Protein AF-A0A2T8IPC6-F1 (afdb_monomer)

Organism: NCBI:txid206008

Secondary structure (DSSP, 8-state):
------------------SSSTTS------TTHHHHHHHHHHHHHHHHH------EEPTTEEEETT--EE-TTSSEEEEEEESSSSS-EEEEEEEGGGTTT---EESSS---B-TT-EEEEETTEEEEE-TT-SSS-EEEE-SS---TTEEEEE-TTS-EEEEESS-TT-EEEEGGGTGGGSSEE-TT-EEE--SSS----EEEEEEETTEEEEEEE-TTSTTEEEEEEEE-GGGTPPPEEEEEE--TTTEEEETTTTEEEEPPPSSTT--EEEEEETTEEEEEEEEEETTEEEEEEEEEE-SSTTS-GGGG-TTEEE-TTS-EEEPTTEEESSHHHHHTT--TT-EE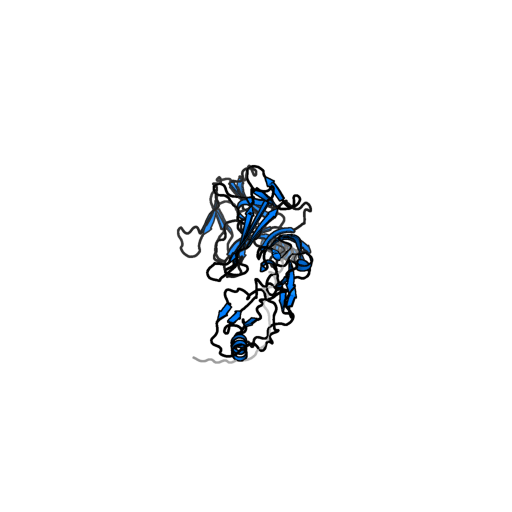ESS---B-TTT--B--------SBSS--B-TTEEEE--SSHHHHHHHHHT-TTEEEEE-SSSEEEEES--BSEEB-SSS--B--

Sequence (432 aa):
MHAFQPTFQGNMAKDGNFLLEMMKHRHPMSSNFPTILLFTFILFAASLAAADAKDTLLSGQCISGNETLISKSGVFELGFFAYDGWYKYNLGIRYKNLVERTPVFLVQYPTHFSIGAPLCFLKDKLYTIGDHYPSENVLWSSEGNGSAASVAILLDTGNFVVRDEMNPSVVMWQSFDYQGTGDALQPGAWIASDTVTGASIMTNTNDFFPYYCTLQIDKRRKRGFAINVGGSYDFGGASYGYHGTFPDWMVTYKEGVDSVQLNVPKSPNAIEFLKLELGQVSFLRWSGNGTFGTWQPLWSFPSSCSLSPFICGAFGACTQAGKCRCIDGCKPTLADEWDLGRFTSGCSSIHPMKCDAENSFTTDTFVLLDNLQGLPVSEYARDEPATSSEECKSACLSSCYCTAYSYNSGCKIWQFKLHNLSLADSPPYSSI

pLDDT: mean 80.07, std 17.12, range [28.42, 97.69]

Radius of gyration: 31.79 Å; Cα contacts (8 Å, |Δi|>4): 953; chains: 1; bounding box: 88×57×109 Å

Structure (mmCIF, N/CA/C/O backbone):
data_AF-A0A2T8IPC6-F1
#
_entry.id   AF-A0A2T8IPC6-F1
#
loop_
_atom_site.group_PDB
_atom_site.id
_atom_site.type_symbol
_atom_site.label_atom_id
_atom_site.label_alt_id
_atom_site.label_comp_id
_atom_site.label_asym_id
_atom_site.label_entity_id
_atom_site.label_seq_id
_atom_site.pdbx_PDB_ins_code
_atom_site.Cartn_x
_atom_site.Cartn_y
_atom_site.Cartn_z
_atom_site.occupancy
_atom_site.B_iso_or_equiv
_atom_site.auth_seq_id
_atom_site.auth_comp_id
_atom_site.auth_asym_id
_atom_site.auth_atom_id
_atom_site.pdbx_PDB_model_num
ATOM 1 N N . MET A 1 1 ? 57.633 -2.219 54.081 1.00 34.62 1 MET A N 1
ATOM 2 C CA . MET A 1 1 ? 58.911 -2.893 53.750 1.00 34.62 1 MET A CA 1
ATOM 3 C C . MET A 1 1 ? 58.710 -4.401 53.826 1.00 34.62 1 MET A C 1
ATOM 5 O O . MET A 1 1 ? 57.776 -4.824 54.493 1.00 34.62 1 MET A O 1
ATOM 9 N N . HIS A 1 2 ? 59.543 -5.151 53.099 1.00 30.17 2 HIS A N 1
ATOM 10 C CA . HIS A 1 2 ? 59.651 -6.622 53.010 1.00 30.17 2 HIS A CA 1
ATOM 11 C C . HIS A 1 2 ? 59.261 -7.375 54.305 1.00 30.17 2 HIS A C 1
ATOM 13 O O . HIS A 1 2 ? 59.618 -6.944 55.394 1.00 30.17 2 HIS A O 1
ATOM 19 N N . ALA A 1 3 ? 58.420 -8.414 54.270 1.00 28.77 3 ALA A N 1
ATOM 20 C CA . ALA A 1 3 ? 58.683 -9.753 53.719 1.00 28.77 3 ALA A CA 1
ATOM 21 C C . ALA A 1 3 ? 59.912 -10.435 54.357 1.00 28.77 3 ALA A C 1
ATOM 23 O O . ALA A 1 3 ? 61.033 -10.053 54.045 1.00 28.77 3 ALA A O 1
ATOM 24 N N . PHE A 1 4 ? 59.705 -11.467 55.188 1.00 28.66 4 PHE A N 1
ATOM 25 C CA . PHE A 1 4 ? 59.986 -12.861 54.804 1.00 28.66 4 PHE A CA 1
ATOM 26 C C . PHE A 1 4 ? 59.509 -13.896 55.848 1.00 28.66 4 PHE A C 1
ATOM 28 O O . PHE A 1 4 ? 59.314 -13.606 57.024 1.00 28.66 4 PHE A O 1
ATOM 35 N N . GLN A 1 5 ? 59.309 -15.108 55.337 1.00 34.44 5 GLN A N 1
ATOM 36 C CA . GLN A 1 5 ? 59.027 -16.393 55.996 1.00 34.44 5 GLN A CA 1
ATOM 37 C C . GLN A 1 5 ? 60.223 -16.870 56.873 1.00 34.44 5 GLN A C 1
ATOM 39 O O . GLN A 1 5 ? 61.319 -16.336 56.692 1.00 34.44 5 GLN A O 1
ATOM 44 N N . PRO A 1 6 ? 60.077 -17.873 57.778 1.00 39.47 6 PRO A N 1
ATOM 45 C CA . PRO A 1 6 ? 59.999 -19.270 57.323 1.00 39.47 6 PRO A CA 1
ATOM 46 C C . PRO A 1 6 ? 59.105 -20.246 58.120 1.00 39.47 6 PRO A C 1
ATOM 48 O O . PRO A 1 6 ? 58.724 -20.046 59.268 1.00 39.47 6 PRO A O 1
ATOM 51 N N . THR A 1 7 ? 58.811 -21.353 57.442 1.00 33.47 7 THR A N 1
ATOM 52 C CA . THR A 1 7 ? 58.170 -22.598 57.900 1.00 33.47 7 THR A CA 1
ATOM 53 C C . THR A 1 7 ? 59.077 -23.466 58.783 1.00 33.47 7 THR A C 1
ATOM 55 O O . THR A 1 7 ? 60.280 -23.441 58.555 1.00 33.47 7 THR A O 1
ATOM 58 N N . PHE A 1 8 ? 58.518 -24.369 59.608 1.00 28.66 8 PHE A N 1
ATOM 59 C CA . PHE A 1 8 ? 58.820 -25.821 59.537 1.00 28.66 8 PHE A CA 1
ATOM 60 C C . PHE A 1 8 ? 57.764 -26.697 60.267 1.00 28.66 8 PHE A C 1
ATOM 62 O O . PHE A 1 8 ? 56.884 -26.187 60.952 1.00 28.66 8 PHE A O 1
ATOM 69 N N . GLN A 1 9 ? 57.812 -28.008 60.005 1.00 29.45 9 GLN A N 1
ATOM 70 C CA . GLN A 1 9 ? 56.795 -29.059 60.236 1.00 29.45 9 GLN A CA 1
ATOM 71 C C . GLN A 1 9 ? 56.607 -29.511 61.709 1.00 29.45 9 GLN A C 1
ATOM 73 O O . GLN A 1 9 ? 57.523 -29.354 62.509 1.00 29.45 9 GLN A O 1
ATOM 78 N N . GLY A 1 10 ? 55.495 -30.205 62.041 1.00 28.42 10 GLY A N 1
ATOM 79 C CA . GLY A 1 10 ? 55.380 -30.936 63.328 1.00 28.42 10 GLY A CA 1
ATOM 80 C C . GLY A 1 10 ? 54.015 -31.543 63.732 1.00 28.42 10 GLY A C 1
ATOM 81 O O . GLY A 1 10 ? 53.375 -31.047 64.645 1.00 28.42 10 GLY A O 1
ATOM 82 N N . ASN A 1 11 ? 53.592 -32.625 63.068 1.00 28.91 11 ASN A N 1
ATOM 83 C CA . ASN A 1 11 ? 52.496 -33.584 63.364 1.00 28.91 11 ASN A CA 1
ATOM 84 C C . ASN A 1 11 ? 51.675 -33.585 64.696 1.00 28.91 11 ASN A C 1
ATOM 86 O O . ASN A 1 11 ? 52.207 -33.800 65.776 1.00 28.91 11 ASN A O 1
ATOM 90 N N . MET A 1 12 ? 50.343 -33.653 64.498 1.00 30.38 12 MET A N 1
ATOM 91 C CA . MET A 1 12 ? 49.319 -34.557 65.098 1.00 30.38 12 MET A CA 1
ATOM 92 C C . MET A 1 12 ? 49.024 -34.649 66.618 1.00 30.38 12 MET A C 1
ATOM 94 O O . MET A 1 12 ? 49.796 -35.234 67.363 1.00 30.38 12 MET A O 1
ATOM 98 N N . ALA A 1 13 ? 47.733 -34.380 66.926 1.00 35.41 13 ALA A N 1
ATOM 99 C CA . ALA A 1 13 ? 46.833 -35.098 67.868 1.00 35.41 13 ALA A CA 1
ATOM 100 C C . ALA A 1 13 ? 47.168 -35.054 69.381 1.00 35.41 13 ALA A C 1
ATOM 102 O O . ALA A 1 13 ? 48.326 -35.036 69.763 1.00 35.41 13 ALA A O 1
ATOM 103 N N . LYS A 1 14 ? 46.238 -35.095 70.349 1.00 39.81 14 LYS A N 1
ATOM 104 C CA . LYS A 1 14 ? 44.753 -35.120 70.499 1.00 39.81 14 LYS A CA 1
ATOM 105 C C . LYS A 1 14 ? 44.517 -34.818 72.016 1.00 39.81 14 LYS A C 1
ATOM 107 O O . LYS A 1 14 ? 45.467 -34.952 72.777 1.00 39.81 14 LYS A O 1
ATOM 112 N N . ASP A 1 15 ? 43.403 -34.373 72.599 1.00 40.09 15 ASP A N 1
ATOM 113 C CA . ASP A 1 15 ? 41.952 -34.491 72.380 1.00 40.09 15 ASP A CA 1
ATOM 114 C C . ASP A 1 15 ? 41.230 -33.297 73.064 1.00 40.09 15 ASP A C 1
ATOM 116 O O . ASP A 1 15 ? 41.830 -32.585 73.869 1.00 40.09 15 ASP A O 1
ATOM 120 N N . GLY A 1 16 ? 39.927 -33.096 72.812 1.00 33.00 16 GLY A N 1
ATOM 121 C CA . GLY A 1 16 ? 39.130 -32.067 73.505 1.00 33.00 16 GLY A CA 1
ATOM 122 C C . GLY A 1 16 ? 37.657 -32.012 73.079 1.00 33.00 16 GLY A C 1
ATOM 123 O O . GLY A 1 16 ? 37.276 -31.203 72.237 1.00 33.00 16 GLY A O 1
ATOM 124 N N . ASN A 1 17 ? 36.818 -32.884 73.646 1.00 49.81 17 ASN A N 1
ATOM 125 C CA . ASN A 1 17 ? 35.386 -32.985 73.322 1.00 49.81 17 ASN A CA 1
ATOM 126 C C . ASN A 1 17 ? 34.583 -31.719 73.685 1.00 49.81 17 ASN A C 1
ATOM 128 O O . ASN A 1 17 ? 34.384 -31.444 74.866 1.00 49.81 17 ASN A O 1
ATOM 132 N N . PHE A 1 18 ? 34.008 -31.034 72.687 1.00 42.12 18 PHE A N 1
ATOM 133 C CA . PHE A 1 18 ? 32.888 -30.095 72.916 1.00 42.12 18 PHE A CA 1
ATOM 134 C C . PHE A 1 18 ? 31.863 -29.977 71.765 1.00 42.12 18 PHE A C 1
ATOM 136 O O . PHE A 1 18 ? 30.766 -29.467 71.964 1.00 42.12 18 PHE A O 1
ATOM 143 N N . LEU A 1 19 ? 32.161 -30.467 70.554 1.00 39.75 19 LEU A N 1
ATOM 144 C CA . LEU A 1 19 ? 31.306 -30.250 69.369 1.00 39.75 19 LEU A CA 1
ATOM 145 C C . LEU A 1 19 ? 30.221 -31.319 69.116 1.00 39.75 19 LEU A C 1
ATOM 147 O O . LEU A 1 19 ? 29.474 -31.199 68.146 1.00 39.75 19 LEU A O 1
ATOM 151 N N . LEU A 1 20 ? 30.109 -32.359 69.952 1.00 40.84 20 LEU A N 1
ATOM 152 C CA . LEU A 1 20 ? 29.270 -33.531 69.643 1.00 40.84 20 LEU A CA 1
ATOM 153 C C . LEU A 1 20 ? 27.801 -33.442 70.117 1.00 40.84 20 LEU A C 1
ATOM 155 O O . LEU A 1 20 ? 26.991 -34.268 69.702 1.00 40.84 20 LEU A O 1
ATOM 159 N N . GLU A 1 21 ? 27.417 -32.458 70.943 1.00 42.06 21 GLU A N 1
ATOM 160 C CA . GLU A 1 21 ? 26.031 -32.362 71.451 1.00 42.06 21 GLU A CA 1
ATOM 161 C C . GLU A 1 21 ? 25.080 -31.482 70.621 1.00 42.06 21 GLU A C 1
ATOM 163 O O . GLU A 1 21 ? 23.875 -31.729 70.629 1.00 42.06 21 GLU A O 1
ATOM 168 N N . MET A 1 22 ? 25.567 -30.523 69.825 1.00 39.31 22 MET A N 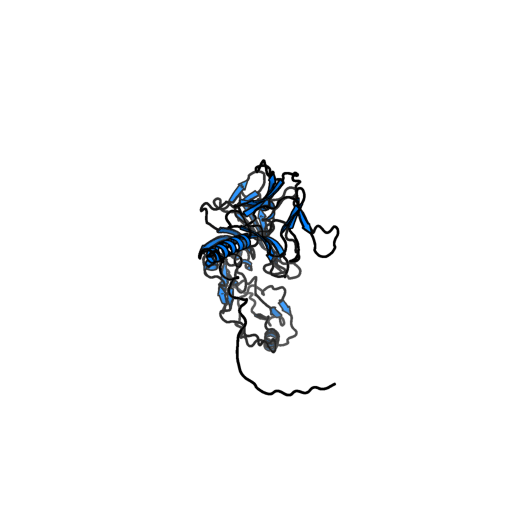1
ATOM 169 C CA . MET A 1 22 ? 24.680 -29.607 69.078 1.00 39.31 22 MET A CA 1
ATOM 170 C C . MET A 1 22 ? 24.074 -30.187 67.779 1.00 39.31 22 MET A C 1
ATOM 172 O O . MET A 1 22 ? 23.395 -29.473 67.045 1.00 39.31 22 MET A O 1
ATOM 176 N N . MET A 1 23 ? 24.273 -31.477 67.475 1.00 38.81 23 MET A N 1
ATOM 177 C CA . MET A 1 23 ? 23.779 -32.120 66.239 1.00 38.81 23 MET A CA 1
ATOM 178 C C . MET A 1 23 ? 22.622 -33.119 66.444 1.00 38.81 23 MET A C 1
ATOM 180 O O . MET A 1 23 ? 22.498 -34.067 65.672 1.00 38.81 23 MET A O 1
ATOM 184 N N . LYS A 1 24 ? 21.756 -32.940 67.455 1.00 42.03 24 LYS A N 1
ATOM 185 C CA . LYS A 1 24 ? 20.655 -33.896 67.734 1.00 42.03 24 LYS A CA 1
ATOM 186 C C . LYS A 1 24 ? 19.230 -33.476 67.353 1.00 42.03 24 LYS A C 1
ATOM 188 O O . LYS A 1 24 ? 18.364 -34.343 67.326 1.00 42.03 24 LYS A O 1
ATOM 193 N N . HIS A 1 25 ? 18.984 -32.226 66.951 1.00 43.47 25 HIS A N 1
ATOM 194 C CA . HIS A 1 25 ? 17.670 -31.804 66.434 1.00 43.47 25 HIS A CA 1
ATOM 195 C C . HIS A 1 25 ? 17.763 -30.994 65.132 1.00 43.47 25 HIS A C 1
ATOM 197 O O . HIS A 1 25 ? 17.511 -29.793 65.096 1.00 43.47 25 HIS A O 1
ATOM 203 N N . ARG A 1 26 ? 18.057 -31.683 64.021 1.00 44.19 26 ARG A N 1
ATOM 204 C CA . ARG A 1 26 ? 17.556 -31.266 62.703 1.00 44.19 26 ARG A CA 1
ATOM 205 C C . ARG A 1 26 ? 16.291 -32.062 62.407 1.00 44.19 26 ARG A C 1
ATOM 207 O O . ARG A 1 26 ? 16.372 -33.266 62.180 1.00 44.19 26 ARG A O 1
ATOM 214 N N . HIS A 1 27 ? 15.138 -31.398 62.386 1.00 49.25 27 HIS A N 1
ATOM 215 C CA . HIS A 1 27 ? 13.959 -31.986 61.753 1.00 49.25 27 HIS A CA 1
ATOM 216 C C . HIS A 1 27 ? 14.263 -32.212 60.263 1.00 49.25 27 HIS A C 1
ATOM 218 O O . HIS A 1 27 ? 14.871 -31.335 59.638 1.00 49.25 27 HIS A O 1
ATOM 224 N N . PRO A 1 28 ? 13.875 -33.356 59.674 1.00 43.03 28 PRO A N 1
ATOM 225 C CA . PRO A 1 28 ? 14.045 -33.564 58.247 1.00 43.03 28 PRO A CA 1
ATOM 226 C C . PRO A 1 28 ? 13.145 -32.575 57.501 1.00 43.03 28 PRO A C 1
ATOM 228 O O . PRO A 1 28 ? 11.919 -32.666 57.575 1.00 43.03 28 PRO A O 1
ATOM 231 N N . MET A 1 29 ? 13.743 -31.633 56.765 1.00 47.81 29 MET A N 1
ATOM 232 C CA . MET A 1 29 ? 12.997 -30.932 55.721 1.00 47.81 29 MET A CA 1
ATOM 233 C C . MET A 1 29 ? 12.498 -31.985 54.733 1.00 47.81 29 MET A C 1
ATOM 235 O O . MET A 1 29 ? 13.288 -32.773 54.213 1.00 47.81 29 MET A O 1
ATOM 239 N N . SER A 1 30 ? 11.183 -32.004 54.513 1.00 54.88 30 SER A N 1
ATOM 240 C CA . SER A 1 30 ? 10.534 -32.870 53.529 1.00 54.88 30 SER A CA 1
ATOM 241 C C . SER A 1 30 ? 11.272 -32.800 52.190 1.00 54.88 30 SER A C 1
ATOM 243 O O . SER A 1 30 ? 11.588 -31.704 51.725 1.00 54.88 30 SER A O 1
ATOM 245 N N . SER A 1 31 ? 11.500 -33.942 51.531 1.00 58.97 31 SER A N 1
ATOM 246 C CA . SER A 1 31 ? 12.170 -33.990 50.218 1.00 58.97 31 SER A CA 1
ATOM 247 C C . SER A 1 31 ? 11.424 -33.220 49.122 1.00 58.97 31 SER A C 1
ATOM 249 O O . SER A 1 31 ? 11.965 -33.024 48.038 1.00 58.97 31 SER A O 1
ATOM 251 N N . ASN A 1 32 ? 10.204 -32.758 49.409 1.00 57.09 32 ASN A N 1
ATOM 252 C CA . ASN A 1 32 ? 9.392 -31.943 48.515 1.00 57.09 32 ASN A CA 1
ATOM 253 C C . ASN A 1 32 ? 9.695 -30.434 48.619 1.00 57.09 32 ASN A C 1
ATOM 255 O O . ASN A 1 32 ? 9.207 -29.665 47.801 1.00 57.09 32 ASN A O 1
ATOM 259 N N . PHE A 1 33 ? 10.490 -29.976 49.595 1.00 60.75 33 PHE A N 1
ATOM 260 C CA . PHE A 1 33 ? 10.818 -28.550 49.748 1.00 60.75 33 PHE A CA 1
ATOM 261 C C . PHE A 1 33 ? 11.502 -27.917 48.514 1.00 60.75 33 PHE A C 1
ATOM 263 O O . PHE A 1 33 ? 11.034 -26.868 48.068 1.00 60.75 33 PHE A O 1
ATOM 270 N N . PRO A 1 34 ? 12.556 -28.517 47.910 1.00 67.88 34 PRO A N 1
ATOM 271 C CA . PRO A 1 34 ? 13.190 -27.941 46.722 1.00 67.88 34 PRO A CA 1
ATOM 272 C C . PRO A 1 34 ? 12.295 -28.015 45.477 1.00 67.88 34 PRO A C 1
ATOM 274 O O . PRO A 1 34 ? 12.340 -27.112 44.648 1.00 67.88 34 PRO A O 1
ATOM 277 N N . THR A 1 35 ? 11.444 -29.038 45.349 1.00 68.69 35 THR A N 1
ATOM 278 C CA . THR A 1 35 ? 10.469 -29.139 44.250 1.00 68.69 35 THR A CA 1
ATOM 279 C C . THR A 1 35 ? 9.327 -28.140 44.395 1.00 68.69 35 THR A C 1
ATOM 281 O O . THR A 1 35 ? 8.915 -27.576 43.388 1.00 68.69 35 THR A O 1
ATOM 284 N N . ILE A 1 36 ? 8.858 -27.852 45.614 1.00 72.44 36 ILE A N 1
ATOM 285 C CA . ILE A 1 36 ? 7.882 -26.780 45.873 1.00 72.44 36 ILE A CA 1
ATOM 286 C C . ILE A 1 36 ? 8.490 -25.415 45.526 1.00 72.44 36 ILE A C 1
ATOM 288 O O . ILE A 1 36 ? 7.848 -24.648 44.819 1.00 72.44 36 ILE A O 1
ATOM 292 N N . LEU A 1 37 ? 9.731 -25.138 45.946 1.00 70.69 37 LEU A N 1
ATOM 293 C CA . LEU A 1 37 ? 10.453 -23.908 45.586 1.00 70.69 37 LEU A CA 1
ATOM 294 C C . LEU A 1 37 ? 10.675 -23.766 44.074 1.00 70.69 37 LEU A C 1
ATOM 296 O O . LEU A 1 37 ? 10.548 -22.669 43.537 1.00 70.69 37 LEU A O 1
ATOM 300 N N . LEU A 1 38 ? 10.969 -24.863 43.372 1.00 71.19 38 LEU A N 1
ATOM 301 C CA . LEU A 1 38 ? 11.087 -24.855 41.915 1.00 71.19 38 LEU A CA 1
ATOM 302 C C . LEU A 1 38 ? 9.727 -24.602 41.245 1.00 71.19 38 LEU A C 1
ATOM 304 O O . LEU A 1 38 ? 9.648 -23.798 40.323 1.00 71.19 38 LEU A O 1
ATOM 308 N N . PHE A 1 39 ? 8.647 -25.226 41.729 1.00 69.12 39 PHE A N 1
ATOM 309 C CA . PHE A 1 39 ? 7.293 -24.991 41.220 1.00 69.12 39 PHE A CA 1
ATOM 310 C C . PHE A 1 39 ? 6.804 -23.565 41.480 1.00 69.12 39 PHE A C 1
ATOM 312 O O . PHE A 1 39 ? 6.221 -22.966 40.581 1.00 69.12 39 PHE A O 1
ATOM 319 N N . THR A 1 40 ? 7.054 -22.986 42.659 1.00 66.94 40 THR A N 1
ATOM 320 C CA . THR A 1 40 ? 6.698 -21.584 42.921 1.00 66.94 40 THR A CA 1
ATOM 321 C C . THR A 1 40 ? 7.546 -20.630 42.092 1.00 66.94 40 THR A C 1
ATOM 323 O O . THR A 1 40 ? 7.002 -19.653 41.593 1.00 66.94 40 THR A O 1
ATOM 326 N N . PHE A 1 41 ? 8.831 -20.921 41.859 1.00 66.31 41 PHE A N 1
ATOM 327 C CA . PHE A 1 41 ? 9.667 -20.117 40.965 1.00 66.31 41 PHE A CA 1
ATOM 328 C C . PHE A 1 41 ? 9.218 -20.221 39.499 1.00 66.31 41 PHE A C 1
ATOM 330 O O . PHE A 1 41 ? 9.185 -19.208 38.812 1.00 66.31 41 PHE A O 1
ATOM 337 N N . ILE A 1 42 ? 8.797 -21.402 39.030 1.00 65.50 42 ILE A N 1
ATOM 338 C CA . ILE A 1 42 ? 8.217 -21.591 37.688 1.00 65.50 42 ILE A CA 1
ATOM 339 C C . ILE A 1 42 ? 6.868 -20.872 37.563 1.00 65.50 42 ILE A C 1
ATOM 341 O O . ILE A 1 42 ? 6.639 -20.208 36.560 1.00 65.50 42 ILE A O 1
ATOM 345 N N . LEU A 1 43 ? 5.992 -20.944 38.570 1.00 55.38 43 LEU A N 1
ATOM 346 C CA . LEU A 1 43 ? 4.715 -20.218 38.580 1.00 55.38 43 LEU A CA 1
ATOM 347 C C . LEU A 1 43 ? 4.921 -18.697 38.641 1.00 55.38 43 LEU A C 1
ATOM 349 O O . LEU A 1 43 ? 4.226 -17.959 37.949 1.00 55.38 43 LEU A O 1
ATOM 353 N N . PHE A 1 44 ? 5.905 -18.225 39.409 1.00 53.84 44 PHE A N 1
ATOM 354 C CA . PHE A 1 44 ? 6.255 -16.808 39.495 1.00 53.84 44 PHE A CA 1
ATOM 355 C C . PHE A 1 44 ? 6.892 -16.307 38.189 1.00 53.84 44 PHE A C 1
ATOM 357 O O . PHE A 1 44 ? 6.489 -15.271 37.665 1.00 53.84 44 PHE A O 1
ATOM 364 N N . ALA A 1 45 ? 7.801 -17.082 37.589 1.00 53.75 45 ALA A N 1
ATOM 365 C CA . ALA A 1 45 ? 8.360 -16.805 36.268 1.00 53.75 45 ALA A CA 1
ATOM 366 C C . ALA A 1 45 ? 7.293 -16.853 35.161 1.00 53.75 45 ALA A C 1
ATOM 368 O O . ALA A 1 45 ? 7.315 -16.013 34.270 1.00 53.75 45 ALA A O 1
ATOM 369 N N . ALA A 1 46 ? 6.317 -17.763 35.239 1.00 50.53 46 ALA A N 1
ATOM 370 C CA . ALA A 1 46 ? 5.170 -17.793 34.334 1.00 50.53 46 ALA A CA 1
ATOM 371 C C . ALA A 1 46 ? 4.257 -16.568 34.521 1.00 50.53 46 ALA A C 1
ATOM 373 O O . ALA A 1 46 ? 3.789 -16.017 33.531 1.00 50.53 46 ALA A O 1
ATOM 374 N N . SER A 1 47 ? 4.065 -16.082 35.755 1.00 47.66 47 SER A N 1
ATOM 375 C CA . SER A 1 47 ? 3.340 -14.826 36.011 1.00 47.66 47 SER A CA 1
ATOM 376 C C . SER A 1 47 ? 4.102 -13.569 35.571 1.00 47.66 47 SER A C 1
ATOM 378 O O . SER A 1 47 ? 3.475 -12.570 35.247 1.00 47.66 47 SER A O 1
ATOM 380 N N . LEU A 1 48 ? 5.437 -13.625 35.501 1.00 45.62 48 LEU A N 1
ATOM 381 C CA . LEU A 1 48 ? 6.284 -12.570 34.927 1.00 45.62 48 LEU A CA 1
ATOM 382 C C . LEU A 1 48 ? 6.385 -12.655 33.393 1.00 45.62 48 LEU A C 1
ATOM 384 O O . LEU A 1 48 ? 6.630 -11.644 32.744 1.00 45.62 48 LEU A O 1
ATOM 388 N N . ALA A 1 49 ? 6.198 -13.844 32.812 1.00 42.62 49 ALA A N 1
ATOM 389 C CA . ALA A 1 49 ? 6.158 -14.068 31.366 1.00 42.62 49 ALA A CA 1
ATOM 390 C C . ALA A 1 49 ? 4.763 -13.830 30.757 1.00 42.62 49 ALA A C 1
ATOM 392 O O . ALA A 1 49 ? 4.645 -13.607 29.554 1.00 42.62 49 ALA A O 1
ATOM 393 N N . ALA A 1 50 ? 3.711 -13.843 31.579 1.00 41.62 50 ALA A N 1
ATOM 394 C CA . ALA A 1 50 ? 2.373 -13.399 31.216 1.00 41.62 50 ALA A CA 1
ATOM 395 C C . ALA A 1 50 ? 2.257 -11.872 31.354 1.00 41.62 50 ALA A C 1
ATOM 397 O O . ALA A 1 50 ? 1.574 -11.360 32.242 1.00 41.62 50 ALA A O 1
ATOM 398 N N . ALA A 1 51 ? 2.909 -11.137 30.449 1.00 46.62 51 ALA A N 1
ATOM 399 C CA . ALA A 1 51 ? 2.473 -9.778 30.152 1.00 46.62 51 ALA A CA 1
ATOM 400 C C . ALA A 1 51 ? 1.052 -9.879 29.576 1.00 46.62 51 ALA A C 1
ATOM 402 O O . ALA A 1 51 ? 0.875 -10.375 28.461 1.00 46.62 51 ALA A O 1
ATOM 403 N N . ASP A 1 52 ? 0.050 -9.500 30.372 1.00 49.94 52 ASP A N 1
ATOM 404 C CA . ASP A 1 52 ? -1.352 -9.626 29.976 1.00 49.94 52 ASP A CA 1
ATOM 405 C C . ASP A 1 52 ? -1.598 -8.828 28.688 1.00 49.94 52 ASP A C 1
ATOM 407 O O . ASP A 1 52 ? -1.169 -7.675 28.561 1.00 49.94 52 ASP A O 1
ATOM 411 N N . ALA A 1 53 ? -2.225 -9.469 27.702 1.00 59.66 53 ALA A N 1
ATOM 412 C CA . ALA A 1 53 ? -2.385 -8.909 26.366 1.00 59.66 53 ALA A CA 1
ATOM 413 C C . ALA A 1 53 ? -3.451 -7.813 26.415 1.00 59.66 53 ALA A C 1
ATOM 415 O O . ALA A 1 53 ? -4.648 -8.065 26.306 1.00 59.66 53 ALA A O 1
ATOM 416 N N . LYS A 1 54 ? -2.991 -6.585 26.640 1.00 86.56 54 LYS A N 1
ATOM 417 C CA . LYS A 1 54 ? -3.847 -5.449 26.947 1.00 86.56 54 LYS A CA 1
ATOM 418 C C . LYS A 1 54 ? -4.575 -4.962 25.692 1.00 86.56 54 LYS A C 1
ATOM 420 O O . LYS A 1 54 ? -3.951 -4.418 24.785 1.00 86.56 54 LYS A O 1
ATOM 425 N N . ASP A 1 55 ? -5.895 -5.110 25.662 1.00 94.62 55 ASP A N 1
ATOM 426 C CA . ASP A 1 55 ? -6.763 -4.557 24.611 1.00 94.62 55 ASP A CA 1
ATOM 427 C C . ASP A 1 55 ? -7.200 -3.108 24.903 1.00 94.62 55 ASP A C 1
ATOM 429 O O . ASP A 1 55 ? -7.603 -2.384 23.993 1.00 94.62 55 ASP A O 1
ATOM 433 N N . THR A 1 56 ? -7.092 -2.672 26.163 1.00 94.81 56 THR A N 1
ATOM 434 C CA . THR A 1 56 ? -7.734 -1.461 26.694 1.00 94.81 56 THR A CA 1
ATOM 435 C C . THR A 1 56 ? -6.735 -0.490 27.339 1.00 94.81 56 THR A C 1
ATOM 437 O O . THR A 1 56 ? -5.887 -0.888 28.135 1.00 94.81 56 THR A O 1
ATOM 440 N N . LEU A 1 57 ? -6.877 0.811 27.080 1.00 93.31 57 LEU A N 1
ATOM 441 C CA . LEU A 1 57 ? -6.293 1.898 27.868 1.00 93.31 57 LEU A CA 1
ATOM 442 C C . LEU A 1 57 ? -7.367 2.550 28.744 1.00 93.31 57 LEU A C 1
ATOM 444 O O . LEU A 1 57 ? -8.353 3.103 28.252 1.00 93.31 57 LEU A O 1
ATOM 448 N N . LEU A 1 58 ? -7.132 2.509 30.055 1.00 91.81 58 LEU A N 1
ATOM 449 C CA . LEU A 1 58 ? -7.869 3.292 31.044 1.00 91.81 58 LEU A CA 1
ATOM 450 C C . LEU A 1 58 ? -7.260 4.693 31.169 1.00 91.81 58 LEU A C 1
ATOM 452 O O . LEU A 1 58 ? -6.108 4.926 30.799 1.00 91.81 58 LEU A O 1
ATOM 456 N N . SER A 1 59 ? -8.032 5.631 31.714 1.00 89.88 59 SER A N 1
ATOM 457 C CA . SER A 1 59 ? -7.603 7.022 31.880 1.00 89.88 59 SER A CA 1
ATOM 458 C C . SER A 1 59 ? -6.312 7.125 32.709 1.00 89.88 59 SER A C 1
ATOM 460 O O . SER A 1 59 ? -6.213 6.556 33.796 1.00 89.88 59 SER A O 1
ATOM 462 N N . GLY A 1 60 ? -5.312 7.841 32.189 1.00 88.25 60 GLY A N 1
ATOM 463 C CA . GLY A 1 60 ? -3.973 7.958 32.779 1.00 88.25 60 GLY A CA 1
ATOM 464 C C . GLY A 1 60 ? -2.955 6.921 32.287 1.00 88.25 60 GLY A C 1
ATOM 465 O O . GLY A 1 60 ? -1.816 6.944 32.745 1.00 88.25 60 GLY A O 1
ATOM 466 N N . GLN A 1 61 ? -3.332 6.017 31.377 1.00 91.62 61 GLN A N 1
ATOM 467 C CA . GLN A 1 61 ? -2.440 4.989 30.832 1.00 91.62 61 GLN A CA 1
ATOM 468 C C . GLN A 1 61 ? -1.952 5.340 29.422 1.00 91.62 61 GLN A C 1
ATOM 470 O O . GLN A 1 61 ? -2.663 5.980 28.645 1.00 91.62 61 GLN A O 1
ATOM 475 N N . CYS A 1 62 ? -0.756 4.861 29.078 1.00 91.44 62 CYS A N 1
ATOM 476 C CA . CYS A 1 62 ? -0.144 5.035 27.764 1.00 91.44 62 CYS A CA 1
ATOM 477 C C . CYS A 1 62 ? 0.443 3.717 27.234 1.00 91.44 62 CYS A C 1
ATOM 479 O O . CYS A 1 62 ? 0.593 2.762 27.998 1.00 91.44 62 CYS A O 1
ATOM 481 N N . ILE A 1 63 ? 0.791 3.710 25.947 1.00 91.69 63 ILE A N 1
ATOM 482 C CA . ILE A 1 63 ? 1.795 2.831 25.327 1.00 91.69 63 ILE A CA 1
ATOM 483 C C . ILE A 1 63 ? 2.880 3.706 24.680 1.00 91.69 63 ILE A C 1
ATOM 485 O O . ILE A 1 63 ? 2.565 4.809 24.224 1.00 91.69 63 ILE A O 1
ATOM 489 N N . SER A 1 64 ? 4.130 3.254 24.611 1.00 87.81 64 SER A N 1
ATOM 490 C CA . SER A 1 64 ? 5.204 3.946 23.878 1.00 87.81 64 SER A CA 1
ATOM 491 C C . SER A 1 64 ? 6.243 2.991 23.280 1.00 87.81 64 SER A C 1
ATOM 493 O O . SER A 1 64 ? 6.360 1.827 23.666 1.00 87.81 64 SER A O 1
ATOM 495 N N . GLY A 1 65 ? 7.019 3.473 22.304 1.00 83.19 65 GLY A N 1
ATOM 496 C CA . GLY A 1 65 ? 8.055 2.662 21.664 1.00 83.19 65 GLY A CA 1
ATOM 497 C C . GLY A 1 65 ? 7.487 1.420 20.978 1.00 83.19 65 GLY A C 1
ATOM 498 O O . GLY A 1 65 ? 6.640 1.516 20.094 1.00 83.19 65 GLY A O 1
ATOM 499 N N . ASN A 1 66 ? 7.960 0.248 21.406 1.00 86.56 66 ASN A N 1
ATOM 500 C CA . ASN A 1 66 ? 7.532 -1.050 20.878 1.00 86.56 66 ASN A CA 1
ATOM 501 C C . ASN A 1 66 ? 6.327 -1.651 21.633 1.00 86.56 66 ASN A C 1
ATOM 503 O O . ASN A 1 66 ? 5.941 -2.788 21.354 1.00 86.56 66 ASN A O 1
ATOM 507 N N . GLU A 1 67 ? 5.753 -0.944 22.611 1.00 90.88 67 GLU A N 1
ATOM 508 C CA . GLU A 1 67 ? 4.531 -1.383 23.287 1.00 90.88 67 GLU A CA 1
ATOM 509 C C . GLU A 1 67 ? 3.331 -1.323 22.332 1.00 90.88 67 GLU A C 1
ATOM 511 O O . GLU A 1 67 ? 3.180 -0.391 21.541 1.00 90.88 67 GLU A O 1
ATOM 516 N N . THR A 1 68 ? 2.454 -2.322 22.418 1.00 93.62 68 THR A N 1
ATOM 517 C CA . THR A 1 68 ? 1.256 -2.431 21.577 1.00 93.62 68 THR A CA 1
ATOM 518 C C . THR A 1 68 ? 0.031 -2.763 22.418 1.00 93.62 68 THR A C 1
ATOM 520 O O . THR A 1 68 ? 0.130 -3.462 23.428 1.00 93.62 68 THR A O 1
ATOM 523 N N . LEU A 1 69 ? -1.138 -2.293 21.979 1.00 95.75 69 LEU A N 1
ATOM 524 C CA . LEU A 1 69 ? -2.405 -2.901 22.383 1.00 95.75 69 LEU A CA 1
ATOM 525 C C . LEU A 1 69 ? -2.696 -4.086 21.471 1.00 95.75 69 LEU A C 1
ATOM 527 O O . LEU A 1 69 ? -2.434 -4.030 20.271 1.00 95.75 69 LEU A O 1
ATOM 531 N N . ILE A 1 70 ? -3.269 -5.147 22.024 1.00 96.06 70 ILE A N 1
ATOM 532 C CA . ILE A 1 70 ? -3.563 -6.388 21.306 1.00 96.06 70 ILE A CA 1
ATOM 533 C C . ILE A 1 70 ? -5.045 -6.686 21.502 1.00 96.06 70 ILE A C 1
ATOM 535 O O . ILE A 1 70 ? -5.505 -6.771 22.633 1.00 96.06 70 ILE A O 1
ATOM 539 N N . SER A 1 71 ? -5.789 -6.847 20.406 1.00 95.62 71 SER A N 1
ATOM 540 C CA . SER A 1 71 ? -7.199 -7.266 20.453 1.00 95.62 71 SER A CA 1
ATOM 541 C C . SER A 1 71 ? -7.361 -8.568 21.245 1.00 95.62 71 SER A C 1
ATOM 543 O O . SER A 1 71 ? -6.475 -9.424 21.227 1.00 95.62 71 SER A O 1
ATOM 545 N N . LYS A 1 72 ? -8.504 -8.757 21.905 1.00 94.50 72 LYS A N 1
ATOM 546 C CA . LYS A 1 72 ? -8.766 -9.905 22.790 1.00 94.50 72 LYS A CA 1
ATOM 547 C C . LYS A 1 72 ? -8.601 -11.279 22.116 1.00 94.50 72 LYS A C 1
ATOM 549 O O . LYS A 1 72 ? -8.196 -12.246 22.756 1.00 94.50 72 LYS A O 1
ATOM 554 N N . SER A 1 73 ? -8.891 -11.361 20.822 1.00 91.75 73 SER A N 1
ATOM 555 C CA . SER A 1 73 ? -8.691 -12.520 19.940 1.00 91.75 73 SER A CA 1
ATOM 556 C C . SER A 1 73 ? -7.235 -12.744 19.509 1.00 91.75 73 SER A C 1
ATOM 558 O O . SER A 1 73 ? -6.916 -13.788 18.941 1.00 91.75 73 SER A O 1
ATOM 560 N N . GLY A 1 74 ? -6.348 -11.773 19.737 1.00 91.56 74 GLY A N 1
ATOM 561 C CA . GLY A 1 74 ? -4.951 -11.782 19.304 1.00 91.56 74 GLY A CA 1
ATOM 562 C C . GLY A 1 74 ? -4.737 -11.527 17.807 1.00 91.56 74 GLY A C 1
ATOM 563 O O . GLY A 1 74 ? -3.607 -11.647 17.338 1.00 91.56 74 GLY A O 1
ATOM 564 N N . VAL A 1 75 ? -5.791 -11.196 17.050 1.00 90.62 75 VAL A N 1
ATOM 565 C CA . VAL A 1 75 ? -5.740 -11.029 15.585 1.00 90.62 75 VAL A CA 1
ATOM 566 C C . VAL A 1 75 ? -5.100 -9.698 15.187 1.00 90.62 75 VAL A C 1
ATOM 568 O O . VAL A 1 75 ? -4.233 -9.665 14.313 1.00 90.62 75 VAL A O 1
ATOM 571 N N . PHE A 1 76 ? -5.501 -8.615 15.847 1.00 94.06 76 PHE A N 1
ATOM 572 C CA . PHE A 1 76 ? -5.031 -7.253 15.602 1.00 94.06 76 PHE A CA 1
ATOM 573 C C . PHE A 1 76 ? -4.114 -6.756 16.715 1.00 94.06 76 PHE A C 1
ATOM 575 O O . PHE A 1 76 ? -4.346 -7.050 17.893 1.00 94.06 76 PHE A O 1
ATOM 582 N N . GLU A 1 77 ? -3.135 -5.939 16.336 1.00 94.75 77 GLU A N 1
ATOM 583 C CA . GLU A 1 77 ? -2.350 -5.111 17.251 1.00 94.75 77 GLU A CA 1
ATOM 584 C C . GLU A 1 77 ? -2.314 -3.650 16.785 1.00 94.75 77 GLU A C 1
ATOM 586 O O . GLU A 1 77 ? -2.333 -3.370 15.584 1.00 94.75 77 GLU A O 1
ATOM 591 N N . LEU A 1 78 ? -2.266 -2.732 17.750 1.00 95.00 78 LEU A N 1
ATOM 592 C CA . LEU A 1 78 ? -2.168 -1.287 17.565 1.00 95.00 78 LEU A CA 1
ATOM 593 C C . LEU A 1 78 ? -0.878 -0.775 18.198 1.00 95.00 78 LEU A C 1
ATOM 595 O O . LEU A 1 78 ? -0.574 -1.117 19.341 1.00 95.00 78 LEU A O 1
ATOM 599 N N . GLY A 1 79 ? -0.162 0.087 17.483 1.00 92.19 79 GLY A N 1
ATOM 600 C CA . GLY A 1 79 ? 1.060 0.722 17.964 1.00 92.19 79 GLY A CA 1
ATOM 601 C C . GLY A 1 79 ? 1.673 1.653 16.925 1.00 92.19 79 GLY A C 1
ATOM 602 O O . GLY A 1 79 ? 1.037 2.009 15.928 1.00 92.19 79 GLY A O 1
ATOM 603 N N . PHE A 1 80 ? 2.919 2.051 17.169 1.00 89.62 80 PHE A N 1
ATOM 604 C CA . PHE A 1 80 ? 3.695 2.878 16.252 1.00 89.62 80 PHE A CA 1
ATOM 605 C C . PHE A 1 80 ? 4.473 1.986 15.285 1.00 89.62 80 PHE A C 1
ATOM 607 O O . PHE A 1 80 ? 5.348 1.220 15.686 1.00 89.62 80 PHE A O 1
ATOM 614 N N . PHE A 1 81 ? 4.160 2.082 13.995 1.00 86.75 81 PHE A N 1
ATOM 615 C CA . PHE A 1 81 ? 4.745 1.231 12.962 1.00 86.75 81 PHE A CA 1
ATOM 616 C C . PHE A 1 81 ? 5.384 2.070 11.854 1.00 86.75 81 PHE A C 1
ATOM 618 O O . PHE A 1 81 ? 4.890 3.145 11.507 1.00 86.75 81 PHE A O 1
ATOM 625 N N . ALA A 1 82 ? 6.475 1.567 11.274 1.00 80.56 82 ALA A N 1
ATOM 626 C CA . ALA A 1 82 ? 7.035 2.137 10.055 1.00 80.56 82 ALA A CA 1
ATOM 627 C C . ALA A 1 82 ? 6.007 1.997 8.919 1.00 80.56 82 ALA A C 1
ATOM 629 O O . ALA A 1 82 ? 5.538 0.893 8.643 1.00 80.56 82 ALA A O 1
ATOM 630 N N . TYR A 1 83 ? 5.648 3.119 8.294 1.00 68.69 83 TYR A N 1
ATOM 631 C CA . TYR A 1 83 ? 4.619 3.185 7.244 1.00 68.69 83 TYR A CA 1
ATOM 632 C C . TYR A 1 83 ? 5.215 3.403 5.846 1.00 68.69 83 TYR A C 1
ATOM 634 O O . TYR A 1 83 ? 4.643 2.976 4.851 1.00 68.69 83 TYR A O 1
ATOM 642 N N . ASP A 1 84 ? 6.373 4.064 5.772 1.00 61.97 84 ASP A N 1
ATOM 643 C CA . ASP A 1 84 ? 6.980 4.557 4.530 1.00 61.97 84 ASP A CA 1
ATOM 644 C C . ASP A 1 84 ? 8.427 4.070 4.304 1.00 61.97 84 ASP A C 1
ATOM 646 O O . ASP A 1 84 ? 9.011 4.337 3.260 1.00 61.97 84 ASP A O 1
ATOM 650 N N . GLY A 1 85 ? 9.031 3.363 5.267 1.00 52.34 85 GLY A N 1
ATOM 651 C CA . GLY A 1 85 ? 10.444 2.959 5.221 1.00 52.34 85 GLY A CA 1
ATOM 652 C C . GLY A 1 85 ? 11.452 4.089 5.499 1.00 52.34 85 GLY A C 1
ATOM 653 O O . GLY A 1 85 ? 12.638 3.814 5.660 1.00 52.34 85 GLY A O 1
ATOM 654 N N . TRP A 1 86 ? 11.005 5.340 5.647 1.00 53.03 86 TRP A N 1
ATOM 655 C CA . TRP A 1 86 ? 11.843 6.532 5.836 1.00 53.03 86 TRP A CA 1
ATOM 656 C C . TRP A 1 86 ? 12.035 6.897 7.320 1.00 53.03 86 TRP A C 1
ATOM 658 O O . TRP A 1 86 ? 11.925 8.062 7.696 1.00 53.03 86 TRP A O 1
ATOM 668 N N . TYR A 1 87 ? 12.311 5.916 8.189 1.00 53.47 87 TYR A N 1
ATOM 669 C CA . TYR A 1 87 ? 12.513 6.102 9.646 1.00 53.47 87 TYR A CA 1
ATOM 670 C C . TYR A 1 87 ? 11.381 6.842 10.399 1.00 53.47 87 TYR A C 1
ATOM 672 O O . TYR A 1 87 ? 11.578 7.288 11.531 1.00 53.47 87 TYR A O 1
ATOM 680 N N . LYS A 1 88 ? 10.192 6.965 9.801 1.00 71.19 88 LYS A N 1
ATOM 681 C CA . LYS A 1 88 ? 9.048 7.698 10.349 1.00 71.19 88 LYS A CA 1
ATOM 682 C C . LYS A 1 88 ? 7.951 6.721 10.751 1.00 71.19 88 LYS A C 1
ATOM 684 O O . LYS A 1 88 ? 7.497 5.898 9.954 1.00 71.19 88 LYS A O 1
ATOM 689 N N . TYR A 1 89 ? 7.509 6.828 11.996 1.00 80.81 89 TYR A N 1
ATOM 690 C CA . TYR A 1 89 ? 6.493 5.945 12.550 1.00 80.81 89 TYR A CA 1
ATOM 691 C C . TYR A 1 89 ? 5.126 6.616 12.445 1.00 80.81 89 TYR A C 1
ATOM 693 O O . TYR A 1 89 ? 5.003 7.813 12.681 1.00 80.81 89 TYR A O 1
ATOM 701 N N . ASN A 1 90 ? 4.096 5.856 12.086 1.00 85.44 90 ASN A N 1
ATOM 702 C CA . ASN A 1 90 ? 2.704 6.290 12.171 1.00 85.44 90 ASN A CA 1
ATOM 703 C C . ASN A 1 90 ? 1.982 5.438 13.216 1.00 85.44 90 ASN A C 1
ATOM 705 O O . ASN A 1 90 ? 2.290 4.255 13.383 1.00 85.44 90 ASN A O 1
ATOM 709 N N . LEU A 1 91 ? 0.993 6.025 13.888 1.00 89.38 91 LEU A N 1
ATOM 710 C CA . LEU A 1 91 ? 0.077 5.267 14.727 1.00 89.38 91 LEU A CA 1
ATOM 711 C C . LEU A 1 91 ? -0.902 4.490 13.835 1.00 89.38 91 LEU A C 1
ATOM 713 O O . LEU A 1 91 ? -1.625 5.079 13.025 1.00 89.38 91 LEU A O 1
ATOM 717 N N . GLY A 1 92 ? -0.937 3.169 13.985 1.00 91.56 92 GLY A N 1
ATOM 718 C CA . GLY A 1 92 ? -1.745 2.312 13.126 1.00 91.56 92 GLY A CA 1
ATOM 719 C C . GLY A 1 92 ? -2.088 0.962 13.740 1.00 91.56 92 GLY A C 1
ATOM 720 O O . GLY A 1 92 ? -1.677 0.630 14.851 1.00 91.56 92 GLY A O 1
ATOM 721 N N . ILE A 1 93 ? -2.864 0.188 12.986 1.00 94.00 93 ILE A N 1
ATOM 722 C CA . ILE A 1 93 ? -3.314 -1.167 13.316 1.00 94.00 93 ILE A CA 1
ATOM 723 C C . ILE A 1 93 ? -2.815 -2.118 12.229 1.00 94.00 93 ILE A C 1
ATOM 725 O O . ILE A 1 93 ? -2.809 -1.761 11.054 1.00 94.00 93 ILE A O 1
ATOM 729 N N . ARG A 1 94 ? -2.418 -3.338 12.591 1.00 92.88 94 ARG A N 1
ATOM 730 C CA . ARG A 1 94 ? -2.076 -4.403 11.629 1.00 92.88 94 ARG A CA 1
ATOM 731 C C . ARG A 1 94 ? -2.492 -5.775 12.158 1.00 92.88 94 ARG A C 1
ATOM 733 O O . ARG A 1 94 ? -2.799 -5.914 13.344 1.00 92.88 94 ARG A O 1
ATOM 740 N N . TYR A 1 95 ? -2.481 -6.802 11.304 1.00 92.38 95 TYR A N 1
ATOM 741 C CA . TYR A 1 95 ? -2.685 -8.173 11.783 1.00 92.38 95 TYR A CA 1
ATOM 742 C C . TYR A 1 95 ? -1.411 -8.684 12.458 1.00 92.38 95 TYR A C 1
ATOM 744 O O . TYR A 1 95 ? -0.374 -8.861 11.818 1.00 92.38 95 TYR A O 1
ATOM 752 N N . LYS A 1 96 ? -1.511 -8.964 13.757 1.00 89.88 96 LYS A N 1
ATOM 753 C CA . LYS A 1 96 ? -0.387 -9.300 14.636 1.00 89.88 96 LYS A CA 1
ATOM 754 C C . LYS A 1 96 ? 0.447 -10.482 14.142 1.00 89.88 96 LYS A C 1
ATOM 756 O O . LYS A 1 96 ? 1.669 -10.459 14.208 1.00 89.88 96 LYS A O 1
ATOM 761 N N . ASN A 1 97 ? -0.203 -11.511 13.607 1.00 85.19 97 ASN A N 1
ATOM 762 C CA . ASN A 1 97 ? 0.471 -12.741 13.181 1.00 85.19 97 ASN A CA 1
ATOM 763 C C . ASN A 1 97 ? 1.086 -12.662 11.768 1.00 85.19 97 ASN A C 1
ATOM 765 O O . ASN A 1 97 ? 1.531 -13.684 11.252 1.00 85.19 97 ASN A O 1
ATOM 769 N N . LEU A 1 98 ? 1.102 -11.480 11.134 1.00 83.00 98 LEU A N 1
ATOM 770 C CA . LEU A 1 98 ? 1.565 -11.264 9.755 1.00 83.00 98 LEU A CA 1
ATOM 771 C C . LEU A 1 98 ? 2.537 -10.071 9.612 1.00 83.00 98 LEU A C 1
ATOM 773 O O . LEU A 1 98 ? 2.690 -9.549 8.512 1.00 83.00 98 LEU A O 1
ATOM 777 N N . VAL A 1 99 ? 3.208 -9.672 10.703 1.00 70.19 99 VAL A N 1
ATOM 778 C CA . VAL A 1 99 ? 4.064 -8.470 10.863 1.00 70.19 99 VAL A CA 1
ATOM 779 C C . VAL A 1 99 ? 4.772 -7.961 9.596 1.00 70.19 99 VAL A C 1
ATOM 781 O O . VAL A 1 99 ? 4.621 -6.792 9.256 1.00 70.19 99 VAL A O 1
ATOM 784 N N . GLU A 1 100 ? 5.542 -8.808 8.905 1.00 71.06 100 GLU A N 1
ATOM 785 C CA . GLU A 1 100 ? 6.371 -8.420 7.744 1.00 71.06 100 GLU A CA 1
ATOM 786 C C . GLU A 1 100 ? 5.594 -8.272 6.424 1.00 71.06 100 GLU A C 1
ATOM 788 O O . GLU A 1 100 ? 6.153 -7.843 5.417 1.00 71.06 100 GLU A O 1
ATOM 793 N N . ARG A 1 101 ? 4.325 -8.690 6.391 1.00 69.50 101 ARG A N 1
ATOM 794 C CA . ARG A 1 101 ? 3.519 -8.828 5.166 1.00 69.50 101 ARG A CA 1
ATOM 795 C C . ARG A 1 101 ? 2.220 -8.035 5.197 1.00 69.50 101 ARG A C 1
ATOM 797 O O . ARG A 1 101 ? 1.499 -8.041 4.204 1.00 69.50 101 ARG A O 1
ATOM 804 N N . THR A 1 102 ? 1.886 -7.387 6.307 1.00 74.50 102 THR A N 1
ATOM 805 C CA . THR A 1 102 ? 0.649 -6.608 6.433 1.00 74.50 102 THR A CA 1
ATOM 806 C C .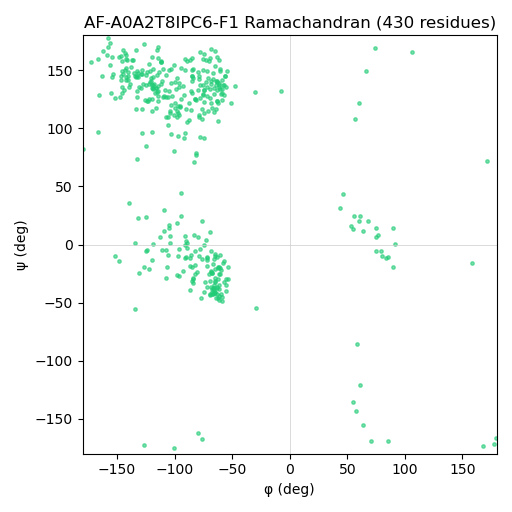 THR A 1 102 ? 0.841 -5.120 6.216 1.00 74.50 102 THR A C 1
ATOM 808 O O . THR A 1 102 ? 1.825 -4.568 6.708 1.00 74.50 102 THR A O 1
ATOM 811 N N . PRO A 1 103 ? -0.137 -4.445 5.584 1.00 85.62 103 PRO A N 1
ATOM 812 C CA . PRO A 1 103 ? -0.204 -2.995 5.638 1.00 85.62 103 PRO A CA 1
ATOM 813 C C . PRO A 1 103 ? -0.431 -2.524 7.079 1.00 85.62 103 PRO A C 1
ATOM 815 O O . PRO A 1 103 ? -0.916 -3.266 7.939 1.00 85.62 103 PRO A O 1
ATOM 818 N N . VAL A 1 104 ? -0.136 -1.251 7.307 1.00 89.06 104 VAL A N 1
ATOM 819 C CA . VAL A 1 104 ? -0.481 -0.541 8.535 1.00 89.06 104 VAL A CA 1
ATOM 820 C C . VAL A 1 104 ? -1.724 0.301 8.250 1.00 89.06 104 VAL A C 1
ATOM 822 O O . VAL A 1 104 ? -1.671 1.265 7.492 1.00 89.06 104 VAL A O 1
ATOM 825 N N . PHE A 1 105 ? -2.853 -0.064 8.851 1.00 91.06 105 PHE A N 1
ATOM 826 C CA . PHE A 1 105 ? -4.102 0.687 8.766 1.00 91.06 105 PHE A CA 1
ATOM 827 C C . PHE A 1 105 ? -4.013 1.914 9.682 1.00 91.06 105 PHE A C 1
ATOM 829 O O . PHE A 1 105 ? -4.027 1.781 10.908 1.00 91.06 105 PHE A O 1
ATOM 836 N N . LEU A 1 106 ? -3.894 3.107 9.100 1.00 88.62 106 LEU A N 1
ATOM 837 C CA . LEU A 1 106 ? -3.739 4.354 9.854 1.00 88.62 106 LEU A CA 1
ATOM 838 C C . LEU A 1 106 ? -4.992 4.676 10.676 1.00 88.62 106 LEU A C 1
ATOM 840 O O . LEU A 1 106 ? -6.094 4.701 10.143 1.00 88.62 106 LEU A O 1
ATOM 844 N N . VAL A 1 107 ? -4.842 4.971 11.969 1.00 87.81 107 VAL A N 1
ATOM 845 C CA . VAL A 1 107 ? -5.991 5.340 12.829 1.00 87.81 107 VAL A CA 1
ATOM 846 C C . VAL A 1 107 ? -6.296 6.842 12.834 1.00 87.81 107 VAL A C 1
ATOM 848 O O . VAL A 1 107 ? -7.186 7.287 13.547 1.00 87.81 107 VAL A O 1
ATOM 851 N N . GLN A 1 108 ? -5.541 7.616 12.063 1.00 83.06 108 GLN A N 1
ATOM 852 C CA . GLN A 1 108 ? -5.577 9.073 11.952 1.00 83.06 108 GLN A CA 1
ATOM 853 C C . GLN A 1 108 ? -5.013 9.482 10.580 1.00 83.06 108 GLN A C 1
ATOM 855 O O . GLN A 1 108 ? -4.450 8.644 9.877 1.00 83.06 108 GLN A O 1
ATOM 860 N N . TYR A 1 109 ? -5.088 10.765 10.223 1.00 77.31 109 TYR A N 1
ATOM 861 C CA . TYR A 1 109 ? -4.370 11.287 9.053 1.00 77.31 109 TYR A CA 1
ATOM 862 C C . TYR A 1 109 ? -2.853 11.012 9.148 1.00 77.31 109 TYR A C 1
ATOM 864 O O . TYR A 1 109 ? -2.308 11.066 10.253 1.00 77.31 109 TYR A O 1
ATOM 872 N N . PRO A 1 110 ? -2.142 10.745 8.033 1.00 71.31 110 PRO A N 1
ATOM 873 C CA . PRO A 1 110 ? -0.703 10.467 8.053 1.00 71.31 110 PRO A CA 1
ATOM 874 C C . PRO A 1 110 ? 0.090 11.529 8.833 1.00 71.31 110 PRO A C 1
ATOM 876 O O . PRO A 1 110 ? 0.025 12.716 8.523 1.00 71.31 110 PRO A O 1
ATOM 879 N N . THR A 1 111 ? 0.827 11.119 9.869 1.00 74.38 111 THR A N 1
ATOM 880 C CA . THR A 1 111 ? 1.667 12.013 10.689 1.00 74.38 111 THR A CA 1
ATOM 881 C C . THR A 1 111 ? 2.930 11.277 11.099 1.00 74.38 111 THR A C 1
ATOM 883 O O . THR A 1 111 ? 2.884 10.137 11.553 1.00 74.38 111 THR A O 1
ATOM 886 N N . HIS A 1 112 ? 4.071 11.938 10.943 1.00 77.50 112 HIS A N 1
ATOM 887 C CA . HIS A 1 112 ? 5.366 11.343 11.227 1.00 77.50 112 HIS A CA 1
ATOM 888 C C . HIS A 1 112 ? 5.744 11.522 12.700 1.00 77.50 112 HIS A C 1
ATOM 890 O O . HIS A 1 112 ? 6.122 12.614 13.124 1.00 77.50 112 HIS A O 1
ATOM 896 N N . PHE A 1 113 ? 5.679 10.435 13.461 1.00 77.88 113 PHE A N 1
ATOM 897 C CA . PHE A 1 113 ? 6.135 10.363 14.844 1.00 77.88 113 PHE A CA 1
ATOM 898 C C . PHE A 1 113 ? 7.575 9.846 14.936 1.00 77.88 113 PHE A C 1
ATOM 900 O O . PHE A 1 113 ? 8.049 9.070 14.096 1.00 77.88 113 PHE A O 1
ATOM 907 N N . SER A 1 114 ? 8.263 10.265 15.996 1.00 77.69 114 SER A N 1
ATOM 908 C CA . SER A 1 114 ? 9.490 9.632 16.472 1.00 77.69 114 SER A CA 1
ATOM 909 C C . SER A 1 114 ? 9.184 8.262 17.082 1.00 77.69 114 SER A C 1
ATOM 911 O O . SER A 1 114 ? 8.077 8.004 17.549 1.00 77.69 114 SER A O 1
ATOM 913 N N . ILE A 1 115 ? 10.192 7.388 17.137 1.00 73.31 115 ILE A N 1
ATOM 914 C CA . ILE A 1 115 ? 10.068 6.058 17.757 1.00 73.31 115 ILE A CA 1
ATOM 915 C C . ILE A 1 115 ? 9.746 6.120 19.265 1.00 73.31 115 ILE A C 1
ATOM 917 O O . ILE A 1 115 ? 9.282 5.138 19.826 1.00 73.31 115 ILE A O 1
ATOM 921 N N . GLY A 1 116 ? 9.997 7.253 19.933 1.00 76.25 116 GLY A N 1
ATOM 922 C CA . GLY A 1 116 ? 9.722 7.452 21.361 1.00 76.25 116 GLY A CA 1
ATOM 923 C C . GLY A 1 116 ? 8.306 7.936 21.688 1.00 76.25 116 GLY A C 1
ATOM 924 O O . GLY A 1 116 ? 7.921 7.888 22.858 1.00 76.25 116 GLY A O 1
ATOM 925 N N . ALA A 1 117 ? 7.531 8.367 20.686 1.00 84.50 117 ALA A N 1
ATOM 926 C CA . ALA A 1 117 ? 6.244 9.016 20.906 1.00 84.50 117 ALA A CA 1
ATOM 927 C C . ALA A 1 117 ? 5.266 8.096 21.670 1.00 84.50 117 ALA A C 1
ATOM 929 O O . ALA A 1 117 ? 5.061 6.946 21.271 1.00 84.50 117 ALA A O 1
ATOM 930 N N . PRO A 1 118 ? 4.636 8.568 22.761 1.00 90.06 118 PRO A N 1
ATOM 931 C CA . PRO A 1 118 ? 3.610 7.812 23.459 1.00 90.06 118 PRO A CA 1
ATOM 932 C C . PRO A 1 118 ? 2.234 8.023 22.819 1.00 90.06 118 PRO A C 1
ATOM 934 O O . PRO A 1 118 ? 1.921 9.117 22.352 1.00 90.06 118 PRO A O 1
ATOM 937 N N . LEU A 1 119 ? 1.370 7.012 22.902 1.00 92.81 119 LEU A N 1
ATOM 938 C CA . LEU A 1 119 ? -0.082 7.166 22.816 1.00 92.81 119 LEU A CA 1
ATOM 939 C C . LEU A 1 119 ? -0.655 7.049 24.229 1.00 92.81 119 LEU A C 1
ATOM 941 O O . LEU A 1 119 ? -0.624 5.971 24.819 1.00 92.81 119 LEU A O 1
ATOM 945 N N . CYS A 1 120 ? -1.203 8.138 24.756 1.00 92.19 120 CYS A N 1
ATOM 946 C CA . CYS A 1 120 ? -1.821 8.192 26.079 1.00 92.19 120 CYS A CA 1
ATOM 947 C C . CYS A 1 120 ? -3.334 8.389 25.978 1.00 92.19 120 CYS A C 1
ATOM 949 O O . CYS A 1 120 ? -3.794 9.238 25.218 1.00 92.19 120 CYS A O 1
ATOM 951 N N . PHE A 1 121 ? -4.107 7.677 26.798 1.00 91.94 121 PHE A N 1
ATOM 952 C CA . PHE A 1 121 ? -5.518 7.986 27.026 1.00 91.94 121 PHE A CA 1
ATOM 953 C C . PHE A 1 121 ? -5.645 8.792 28.324 1.00 91.94 121 PHE A C 1
ATOM 955 O O . PHE A 1 121 ? -5.402 8.276 29.415 1.00 91.94 121 PHE A O 1
ATOM 962 N N . LEU A 1 122 ? -5.970 10.083 28.219 1.00 88.19 122 LEU A N 1
ATOM 963 C CA . LEU A 1 122 ? -5.979 11.027 29.339 1.00 88.19 122 LEU A CA 1
ATOM 964 C C . LEU A 1 122 ? -7.350 11.686 29.461 1.00 88.19 122 LEU A C 1
ATOM 966 O O . LEU A 1 122 ? -7.814 12.336 28.527 1.00 88.19 122 LEU A O 1
ATOM 970 N N . LYS A 1 123 ? -7.960 11.562 30.647 1.00 83.25 123 LYS A N 1
ATOM 971 C CA . LYS A 1 123 ? -9.339 11.974 30.955 1.00 83.25 123 LYS A CA 1
ATOM 972 C C . LYS A 1 123 ? -10.348 11.272 30.049 1.00 83.25 123 LYS A C 1
ATOM 974 O O . LYS A 1 123 ? -10.861 10.232 30.445 1.00 83.25 123 LYS A O 1
ATOM 979 N N . ASP A 1 124 ? -10.580 11.844 28.876 1.00 82.69 124 ASP A N 1
ATOM 980 C CA . ASP A 1 124 ? -11.663 11.556 27.946 1.00 82.69 124 ASP A CA 1
ATOM 981 C C . ASP A 1 124 ? -11.193 11.433 26.479 1.00 82.69 124 ASP A C 1
ATOM 983 O O . ASP A 1 124 ? -12.024 11.216 25.596 1.00 82.69 124 ASP A O 1
ATOM 987 N N . LYS A 1 125 ? -9.883 11.569 26.206 1.00 89.56 125 LYS A N 1
ATOM 988 C CA . LYS A 1 125 ? -9.305 11.576 24.848 1.00 89.56 125 LYS A CA 1
ATOM 989 C C . LYS A 1 125 ? -7.974 10.840 24.742 1.00 89.56 125 LYS A C 1
ATOM 991 O O . LYS A 1 125 ? -7.238 10.684 25.717 1.00 89.56 125 LYS A O 1
ATOM 996 N N . LEU A 1 126 ? -7.652 10.437 23.517 1.00 91.62 126 LEU A N 1
ATOM 997 C CA . LEU A 1 126 ? -6.330 9.963 23.119 1.00 91.62 126 LEU A CA 1
ATOM 998 C C . LEU A 1 126 ? -5.430 11.144 22.746 1.00 91.62 126 LEU A C 1
ATOM 1000 O O . LEU A 1 126 ? -5.903 12.111 22.151 1.00 91.62 126 LEU A O 1
ATOM 1004 N N . TYR A 1 127 ? -4.138 11.032 23.051 1.00 90.81 127 TYR A N 1
ATOM 1005 C CA . TYR A 1 127 ? -3.107 12.022 22.745 1.00 90.81 127 TYR A CA 1
ATOM 1006 C C . TYR A 1 127 ? -1.797 11.353 22.338 1.00 90.81 127 TYR A C 1
ATOM 1008 O O . TYR A 1 127 ? -1.375 10.389 22.978 1.00 90.81 127 TYR A O 1
ATOM 1016 N N . THR A 1 128 ? -1.104 11.938 21.363 1.00 88.25 128 THR A N 1
ATOM 1017 C CA . THR A 1 128 ? 0.328 11.696 21.127 1.00 88.25 128 THR A CA 1
ATOM 1018 C C . THR A 1 128 ? 1.118 12.980 21.348 1.00 88.25 128 THR A C 1
ATOM 1020 O O . THR A 1 128 ? 0.717 14.040 20.863 1.00 88.25 128 THR A O 1
ATOM 1023 N N . ILE A 1 129 ? 2.237 12.898 22.066 1.00 79.06 129 ILE A N 1
ATOM 1024 C CA . ILE A 1 129 ? 3.042 14.050 22.506 1.00 79.06 129 ILE A CA 1
ATOM 1025 C C . ILE A 1 129 ? 4.446 13.938 21.896 1.00 79.06 129 ILE A C 1
ATOM 1027 O O . ILE A 1 129 ? 4.952 12.832 21.737 1.00 79.06 129 ILE A O 1
ATOM 1031 N N . GLY A 1 130 ? 5.063 15.061 21.522 1.00 68.88 130 GLY A N 1
ATOM 1032 C CA . GLY A 1 130 ? 6.398 15.067 20.915 1.00 68.88 130 GLY A CA 1
ATOM 1033 C C . GLY A 1 130 ? 7.551 15.049 21.924 1.00 68.88 130 GLY A C 1
ATOM 1034 O O . GLY A 1 130 ? 7.527 15.771 22.917 1.00 68.88 130 GLY A O 1
ATOM 1035 N N . ASP A 1 131 ? 8.611 14.299 21.611 1.00 60.56 131 ASP A N 1
ATOM 1036 C CA . ASP A 1 131 ? 9.750 14.045 22.513 1.00 60.56 131 ASP A CA 1
ATOM 1037 C C . ASP A 1 131 ? 10.616 15.280 22.852 1.00 60.56 131 ASP A C 1
ATOM 1039 O O . ASP A 1 131 ? 11.434 15.224 23.768 1.00 60.56 131 ASP A O 1
ATOM 1043 N N . HIS A 1 132 ? 10.524 16.375 22.085 1.00 54.75 132 HIS A N 1
ATOM 1044 C CA . HIS A 1 132 ? 11.582 17.401 22.045 1.00 54.75 132 HIS A CA 1
ATOM 1045 C C . HIS A 1 132 ? 11.398 18.646 22.929 1.00 54.75 132 HIS A C 1
ATOM 1047 O O . HIS A 1 132 ? 12.362 19.394 23.079 1.00 54.75 132 HIS A O 1
ATOM 1053 N N . TYR A 1 133 ? 10.234 18.873 23.550 1.00 48.72 133 TYR A N 1
ATOM 1054 C CA . TYR A 1 133 ? 10.069 19.938 24.554 1.00 48.72 133 TYR A CA 1
ATOM 1055 C C . TYR A 1 133 ? 9.088 19.519 25.665 1.00 48.72 133 TYR A C 1
ATOM 1057 O O . TYR A 1 133 ? 7.979 19.093 25.351 1.00 48.72 133 TYR A O 1
ATOM 1065 N N . PRO A 1 134 ? 9.440 19.669 26.961 1.00 50.44 134 PRO A N 1
ATOM 1066 C CA . PRO A 1 134 ? 8.668 19.124 28.087 1.00 50.44 134 PRO A CA 1
ATOM 1067 C C . PRO A 1 134 ? 7.386 19.908 28.445 1.00 50.44 134 PRO A C 1
ATOM 1069 O O . PRO A 1 134 ? 6.877 19.785 29.559 1.00 50.44 134 PRO A O 1
ATOM 1072 N N . SER A 1 135 ? 6.848 20.710 27.523 1.00 49.97 135 SER A N 1
ATOM 1073 C CA . SER A 1 135 ? 5.574 21.417 27.685 1.00 49.97 135 SER A CA 1
ATO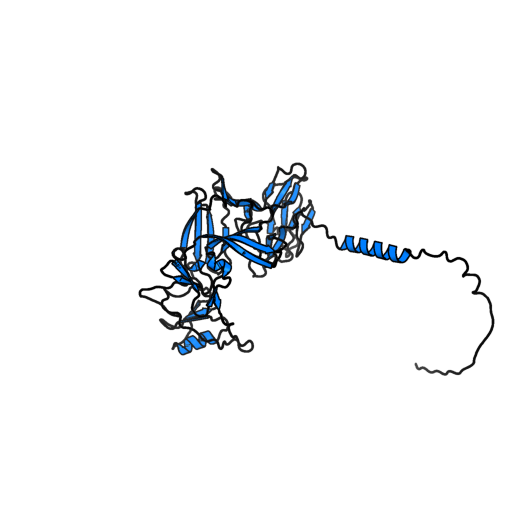M 1074 C C . SER A 1 135 ? 4.891 21.672 26.332 1.00 49.97 135 SER A C 1
ATOM 1076 O O . SER A 1 135 ? 5.473 22.300 25.452 1.00 49.97 135 SER A O 1
ATOM 1078 N N . GLU A 1 136 ? 3.631 21.237 26.229 1.00 52.66 136 GLU A N 1
ATOM 1079 C CA . GLU A 1 136 ? 2.580 21.699 25.293 1.00 52.66 136 GLU A CA 1
ATOM 1080 C C . GLU A 1 136 ? 2.548 21.206 23.828 1.00 52.66 136 GLU A C 1
ATOM 1082 O O . GLU A 1 136 ? 1.507 21.361 23.190 1.00 52.66 136 GLU A O 1
ATOM 1087 N N . ASN A 1 137 ? 3.557 20.504 23.297 1.00 73.81 137 ASN A N 1
ATOM 1088 C CA . ASN A 1 137 ? 3.484 19.964 21.923 1.00 73.81 137 ASN A CA 1
ATOM 1089 C C . ASN A 1 137 ? 2.702 18.635 21.816 1.00 73.81 137 ASN A C 1
ATOM 1091 O O . ASN A 1 137 ? 3.278 17.554 21.655 1.00 73.81 137 ASN A O 1
ATOM 1095 N N . VAL A 1 138 ? 1.369 18.731 21.865 1.00 79.50 138 VAL A N 1
ATOM 1096 C CA . VAL A 1 138 ? 0.454 17.678 21.387 1.00 79.50 138 VAL A CA 1
ATOM 1097 C C . VAL A 1 138 ? 0.578 17.579 19.864 1.00 79.50 138 VAL A C 1
ATOM 1099 O O . VAL A 1 138 ? 0.282 18.536 19.156 1.00 79.50 138 VAL A O 1
ATOM 1102 N N . LEU A 1 139 ? 1.012 16.422 19.362 1.00 81.75 139 LEU A N 1
ATOM 1103 C CA . LEU A 1 139 ? 1.163 16.158 17.926 1.00 81.75 139 LEU A CA 1
ATOM 1104 C C . LEU A 1 139 ? -0.154 15.712 17.275 1.00 81.75 139 LEU A C 1
ATOM 1106 O O . LEU A 1 139 ? -0.409 16.030 16.119 1.00 81.75 139 LEU A O 1
ATOM 1110 N N . TRP A 1 140 ? -0.991 14.994 18.027 1.00 88.81 140 TRP A N 1
ATOM 1111 C CA . TRP A 1 140 ? -2.338 14.586 17.628 1.00 88.81 140 TRP A CA 1
ATOM 1112 C C . TRP A 1 140 ? -3.200 14.311 18.865 1.00 88.81 140 TRP A C 1
ATOM 1114 O O . TRP A 1 140 ? -2.687 13.955 19.932 1.00 88.81 140 TRP A O 1
ATOM 1124 N N . SER A 1 141 ? -4.516 14.453 18.710 1.00 89.44 141 SER A N 1
ATOM 1125 C CA . SER A 1 141 ? -5.512 14.013 19.685 1.00 89.44 141 SER A CA 1
ATOM 1126 C C . SER A 1 141 ? -6.782 13.523 18.996 1.00 89.44 141 SER A C 1
ATOM 1128 O O . SER A 1 141 ? -7.162 14.082 17.966 1.00 89.44 141 SER A O 1
ATOM 1130 N N . SER A 1 142 ? -7.486 12.561 19.595 1.00 88.81 142 SER A N 1
ATOM 1131 C CA . SER A 1 142 ? -8.781 12.095 19.080 1.00 88.81 142 SER A CA 1
ATOM 1132 C C . SER A 1 142 ? -9.836 13.207 19.056 1.00 88.81 142 SER A C 1
ATOM 1134 O O . SER A 1 142 ? -9.974 13.976 20.014 1.00 88.81 142 SER A O 1
ATOM 1136 N N . GLU A 1 143 ? -10.631 13.243 17.987 1.00 83.94 143 GLU A N 1
ATOM 1137 C CA . GLU A 1 143 ? -11.851 14.052 17.914 1.00 83.94 143 GLU A CA 1
ATOM 1138 C C . GLU A 1 143 ? -12.941 13.530 18.869 1.00 83.94 143 GLU A C 1
ATOM 1140 O O . GLU A 1 143 ? -12.825 12.448 19.443 1.00 83.94 143 GLU A O 1
ATOM 1145 N N . GLY A 1 144 ? -14.000 14.323 19.065 1.00 78.06 144 GLY A N 1
ATOM 1146 C CA . GLY A 1 144 ? -15.030 14.051 20.071 1.00 78.06 144 GLY A CA 1
ATOM 1147 C C . GLY A 1 144 ? -14.561 14.334 21.504 1.00 78.06 144 GLY A C 1
ATOM 1148 O O . GLY A 1 144 ? -13.384 14.592 21.750 1.00 78.06 144 GLY A O 1
ATOM 1149 N N . ASN A 1 145 ? -15.493 14.327 22.457 1.00 76.50 145 ASN A N 1
ATOM 1150 C CA . ASN A 1 145 ? -15.208 14.409 23.893 1.00 76.50 145 ASN A CA 1
ATOM 1151 C C . ASN A 1 145 ? -15.806 13.162 24.551 1.00 76.50 145 ASN A C 1
ATOM 1153 O O . ASN A 1 145 ? -17.000 12.900 24.382 1.00 76.50 145 ASN A O 1
ATOM 1157 N N . GLY A 1 146 ? -14.994 12.403 25.281 1.00 74.44 146 GLY A N 1
ATOM 1158 C CA . GLY A 1 146 ? -15.474 11.295 26.100 1.00 74.44 146 GLY A CA 1
ATOM 1159 C C . GLY A 1 146 ? -16.137 11.768 27.400 1.00 74.44 146 GLY A C 1
ATOM 1160 O O . GLY A 1 146 ? -16.408 12.948 27.626 1.00 74.44 146 GLY A O 1
ATOM 1161 N N . SER A 1 147 ? -16.352 10.817 28.299 1.00 78.12 147 SER A N 1
ATOM 1162 C CA . SER A 1 147 ? -16.701 11.035 29.703 1.00 78.12 147 SER A CA 1
ATOM 1163 C C . SER A 1 147 ? -15.563 10.540 30.605 1.00 78.12 147 SER A C 1
ATOM 1165 O O . SER A 1 147 ? -14.672 9.817 30.162 1.00 78.12 147 SER A O 1
ATOM 1167 N N . ALA A 1 148 ? -15.615 10.849 31.904 1.00 74.94 148 ALA A N 1
ATOM 1168 C CA . ALA A 1 148 ? -14.699 10.252 32.884 1.00 74.94 148 ALA A CA 1
ATOM 1169 C C . ALA A 1 148 ? -14.883 8.724 33.060 1.00 74.94 148 ALA A C 1
ATOM 1171 O O . ALA A 1 148 ? -14.060 8.092 33.714 1.00 74.94 148 ALA A O 1
ATOM 1172 N N . ALA A 1 149 ? -15.949 8.148 32.488 1.00 82.50 149 ALA A N 1
ATOM 1173 C CA . ALA A 1 149 ? -16.219 6.711 32.412 1.00 82.50 149 ALA A CA 1
ATOM 1174 C C . ALA A 1 149 ? -15.964 6.145 30.998 1.00 82.50 149 ALA A C 1
ATOM 1176 O O . ALA A 1 149 ? -16.474 5.084 30.646 1.00 82.50 149 ALA A O 1
ATOM 1177 N N . SER A 1 150 ? -15.232 6.870 30.146 1.00 91.62 150 SER A N 1
ATOM 1178 C CA . SER A 1 150 ? -14.809 6.356 28.843 1.00 91.62 150 SER A CA 1
ATOM 1179 C C . SER A 1 150 ? -13.539 5.521 28.948 1.00 91.62 150 SER A C 1
ATOM 1181 O O . SER A 1 150 ? -12.683 5.767 29.796 1.00 91.62 150 SER A O 1
ATOM 1183 N N . VAL A 1 151 ? -13.406 4.565 28.035 1.00 92.94 151 VAL A N 1
ATOM 1184 C CA . VAL A 1 151 ? -12.217 3.728 27.847 1.00 92.94 151 VAL A CA 1
ATOM 1185 C C . VAL A 1 151 ? -11.839 3.702 26.371 1.00 92.94 151 VAL A C 1
ATOM 1187 O O . VAL A 1 151 ? -12.715 3.762 25.502 1.00 92.94 151 VAL A O 1
ATOM 1190 N N . ALA A 1 152 ? -10.543 3.592 26.081 1.00 94.88 152 ALA A N 1
ATOM 1191 C CA . ALA A 1 152 ? -10.052 3.369 24.726 1.00 94.88 152 ALA A CA 1
ATOM 1192 C C . ALA A 1 152 ? -9.715 1.882 24.544 1.00 94.88 152 ALA A C 1
ATOM 1194 O O . ALA A 1 152 ? -8.913 1.351 25.303 1.00 94.88 152 ALA A O 1
ATOM 1195 N N . ILE A 1 153 ? -10.324 1.191 23.579 1.00 95.75 153 ILE A N 1
ATOM 1196 C CA . ILE A 1 153 ? -10.236 -0.275 23.448 1.00 95.75 153 ILE A CA 1
ATOM 1197 C C . ILE A 1 153 ? -10.088 -0.723 21.992 1.00 95.75 153 ILE A C 1
ATOM 1199 O O . ILE A 1 153 ? -10.786 -0.230 21.104 1.00 95.75 153 ILE A O 1
ATOM 1203 N N . LEU A 1 154 ? -9.179 -1.671 21.749 1.00 97.69 154 LEU A N 1
ATOM 1204 C CA . LEU A 1 154 ? -8.968 -2.327 20.460 1.00 97.69 154 LEU A CA 1
ATOM 1205 C C . LEU A 1 154 ? -9.873 -3.559 20.352 1.00 97.69 154 LEU A C 1
ATOM 1207 O O . LEU A 1 154 ? -9.626 -4.593 20.970 1.00 97.69 154 LEU A O 1
ATOM 1211 N N . LEU A 1 155 ? -10.937 -3.442 19.561 1.00 96.12 155 LEU A N 1
ATOM 1212 C CA . LEU A 1 155 ? -11.921 -4.505 19.376 1.00 96.12 155 LEU A CA 1
ATOM 1213 C C . LEU A 1 155 ? -11.392 -5.632 18.472 1.00 96.12 155 LEU A C 1
ATOM 1215 O O . LEU A 1 155 ? -10.526 -5.421 17.624 1.00 96.12 155 LEU A O 1
ATOM 1219 N N . ASP A 1 156 ? -12.004 -6.814 18.571 1.00 93.94 156 ASP A N 1
ATOM 1220 C CA . ASP A 1 156 ? -11.721 -7.978 17.706 1.00 93.94 156 ASP A CA 1
ATOM 1221 C C . ASP A 1 156 ? -12.071 -7.769 16.224 1.00 93.94 156 ASP A C 1
ATOM 1223 O O . ASP A 1 156 ? -11.724 -8.588 15.379 1.00 93.94 156 ASP A O 1
ATOM 1227 N N . THR A 1 157 ? -12.734 -6.663 15.887 1.00 93.25 157 THR A N 1
ATOM 1228 C CA . THR A 1 157 ? -12.933 -6.204 14.505 1.00 93.25 157 THR A CA 1
ATOM 1229 C C . THR A 1 157 ? -11.736 -5.431 13.947 1.00 93.25 157 THR A C 1
ATOM 1231 O O . THR A 1 157 ? -11.782 -5.015 12.795 1.00 93.25 157 THR A O 1
ATOM 1234 N N . GLY A 1 158 ? -10.712 -5.160 14.763 1.00 94.00 158 GLY A N 1
ATOM 1235 C CA . GLY A 1 158 ? -9.624 -4.246 14.422 1.00 94.00 158 GLY A CA 1
ATOM 1236 C C . GLY A 1 158 ? -10.011 -2.767 14.519 1.00 94.00 158 GLY A C 1
ATOM 1237 O O . GLY A 1 158 ? -9.224 -1.913 14.119 1.00 94.00 158 GLY A O 1
ATOM 1238 N N . ASN A 1 159 ? -11.200 -2.434 15.041 1.00 95.38 159 ASN A N 1
ATOM 1239 C CA . ASN A 1 159 ? -11.577 -1.048 15.325 1.00 95.38 159 ASN A CA 1
ATOM 1240 C C . ASN A 1 159 ? -11.074 -0.647 16.716 1.00 95.38 159 ASN A C 1
ATOM 1242 O O . ASN A 1 159 ? -11.531 -1.191 17.723 1.00 95.38 159 ASN A O 1
ATOM 1246 N N . PHE A 1 160 ? -10.162 0.319 16.780 1.00 96.12 160 PHE A N 1
ATOM 1247 C CA . PHE A 1 160 ? -9.830 1.010 18.022 1.00 96.12 160 PHE A CA 1
ATOM 1248 C C . PHE A 1 160 ? -10.851 2.119 18.279 1.00 96.12 160 PHE A C 1
ATOM 1250 O O . PHE A 1 160 ? -11.073 2.959 17.405 1.00 96.12 160 PHE A O 1
ATOM 1257 N N . VAL A 1 161 ? -11.488 2.113 19.450 1.00 95.06 161 VAL A N 1
ATOM 1258 C CA . VAL A 1 161 ? -12.589 3.031 19.784 1.00 95.06 161 VAL A CA 1
ATOM 1259 C C . VAL A 1 161 ? -12.394 3.682 21.146 1.00 95.06 161 VAL A C 1
ATOM 1261 O O . VAL A 1 161 ? -11.953 3.020 22.082 1.00 95.06 161 VAL A O 1
ATOM 1264 N N . VAL A 1 162 ? -12.795 4.948 21.278 1.00 95.12 162 VAL A N 1
ATOM 1265 C CA . VAL A 1 162 ? -13.097 5.572 22.575 1.00 95.12 162 VAL A CA 1
ATOM 1266 C C . VAL A 1 162 ? -14.605 5.486 22.768 1.00 95.12 162 VAL A C 1
ATOM 1268 O O . VAL A 1 162 ? -15.371 6.009 21.954 1.00 95.12 162 VAL A O 1
ATOM 1271 N N . ARG A 1 163 ? -15.039 4.797 23.823 1.00 93.38 163 ARG A N 1
ATOM 1272 C CA . ARG A 1 163 ? -16.457 4.560 24.122 1.00 93.38 163 ARG A CA 1
ATOM 1273 C C . ARG A 1 163 ? -16.732 4.629 25.617 1.00 93.38 163 ARG A C 1
ATOM 1275 O O . ARG A 1 163 ? -15.814 4.470 26.419 1.00 93.38 163 ARG A O 1
ATOM 1282 N N . ASP A 1 164 ? -17.998 4.780 25.985 1.00 91.00 164 ASP A N 1
ATOM 1283 C CA . ASP A 1 164 ? -18.424 4.624 27.375 1.00 91.00 164 ASP A CA 1
ATOM 1284 C C . ASP A 1 164 ? -18.202 3.173 27.852 1.00 91.00 164 ASP A C 1
ATOM 1286 O O . ASP A 1 164 ? -18.456 2.207 27.117 1.00 91.00 164 ASP A O 1
ATOM 1290 N N . GLU A 1 165 ? -17.687 3.009 29.071 1.00 88.88 165 GLU A N 1
ATOM 1291 C CA . GLU A 1 165 ? -17.417 1.703 29.676 1.00 88.88 165 GLU A CA 1
ATOM 1292 C C . GLU A 1 165 ? -18.719 0.957 30.000 1.00 88.88 165 GLU A C 1
ATOM 1294 O O . GLU A 1 165 ? -18.843 -0.231 29.692 1.00 88.88 165 GLU A O 1
ATOM 1299 N N . MET A 1 166 ? -19.704 1.677 30.549 1.00 89.38 166 MET A N 1
ATOM 1300 C CA . MET A 1 166 ? -20.976 1.140 31.042 1.00 89.38 166 MET A CA 1
ATOM 1301 C C . MET A 1 166 ? -22.015 0.969 29.928 1.00 89.38 166 MET A C 1
ATOM 1303 O O . MET A 1 166 ? -22.857 0.073 30.005 1.00 89.38 166 MET A O 1
ATOM 1307 N N . ASN A 1 167 ? -21.961 1.800 28.883 1.00 90.00 167 ASN A N 1
ATOM 1308 C CA . ASN A 1 167 ? -22.806 1.686 27.695 1.00 90.00 167 ASN A CA 1
ATOM 1309 C C . ASN A 1 167 ? -21.966 1.612 26.403 1.00 90.00 167 ASN A C 1
ATOM 1311 O O . ASN A 1 167 ? -21.806 2.624 25.716 1.00 90.00 167 ASN A O 1
ATOM 1315 N N . PRO A 1 168 ? -21.493 0.412 26.006 1.00 90.00 168 PRO A N 1
ATOM 1316 C CA . PRO A 1 168 ? -20.621 0.231 24.841 1.00 90.00 168 PRO A CA 1
ATOM 1317 C C . PRO A 1 168 ? -21.179 0.733 23.499 1.00 90.00 168 PRO A C 1
ATOM 1319 O O . PRO A 1 168 ? -20.415 0.881 22.549 1.00 90.00 168 PRO A O 1
ATOM 1322 N N . SER A 1 169 ? -22.490 0.986 23.408 1.00 90.56 169 SER A N 1
ATOM 1323 C CA . SER A 1 169 ? -23.146 1.559 22.225 1.00 90.56 169 SER A CA 1
ATOM 1324 C C . SER A 1 169 ? -22.833 3.047 22.017 1.00 90.56 169 SER A C 1
ATOM 1326 O O . SER A 1 169 ? -23.058 3.567 20.926 1.00 90.56 169 SER A O 1
ATOM 1328 N N . VAL A 1 170 ? -22.351 3.748 23.050 1.00 90.88 170 VAL A N 1
ATOM 1329 C CA . VAL A 1 170 ? -21.959 5.161 22.974 1.00 90.88 170 VAL A CA 1
ATOM 1330 C C . VAL A 1 170 ? -20.474 5.236 22.631 1.00 90.88 170 VAL A C 1
ATOM 1332 O O . VAL A 1 170 ? -19.614 5.199 23.510 1.00 90.88 170 VAL A O 1
ATOM 1335 N N . VAL A 1 171 ? -20.187 5.320 21.334 1.00 91.38 171 VAL A N 1
ATOM 1336 C CA . VAL A 1 171 ? -18.841 5.529 20.785 1.00 91.38 171 VAL A CA 1
ATOM 1337 C C . VAL A 1 171 ? -18.640 7.023 20.539 1.00 91.38 171 VAL A C 1
ATOM 1339 O O . VAL A 1 171 ? -19.448 7.643 19.851 1.00 91.38 171 VAL A O 1
ATOM 1342 N N . MET A 1 172 ? -17.578 7.602 21.101 1.00 91.12 172 MET A N 1
ATOM 1343 C CA . MET A 1 172 ? -17.235 9.022 20.936 1.00 91.12 172 MET A CA 1
ATOM 1344 C C . MET A 1 172 ? -16.196 9.252 19.835 1.00 91.12 172 MET A C 1
ATOM 1346 O O . MET A 1 172 ? -16.174 10.325 19.238 1.00 91.12 172 MET A O 1
ATOM 1350 N N . TRP A 1 173 ? -15.354 8.250 19.564 1.00 92.44 173 TRP A N 1
ATOM 1351 C CA . TRP A 1 173 ? -14.345 8.264 18.504 1.00 92.44 173 TRP A CA 1
ATOM 1352 C C . TRP A 1 173 ? -14.028 6.835 18.049 1.00 92.44 173 TRP A C 1
ATOM 1354 O O . TRP A 1 173 ? -14.024 5.917 18.874 1.00 92.44 173 TRP A O 1
ATOM 1364 N N . GLN A 1 174 ? -13.721 6.638 16.764 1.00 92.19 174 GLN A N 1
ATOM 1365 C CA . GLN A 1 174 ? -13.287 5.343 16.237 1.00 92.19 174 GLN A CA 1
ATOM 1366 C C . GLN A 1 174 ? -12.275 5.456 15.087 1.00 92.19 174 GLN A C 1
ATOM 1368 O O . GLN A 1 174 ? -12.372 6.319 14.220 1.00 92.19 174 GLN A O 1
ATOM 1373 N N . SER A 1 175 ? -11.339 4.510 15.035 1.00 91.94 175 SER A N 1
ATOM 1374 C CA . SER A 1 175 ? -10.296 4.430 14.002 1.00 91.94 175 SER A CA 1
ATOM 1375 C C . SER A 1 175 ? -10.823 4.161 12.586 1.00 91.94 175 SER A C 1
ATOM 1377 O O . SER A 1 175 ? -10.216 4.596 11.607 1.00 91.94 175 SER A O 1
ATOM 1379 N N . PHE A 1 176 ? -11.958 3.463 12.461 1.00 89.88 176 PHE A N 1
ATOM 1380 C CA . PHE A 1 176 ? -12.565 3.084 11.176 1.00 89.88 176 PHE A CA 1
ATOM 1381 C C . PHE A 1 176 ? -12.955 4.269 10.280 1.00 89.88 176 PHE A C 1
ATOM 1383 O O . PHE A 1 176 ? -13.091 4.078 9.070 1.00 89.88 176 PHE A O 1
ATOM 1390 N N . ASP A 1 177 ? -13.112 5.466 10.850 1.00 84.38 177 ASP A N 1
ATOM 1391 C CA . ASP A 1 177 ? -13.471 6.681 10.110 1.00 84.38 177 ASP A CA 1
ATOM 1392 C C . ASP A 1 177 ? -12.240 7.346 9.450 1.00 84.38 177 ASP A C 1
ATOM 1394 O O . ASP A 1 177 ? -12.378 8.107 8.492 1.00 84.38 177 ASP A O 1
ATOM 1398 N N . TYR A 1 178 ? -11.025 7.000 9.903 1.00 81.69 178 TYR A N 1
ATOM 1399 C CA . TYR A 1 178 ? -9.754 7.564 9.423 1.00 81.69 178 TYR A CA 1
ATOM 1400 C C . TYR A 1 178 ? -8.945 6.611 8.536 1.00 81.69 178 TYR A C 1
ATOM 1402 O O . TYR A 1 178 ? -8.100 7.067 7.769 1.00 81.69 178 TYR A O 1
ATOM 1410 N N . GLN A 1 179 ? -9.195 5.299 8.584 1.00 81.31 179 GLN A N 1
ATOM 1411 C CA . GLN A 1 179 ? -8.399 4.316 7.829 1.00 81.31 179 GLN A CA 1
ATOM 1412 C C . GLN A 1 179 ? -8.463 4.500 6.314 1.00 81.31 179 GLN A C 1
ATOM 1414 O O . GLN A 1 179 ? -7.473 4.265 5.626 1.00 81.31 179 GLN A O 1
ATOM 1419 N N . GLY A 1 180 ? -9.573 5.026 5.793 1.00 71.75 180 GLY A N 1
ATOM 1420 C CA . GLY A 1 180 ? -9.683 5.421 4.391 1.00 71.75 180 GLY A CA 1
ATOM 1421 C C . GLY A 1 180 ? -8.842 6.642 3.992 1.00 71.75 180 GLY A C 1
ATOM 1422 O O . GLY A 1 180 ? -9.097 7.169 2.919 1.00 71.75 180 GLY A O 1
ATOM 1423 N N . THR A 1 181 ? -7.914 7.132 4.826 1.00 74.12 181 THR A N 1
ATOM 1424 C CA . THR A 1 181 ? -6.955 8.207 4.486 1.00 74.12 181 THR A CA 1
ATOM 1425 C C . THR A 1 181 ? -5.575 7.680 4.077 1.00 74.12 181 THR A C 1
ATOM 1427 O O . THR A 1 181 ? -4.868 8.337 3.310 1.00 74.12 181 THR A O 1
ATOM 1430 N N . GLY A 1 182 ? -5.202 6.485 4.549 1.00 82.38 182 GLY A N 1
ATOM 1431 C CA . GLY A 1 182 ? -3.982 5.791 4.134 1.00 82.38 182 GLY A CA 1
ATOM 1432 C C . GLY A 1 182 ? -4.141 5.088 2.787 1.00 82.38 182 GLY A C 1
ATOM 1433 O O . GLY A 1 182 ? -5.078 5.354 2.036 1.00 82.38 182 GLY A O 1
ATOM 1434 N N . ASP A 1 183 ? -3.243 4.149 2.505 1.00 86.25 183 ASP A N 1
ATOM 1435 C CA . ASP A 1 183 ? -3.242 3.358 1.269 1.00 86.25 183 ASP A CA 1
ATOM 1436 C C . ASP A 1 183 ? -3.936 1.987 1.408 1.00 86.25 183 ASP A C 1
ATOM 1438 O O . ASP A 1 183 ? -4.064 1.247 0.429 1.00 86.25 183 ASP A O 1
ATOM 1442 N N . ALA A 1 184 ? -4.386 1.642 2.618 1.00 90.25 184 ALA A N 1
ATOM 1443 C CA . ALA A 1 184 ? -4.984 0.358 2.952 1.00 90.25 184 ALA A CA 1
ATOM 1444 C C . ALA A 1 184 ? -6.170 0.508 3.915 1.00 90.25 184 ALA A C 1
ATOM 1446 O O . ALA A 1 184 ? -6.126 1.289 4.864 1.00 90.25 184 ALA A O 1
ATOM 1447 N N . LEU A 1 185 ? -7.208 -0.302 3.707 1.00 91.75 185 LEU A N 1
ATOM 1448 C CA . LEU A 1 185 ? -8.462 -0.278 4.461 1.00 91.75 185 LEU A CA 1
ATOM 1449 C C . LEU A 1 185 ? -8.860 -1.692 4.886 1.00 91.75 185 LEU A C 1
ATOM 1451 O O . LEU A 1 185 ? -8.966 -2.588 4.042 1.00 91.75 185 LEU A O 1
ATOM 1455 N N . GLN A 1 186 ? -9.122 -1.887 6.178 1.00 93.62 186 GLN A N 1
ATOM 1456 C CA . GLN A 1 186 ? -9.559 -3.182 6.701 1.00 93.62 186 GLN A CA 1
ATOM 1457 C C . GLN A 1 186 ? -11.092 -3.362 6.619 1.00 93.62 186 GLN A C 1
ATOM 1459 O O . GLN A 1 186 ? -11.840 -2.381 6.542 1.00 93.62 186 GLN A O 1
ATOM 1464 N N . PRO A 1 187 ? -11.598 -4.607 6.644 1.00 93.75 187 PRO A N 1
ATOM 1465 C CA . PRO A 1 187 ? -13.024 -4.894 6.623 1.00 93.75 187 PRO A CA 1
ATOM 1466 C C . PRO A 1 187 ? -13.778 -4.234 7.781 1.00 93.75 187 PRO A C 1
ATOM 1468 O O . PRO A 1 187 ? -13.342 -4.254 8.928 1.00 93.75 187 PRO A O 1
ATOM 1471 N N . GLY A 1 188 ? -14.939 -3.662 7.478 1.00 91.50 188 GLY A N 1
ATOM 1472 C CA . GLY A 1 188 ? -15.752 -2.880 8.405 1.00 91.50 188 GLY A CA 1
ATOM 1473 C C . GLY A 1 188 ? -15.433 -1.380 8.424 1.00 91.50 188 GLY A C 1
ATOM 1474 O O . GLY A 1 188 ? -16.305 -0.612 8.835 1.00 91.50 188 GLY A O 1
ATOM 1475 N N . ALA A 1 189 ? -14.261 -0.944 7.953 1.00 90.88 189 ALA A N 1
ATOM 1476 C CA . ALA A 1 189 ? -13.934 0.476 7.830 1.00 90.88 189 ALA A CA 1
ATOM 1477 C C . ALA A 1 189 ? -14.592 1.123 6.590 1.00 90.88 189 ALA A C 1
ATOM 1479 O O . ALA A 1 189 ? -15.120 0.435 5.703 1.00 90.88 189 ALA A O 1
ATOM 1480 N N . TRP A 1 190 ? -14.599 2.459 6.556 1.00 85.31 190 TRP A N 1
ATOM 1481 C CA . TRP A 1 190 ? -15.368 3.254 5.594 1.00 85.31 190 TRP A CA 1
ATOM 1482 C C . TRP A 1 190 ? -14.488 3.967 4.563 1.00 85.31 190 TRP A C 1
ATOM 1484 O O . TRP A 1 190 ? -13.365 4.377 4.843 1.00 85.31 190 TRP A O 1
ATOM 1494 N N . ILE A 1 191 ? -15.059 4.180 3.377 1.00 83.00 191 ILE A N 1
ATOM 1495 C CA . ILE A 1 191 ? -14.628 5.211 2.431 1.00 83.00 191 ILE A CA 1
ATOM 1496 C C . ILE A 1 191 ? -15.829 6.136 2.236 1.00 83.00 191 ILE A C 1
ATOM 1498 O O . ILE A 1 191 ? -16.874 5.705 1.734 1.00 83.00 191 ILE A O 1
ATOM 1502 N N . ALA A 1 192 ? -15.703 7.389 2.665 1.00 75.75 192 ALA A N 1
ATOM 1503 C CA . ALA A 1 192 ? -16.757 8.397 2.576 1.00 75.75 192 ALA A CA 1
ATOM 1504 C C . ALA A 1 192 ? -16.404 9.505 1.574 1.00 75.75 192 ALA A C 1
ATOM 1506 O O . ALA A 1 192 ? -15.234 9.742 1.266 1.00 75.75 192 ALA A O 1
ATOM 1507 N N . SER A 1 193 ? -17.428 10.191 1.070 1.00 64.75 193 SER A N 1
ATOM 1508 C CA . SER A 1 193 ? -17.292 11.361 0.205 1.00 64.75 193 SER A CA 1
ATOM 1509 C C . SER A 1 193 ? -17.711 12.618 0.956 1.00 64.75 193 SER A C 1
ATOM 1511 O O . SER A 1 193 ? -18.820 12.669 1.489 1.00 64.75 193 SER A O 1
ATOM 1513 N N . ASP A 1 194 ? -16.856 13.639 0.962 1.00 56.19 194 ASP A N 1
ATOM 1514 C CA . ASP A 1 194 ? -17.061 14.799 1.821 1.00 56.19 194 ASP A CA 1
ATOM 1515 C C . ASP A 1 194 ? -18.366 15.542 1.524 1.00 56.19 194 ASP A C 1
ATOM 1517 O O . ASP A 1 194 ? -18.828 15.627 0.378 1.00 56.19 194 ASP A O 1
ATOM 1521 N N . THR A 1 195 ? -18.914 16.134 2.579 1.00 48.97 195 THR A N 1
ATOM 1522 C CA . THR A 1 195 ? -19.807 17.283 2.471 1.00 48.97 195 THR A CA 1
ATOM 1523 C C . THR A 1 195 ? -19.444 18.443 3.418 1.00 48.97 195 THR A C 1
ATOM 1525 O O . THR A 1 195 ? -19.768 19.566 3.039 1.00 48.97 195 THR A O 1
ATOM 1528 N N . VAL A 1 196 ? -18.749 18.235 4.561 1.00 44.12 196 VAL A N 1
ATOM 1529 C CA . VAL A 1 196 ? -18.233 19.300 5.477 1.00 44.12 196 VAL A CA 1
ATOM 1530 C C . VAL A 1 196 ? -16.953 18.923 6.294 1.00 44.12 196 VAL A C 1
ATOM 1532 O O . VAL A 1 196 ? -16.374 19.821 6.901 1.00 44.12 196 VAL A O 1
ATOM 1535 N N . THR A 1 197 ? -16.453 17.676 6.341 1.00 57.06 197 THR A N 1
ATOM 1536 C CA . THR A 1 197 ? -15.303 17.286 7.207 1.00 57.06 197 THR A CA 1
ATOM 1537 C C . THR A 1 197 ? -14.180 16.415 6.607 1.00 57.06 197 THR A C 1
ATOM 1539 O O . THR A 1 197 ? -13.027 16.811 6.740 1.00 57.06 197 THR A O 1
ATOM 1542 N N . GLY A 1 198 ? -14.348 15.227 6.013 1.00 51.66 198 GLY A N 1
ATOM 1543 C CA . GLY A 1 198 ? -15.540 14.382 5.858 1.00 51.66 198 GLY A CA 1
ATOM 1544 C C . GLY A 1 198 ? -15.446 13.380 4.688 1.00 51.66 198 GLY A C 1
ATOM 1545 O O . GLY A 1 198 ? -16.200 12.409 4.654 1.00 51.66 198 GLY A O 1
ATOM 1546 N N . ALA A 1 199 ? -14.511 13.560 3.743 1.00 49.97 199 ALA A N 1
ATOM 1547 C CA . ALA A 1 199 ? -14.054 12.498 2.837 1.00 49.97 199 ALA A CA 1
ATOM 1548 C C . ALA A 1 199 ? -12.955 11.658 3.489 1.00 49.97 199 ALA A C 1
ATOM 1550 O O . ALA A 1 199 ? -12.047 12.201 4.113 1.00 49.97 199 ALA A O 1
ATOM 1551 N N . SER A 1 200 ? -12.944 10.362 3.190 1.00 58.53 200 SER A N 1
ATOM 1552 C CA . SER A 1 200 ? -11.735 9.547 3.315 1.00 58.53 200 SER A CA 1
ATOM 1553 C C . SER A 1 200 ? -11.181 9.353 1.901 1.00 58.53 200 SER A C 1
ATOM 1555 O O . SER A 1 200 ? -11.666 8.511 1.144 1.00 58.53 200 SER A O 1
ATOM 1557 N N . ILE A 1 201 ? -10.228 10.202 1.502 1.00 64.75 201 ILE A N 1
ATOM 1558 C CA . ILE A 1 201 ? -9.469 9.995 0.263 1.00 64.75 201 ILE A CA 1
ATOM 1559 C C . ILE A 1 201 ? -8.419 8.939 0.582 1.00 64.75 201 ILE A C 1
ATOM 1561 O O . ILE A 1 201 ? -7.473 9.236 1.305 1.00 64.75 201 ILE A O 1
ATOM 1565 N N . MET A 1 202 ? -8.559 7.735 0.032 1.00 73.88 202 MET A N 1
ATOM 1566 C CA . MET A 1 202 ? -7.525 6.717 0.200 1.00 73.88 202 MET A CA 1
ATOM 1567 C C . MET A 1 202 ? -6.333 7.165 -0.640 1.00 73.88 202 MET A C 1
ATOM 1569 O O . MET A 1 202 ? -6.463 7.306 -1.860 1.00 73.88 202 MET A O 1
ATOM 1573 N N . THR A 1 203 ? -5.213 7.478 0.009 1.00 72.94 203 THR A N 1
ATOM 1574 C CA . THR A 1 203 ? -4.026 8.029 -0.645 1.00 72.94 203 THR A CA 1
ATOM 1575 C C . THR A 1 203 ? -2.866 7.056 -0.559 1.00 72.94 203 THR A C 1
ATOM 1577 O O . THR A 1 203 ? -2.486 6.610 0.520 1.00 72.94 203 THR A O 1
ATOM 1580 N N . ASN A 1 204 ? -2.263 6.766 -1.709 1.00 70.75 204 ASN A N 1
ATOM 1581 C CA . ASN A 1 204 ? -0.904 6.253 -1.758 1.00 70.75 204 ASN A CA 1
ATOM 1582 C C . ASN A 1 204 ? -0.006 7.371 -2.292 1.00 70.75 204 ASN A C 1
ATOM 1584 O O . ASN A 1 204 ? -0.110 7.759 -3.456 1.00 70.75 204 ASN A O 1
ATOM 1588 N N . THR A 1 205 ? 0.834 7.915 -1.418 1.00 59.19 205 THR A N 1
ATOM 1589 C CA . THR A 1 205 ? 1.801 8.983 -1.716 1.00 59.19 205 THR A CA 1
ATOM 1590 C C . THR A 1 205 ? 3.237 8.470 -1.838 1.00 59.19 205 THR A C 1
ATOM 1592 O O . THR A 1 205 ? 4.150 9.278 -1.987 1.00 59.19 205 THR A O 1
ATOM 1595 N N . ASN A 1 206 ? 3.456 7.157 -1.697 1.00 58.59 206 ASN A N 1
ATOM 1596 C CA . ASN A 1 206 ? 4.727 6.622 -1.202 1.00 58.59 206 ASN A CA 1
ATOM 1597 C C . ASN A 1 206 ? 5.429 5.646 -2.155 1.00 58.59 206 ASN A C 1
ATOM 1599 O O . ASN A 1 206 ? 6.637 5.469 -2.021 1.00 58.59 206 ASN A O 1
ATOM 1603 N N . ASP A 1 207 ? 4.722 5.024 -3.106 1.00 54.31 207 ASP A N 1
ATOM 1604 C CA . ASP A 1 207 ? 5.332 3.998 -3.968 1.00 54.31 207 ASP A CA 1
ATOM 1605 C C . ASP A 1 207 ? 6.448 4.554 -4.879 1.00 54.31 207 ASP A C 1
ATOM 1607 O O . ASP A 1 207 ? 7.380 3.823 -5.226 1.00 54.31 207 ASP A O 1
ATOM 1611 N N . PHE A 1 208 ? 6.335 5.820 -5.312 1.00 62.84 208 PHE A N 1
ATOM 1612 C CA . PHE A 1 208 ? 7.233 6.441 -6.294 1.00 62.84 208 PHE A CA 1
ATOM 1613 C C . PHE A 1 208 ? 7.060 7.974 -6.342 1.00 62.84 208 PHE A C 1
ATOM 1615 O O . PHE A 1 208 ? 6.173 8.459 -7.040 1.00 62.84 208 PHE A O 1
ATOM 1622 N N . PHE A 1 209 ? 7.884 8.773 -5.650 1.00 61.03 209 PHE A N 1
ATOM 1623 C CA . PHE A 1 209 ? 7.854 10.238 -5.830 1.00 61.03 209 PHE A CA 1
ATOM 1624 C C . PHE A 1 209 ? 8.245 10.589 -7.287 1.00 61.03 209 PHE A C 1
ATOM 1626 O O . PHE A 1 209 ? 9.111 9.929 -7.862 1.00 61.03 209 PHE A O 1
ATOM 1633 N N . PRO A 1 210 ? 7.604 11.578 -7.945 1.00 60.00 210 PRO A N 1
ATOM 1634 C CA . PRO A 1 210 ? 6.605 12.536 -7.458 1.00 60.00 210 PRO A CA 1
ATOM 1635 C C . PRO A 1 210 ? 5.147 12.097 -7.699 1.00 60.00 210 PRO A C 1
ATOM 1637 O O . PRO A 1 210 ? 4.266 12.947 -7.857 1.00 60.00 210 PRO A O 1
ATOM 1640 N N . TYR A 1 211 ? 4.889 10.796 -7.822 1.00 72.19 211 TYR A N 1
ATOM 1641 C CA . TYR A 1 211 ? 3.574 10.251 -8.135 1.00 72.19 211 TYR A CA 1
ATOM 1642 C C . TYR A 1 211 ? 2.782 9.901 -6.885 1.00 72.19 211 TYR A C 1
ATOM 1644 O O . TYR A 1 211 ? 3.276 9.280 -5.947 1.00 72.19 211 TYR A O 1
ATOM 1652 N N . TYR A 1 212 ? 1.509 10.270 -6.913 1.00 77.75 212 TYR A N 1
ATOM 1653 C CA . TYR A 1 212 ? 0.539 9.935 -5.887 1.00 77.75 212 TYR A CA 1
ATOM 1654 C C . TYR A 1 212 ? -0.750 9.439 -6.538 1.00 77.75 212 TYR A C 1
ATOM 1656 O O . TYR A 1 212 ? -1.178 9.897 -7.602 1.00 77.75 212 TYR A O 1
ATOM 1664 N N . CYS A 1 213 ? -1.373 8.474 -5.877 1.00 82.19 213 CYS A N 1
ATOM 1665 C CA . CYS A 1 213 ? -2.624 7.869 -6.292 1.00 82.19 213 CYS A CA 1
ATOM 1666 C C . CYS A 1 213 ? -3.694 8.177 -5.250 1.00 82.19 213 CYS A C 1
ATOM 1668 O O . CYS A 1 213 ? -3.468 8.035 -4.049 1.00 82.19 213 CYS A O 1
ATOM 1670 N N . THR A 1 214 ? -4.873 8.575 -5.714 1.00 85.56 214 THR A N 1
ATOM 1671 C CA . THR A 1 214 ? -6.036 8.843 -4.862 1.00 85.56 214 THR A CA 1
ATOM 1672 C C . THR A 1 214 ? -7.197 7.964 -5.290 1.00 85.56 214 THR A C 1
ATOM 1674 O O . THR A 1 214 ? -7.444 7.835 -6.488 1.00 85.56 214 THR A O 1
ATOM 1677 N N . LEU A 1 215 ? -7.928 7.392 -4.333 1.00 88.75 215 LEU A N 1
ATOM 1678 C CA . LEU A 1 215 ? -9.234 6.776 -4.558 1.00 88.75 215 LEU A CA 1
ATOM 1679 C C . LEU A 1 215 ? -10.301 7.559 -3.789 1.00 88.75 215 LEU A C 1
ATOM 1681 O O . LEU A 1 215 ? -10.145 7.865 -2.609 1.00 88.75 215 LEU A O 1
ATOM 1685 N N . GLN A 1 216 ? -11.392 7.887 -4.479 1.00 86.12 216 GLN A N 1
ATOM 1686 C CA . GLN A 1 216 ? -12.497 8.704 -3.974 1.00 86.12 216 GLN A CA 1
ATOM 1687 C C . GLN A 1 216 ? -13.840 8.110 -4.403 1.00 86.12 216 GLN A C 1
ATOM 1689 O O . GLN A 1 216 ? -13.932 7.473 -5.450 1.00 86.12 216 GLN A O 1
ATOM 1694 N N . ILE A 1 217 ? -14.908 8.344 -3.640 1.00 86.50 217 ILE A N 1
ATOM 1695 C CA . ILE A 1 217 ? -16.256 7.890 -4.014 1.00 86.50 217 ILE A CA 1
ATOM 1696 C C . ILE A 1 217 ? -16.848 8.761 -5.127 1.00 86.50 217 ILE A C 1
ATOM 1698 O O . ILE A 1 217 ? -16.890 9.986 -5.032 1.00 86.50 217 ILE A O 1
ATOM 1702 N N . ASP A 1 218 ? -17.348 8.105 -6.175 1.00 86.12 218 ASP A N 1
ATOM 1703 C CA . ASP A 1 218 ? -18.014 8.738 -7.313 1.00 86.12 218 ASP A CA 1
ATOM 1704 C C . ASP A 1 218 ? -19.534 8.688 -7.127 1.00 86.12 218 ASP A C 1
ATOM 1706 O O . ASP A 1 218 ? -20.200 7.730 -7.531 1.00 86.12 218 ASP A O 1
ATOM 1710 N N . LYS A 1 219 ? -20.078 9.769 -6.557 1.00 82.75 219 LYS A N 1
ATOM 1711 C CA . LYS A 1 219 ? -21.511 9.966 -6.263 1.00 82.75 219 LYS A CA 1
ATOM 1712 C C . LYS A 1 219 ? -22.440 9.769 -7.470 1.00 82.75 219 LYS A C 1
ATOM 1714 O O . LYS A 1 219 ? -23.634 9.544 -7.300 1.00 82.75 219 LYS A O 1
ATOM 1719 N N . ARG A 1 220 ? -21.922 9.828 -8.706 1.00 84.62 220 ARG A N 1
ATOM 1720 C CA . ARG A 1 220 ? -22.716 9.644 -9.937 1.00 84.62 220 ARG A CA 1
ATOM 1721 C C . ARG A 1 220 ? -23.161 8.191 -10.147 1.00 84.62 220 ARG A C 1
ATOM 1723 O O . ARG A 1 220 ? -23.959 7.930 -11.046 1.00 84.62 220 ARG A O 1
ATOM 1730 N N . ARG A 1 221 ? -22.626 7.232 -9.379 1.00 86.50 221 ARG A N 1
ATOM 1731 C CA . ARG A 1 221 ? -22.906 5.792 -9.504 1.00 86.50 221 ARG A CA 1
ATOM 1732 C C . ARG A 1 221 ? -23.056 5.157 -8.118 1.00 86.50 221 ARG A C 1
ATOM 1734 O O . ARG A 1 221 ? -22.252 5.401 -7.225 1.00 86.50 221 ARG A O 1
ATOM 1741 N N . LYS A 1 222 ? -24.037 4.268 -7.937 1.00 87.75 222 LYS A N 1
ATOM 1742 C CA . LYS A 1 222 ? -24.167 3.467 -6.705 1.00 87.75 222 LYS A CA 1
ATOM 1743 C C . LYS A 1 222 ? -22.944 2.551 -6.558 1.00 87.75 222 LYS A C 1
ATOM 1745 O O . LYS A 1 222 ? -22.677 1.773 -7.469 1.00 87.75 222 LYS A O 1
ATOM 1750 N N . ARG A 1 223 ? -22.221 2.640 -5.429 1.00 90.81 223 ARG A N 1
ATOM 1751 C CA . ARG A 1 223 ? -20.872 2.048 -5.218 1.00 90.81 223 ARG A CA 1
ATOM 1752 C C . ARG A 1 223 ? -19.784 2.568 -6.180 1.00 90.81 223 ARG A C 1
ATOM 1754 O O . ARG A 1 223 ? -18.776 1.892 -6.385 1.00 90.81 223 ARG A O 1
ATOM 1761 N N . GLY A 1 224 ? -19.988 3.725 -6.806 1.00 91.50 224 GLY A N 1
ATOM 1762 C CA . GLY A 1 224 ? -19.025 4.329 -7.720 1.00 91.50 224 GLY A CA 1
ATOM 1763 C C . GLY A 1 224 ? -17.750 4.776 -7.017 1.00 91.50 224 GLY A C 1
ATOM 1764 O O . GLY A 1 224 ? -17.790 5.230 -5.875 1.00 91.50 224 GLY A O 1
ATOM 1765 N N . PHE A 1 225 ? -16.626 4.713 -7.724 1.00 91.38 225 PHE A N 1
ATOM 1766 C CA . PHE A 1 225 ? -15.384 5.344 -7.288 1.00 91.38 225 PHE A CA 1
ATOM 1767 C C . PHE A 1 225 ? -14.616 5.950 -8.467 1.00 91.38 225 PHE A C 1
ATOM 1769 O O . PHE A 1 225 ? -14.828 5.598 -9.630 1.00 91.38 225 PHE A O 1
ATOM 1776 N N . ALA A 1 226 ? -13.727 6.884 -8.159 1.00 90.12 226 ALA A N 1
ATOM 1777 C CA . ALA A 1 226 ? -12.750 7.478 -9.052 1.00 90.12 226 ALA A CA 1
ATOM 1778 C C . ALA A 1 226 ? -11.353 7.156 -8.523 1.00 90.12 226 ALA A C 1
ATOM 1780 O O . ALA A 1 226 ? -11.127 7.250 -7.317 1.00 90.12 226 ALA A O 1
ATOM 1781 N N . ILE A 1 227 ? -10.433 6.803 -9.416 1.00 90.31 227 ILE A N 1
ATOM 1782 C CA . ILE A 1 227 ? -9.003 6.773 -9.125 1.00 90.31 227 ILE A CA 1
ATOM 1783 C C . ILE A 1 227 ? -8.332 7.840 -9.976 1.00 90.31 227 ILE A C 1
ATOM 1785 O O . ILE A 1 227 ? -8.580 7.909 -11.182 1.00 90.31 227 ILE A O 1
ATOM 1789 N N . ASN A 1 228 ? -7.482 8.647 -9.346 1.00 87.00 228 ASN A N 1
ATOM 1790 C CA . ASN A 1 228 ? -6.598 9.574 -10.042 1.00 87.00 228 ASN A CA 1
ATOM 1791 C C . ASN A 1 228 ? -5.147 9.228 -9.707 1.00 87.00 228 ASN A C 1
ATOM 1793 O O . ASN A 1 228 ? -4.787 9.185 -8.529 1.00 87.00 228 ASN A O 1
ATOM 1797 N N . VAL A 1 229 ? -4.339 9.008 -10.740 1.00 84.88 229 VAL A N 1
ATOM 1798 C CA . VAL A 1 229 ? -2.883 8.835 -10.680 1.00 84.88 229 VAL A CA 1
ATOM 1799 C C . VAL A 1 229 ? -2.267 10.119 -11.214 1.00 84.88 229 VAL A C 1
ATOM 1801 O O . VAL A 1 229 ? -2.398 10.395 -12.405 1.00 84.88 229 VAL A O 1
ATOM 1804 N N . GLY A 1 230 ? -1.641 10.919 -10.354 1.00 72.31 230 GLY A N 1
ATOM 1805 C CA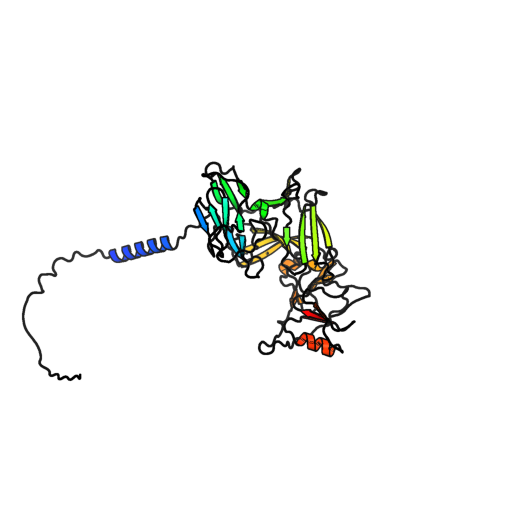 . GLY A 1 230 ? -1.009 12.181 -10.734 1.00 72.31 230 GLY A CA 1
ATOM 1806 C C . GLY A 1 230 ? 0.481 12.165 -10.425 1.00 72.31 230 GLY A C 1
ATOM 1807 O O . GLY A 1 230 ? 0.873 11.753 -9.339 1.00 72.31 230 GLY A O 1
ATOM 1808 N N . GLY A 1 231 ? 1.309 12.626 -11.361 1.00 65.06 231 GLY A N 1
ATOM 1809 C CA . GLY A 1 231 ? 2.670 13.076 -11.055 1.00 65.06 231 GLY A CA 1
ATOM 1810 C C . GLY A 1 231 ? 2.683 14.569 -10.740 1.00 65.06 231 GLY A C 1
ATOM 1811 O O . GLY A 1 231 ? 1.776 15.292 -11.163 1.00 65.06 231 GLY A O 1
ATOM 1812 N N . SER A 1 232 ? 3.715 15.065 -10.050 1.00 57.34 232 SER A N 1
ATOM 1813 C CA . SER A 1 232 ? 3.964 16.512 -10.065 1.00 57.34 232 SER A CA 1
ATOM 1814 C C . SER A 1 232 ? 4.223 16.985 -11.502 1.00 57.34 232 SER A C 1
ATOM 1816 O O . SER A 1 232 ? 5.005 16.379 -12.244 1.00 57.34 232 SER A O 1
ATOM 1818 N N . TYR A 1 233 ? 3.577 18.094 -11.875 1.00 53.66 233 TYR A N 1
ATOM 1819 C CA . TYR A 1 233 ? 3.737 18.751 -13.174 1.00 53.66 233 TYR A CA 1
ATOM 1820 C C . TYR A 1 233 ? 5.204 19.097 -13.479 1.00 53.66 233 TYR A C 1
ATOM 1822 O O . TYR A 1 233 ? 5.603 19.053 -14.642 1.00 53.66 233 TYR A O 1
ATOM 1830 N N . ASP A 1 234 ? 6.012 19.357 -12.446 1.00 52.31 234 ASP A N 1
ATOM 1831 C CA . ASP A 1 234 ? 7.430 19.729 -12.565 1.00 52.31 234 ASP A CA 1
ATOM 1832 C C . ASP A 1 234 ? 8.302 18.634 -13.209 1.00 52.31 234 ASP A C 1
ATOM 1834 O O . ASP A 1 234 ? 9.373 18.925 -13.736 1.00 52.31 234 ASP A O 1
ATOM 1838 N N . PHE A 1 235 ? 7.839 17.378 -13.207 1.00 55.97 235 PHE A N 1
ATOM 1839 C CA . PHE A 1 235 ? 8.567 16.217 -13.737 1.00 55.97 235 PHE A CA 1
ATOM 1840 C C . PHE A 1 235 ? 7.960 15.674 -15.044 1.00 55.97 235 PHE A C 1
ATOM 1842 O O . PHE A 1 235 ? 8.300 14.576 -15.483 1.00 55.97 235 PHE A O 1
ATOM 1849 N N . GLY A 1 236 ? 7.038 16.416 -15.672 1.00 53.00 236 GLY A N 1
ATOM 1850 C CA . GLY A 1 236 ? 6.406 16.017 -16.938 1.00 53.00 236 GLY A CA 1
ATOM 1851 C C . GLY A 1 236 ? 5.487 14.791 -16.833 1.00 53.00 236 GLY A C 1
ATOM 1852 O O . GLY A 1 236 ? 5.225 14.130 -17.838 1.00 53.00 236 GLY A O 1
ATOM 1853 N N . GLY A 1 237 ? 5.009 14.462 -15.629 1.00 58.28 237 GLY A N 1
ATOM 1854 C CA . GLY A 1 237 ? 4.150 13.305 -15.400 1.00 58.28 237 GLY A CA 1
ATOM 1855 C C . GLY A 1 237 ? 2.754 13.461 -16.009 1.00 58.28 237 GLY A C 1
ATOM 1856 O O . GLY A 1 237 ? 2.091 14.480 -15.828 1.00 58.28 237 GLY A O 1
ATOM 1857 N N . ALA A 1 238 ? 2.276 12.420 -16.693 1.00 61.91 238 ALA A N 1
ATOM 1858 C CA . ALA A 1 238 ? 0.884 12.340 -17.124 1.00 61.91 238 ALA A CA 1
ATOM 1859 C C . ALA A 1 238 ? -0.051 12.101 -15.923 1.00 61.91 238 ALA A C 1
ATOM 1861 O O . ALA A 1 238 ? 0.288 11.356 -15.002 1.00 61.91 238 ALA A O 1
ATOM 1862 N N . SER A 1 239 ? -1.238 12.712 -15.960 1.00 74.12 239 SER A N 1
ATOM 1863 C CA . SER A 1 239 ? -2.314 12.467 -14.995 1.00 74.12 239 SER A CA 1
ATOM 1864 C C . SER A 1 239 ? -3.381 11.567 -15.617 1.00 74.12 239 SER A C 1
ATOM 1866 O O . SER A 1 239 ? -3.880 11.856 -16.707 1.00 74.12 239 SER A O 1
ATOM 1868 N N . TYR A 1 240 ? -3.733 10.481 -14.930 1.00 78.56 240 TYR A N 1
ATOM 1869 C CA . TYR A 1 240 ? -4.732 9.505 -15.366 1.00 78.56 240 TYR A CA 1
ATOM 1870 C C . TYR A 1 240 ? -5.902 9.498 -14.384 1.00 78.56 240 TYR A C 1
ATOM 1872 O O . TYR A 1 240 ? -5.725 9.142 -13.222 1.00 78.56 240 TYR A O 1
ATOM 1880 N N . GLY A 1 241 ? -7.099 9.854 -14.853 1.00 86.25 241 GLY A N 1
ATOM 1881 C CA . GLY A 1 241 ? -8.338 9.773 -14.077 1.00 86.25 241 GLY A CA 1
ATOM 1882 C C . GLY A 1 241 ? -9.288 8.743 -14.680 1.00 86.25 241 GLY A C 1
ATOM 1883 O O . GLY A 1 241 ? -9.650 8.850 -15.852 1.00 86.25 241 GLY A O 1
ATOM 1884 N N . TYR A 1 242 ? -9.710 7.749 -13.899 1.00 90.38 242 TYR A N 1
ATOM 1885 C CA . TYR A 1 242 ? -10.642 6.715 -14.357 1.00 90.38 242 TYR A CA 1
ATOM 1886 C C . TYR A 1 242 ? -11.644 6.302 -13.275 1.00 90.38 242 TYR A C 1
ATOM 1888 O O . TYR A 1 242 ? -11.397 6.398 -12.075 1.00 90.38 242 TYR A O 1
ATOM 1896 N N . HIS A 1 243 ? -12.820 5.854 -13.718 1.00 92.38 243 HIS A N 1
ATOM 1897 C CA . HIS A 1 243 ? -13.962 5.569 -12.851 1.00 92.38 243 HIS A CA 1
ATOM 1898 C C . HIS A 1 243 ? -14.313 4.086 -12.847 1.00 92.38 243 HIS A C 1
ATOM 1900 O O . HIS A 1 243 ? -14.390 3.458 -13.902 1.00 92.38 243 HIS A O 1
ATOM 1906 N N . GLY A 1 244 ? -14.583 3.559 -11.657 1.00 93.19 244 GLY A N 1
ATOM 1907 C CA . GLY A 1 244 ? -15.004 2.185 -11.432 1.00 93.19 244 GLY A CA 1
ATOM 1908 C C . GLY A 1 244 ? -16.293 2.100 -10.619 1.00 93.19 244 GLY A C 1
ATOM 1909 O O . GLY A 1 244 ? -16.980 3.088 -10.345 1.00 93.19 244 GLY A O 1
ATOM 1910 N N . THR A 1 245 ? -16.662 0.882 -10.247 1.00 94.88 245 THR A N 1
ATOM 1911 C CA . THR A 1 245 ? -17.775 0.605 -9.334 1.00 94.88 245 THR A CA 1
ATOM 1912 C C . THR A 1 245 ? -17.420 -0.637 -8.535 1.00 94.88 245 THR A C 1
ATOM 1914 O O . THR A 1 245 ? -17.056 -1.655 -9.123 1.00 94.88 245 THR A O 1
ATOM 1917 N N . PHE A 1 246 ? -17.487 -0.557 -7.206 1.00 95.06 246 PHE A N 1
ATOM 1918 C CA . PHE A 1 246 ? -17.161 -1.699 -6.358 1.00 95.06 246 PHE A CA 1
ATOM 1919 C C . PHE A 1 246 ? -18.193 -2.827 -6.541 1.00 95.06 246 PHE A C 1
ATOM 1921 O O . PHE A 1 246 ? -19.400 -2.547 -6.664 1.00 95.06 246 PHE A O 1
ATOM 1928 N N . PRO A 1 247 ? -17.756 -4.101 -6.522 1.00 95.75 247 PRO A N 1
ATOM 1929 C CA . PRO A 1 247 ? -18.664 -5.239 -6.484 1.00 95.75 247 PRO A CA 1
ATOM 1930 C C . PRO A 1 247 ? -19.617 -5.169 -5.284 1.00 95.75 247 PRO A C 1
ATOM 1932 O O . PRO A 1 247 ? -19.259 -4.714 -4.198 1.00 95.75 247 PRO A O 1
ATOM 1935 N N . ASP A 1 248 ? -20.846 -5.634 -5.475 1.00 93.81 248 ASP A N 1
ATOM 1936 C CA . ASP A 1 248 ? -21.899 -5.637 -4.454 1.00 93.81 248 ASP A CA 1
ATOM 1937 C C . ASP A 1 248 ? -21.590 -6.556 -3.263 1.00 93.81 248 ASP A C 1
ATOM 1939 O O . ASP A 1 248 ? -21.895 -6.221 -2.122 1.00 93.81 248 ASP A O 1
ATOM 1943 N N . TRP A 1 249 ? -20.931 -7.687 -3.511 1.00 94.06 249 TRP A N 1
ATOM 1944 C CA . TRP A 1 249 ? -20.458 -8.594 -2.467 1.00 94.06 249 TRP A CA 1
ATOM 1945 C C . TRP A 1 249 ? -19.320 -8.007 -1.621 1.00 94.06 249 TRP A C 1
ATOM 1947 O O . TRP A 1 249 ? -19.138 -8.438 -0.482 1.00 94.06 249 TRP A O 1
ATOM 1957 N N . MET A 1 250 ? -18.573 -7.034 -2.154 1.00 94.88 250 MET A N 1
ATOM 1958 C CA . MET A 1 250 ? -17.398 -6.448 -1.505 1.00 94.88 250 MET A CA 1
ATOM 1959 C C . MET A 1 250 ? -17.760 -5.300 -0.565 1.00 94.88 250 MET A C 1
ATOM 1961 O O . MET A 1 250 ? -17.155 -5.188 0.498 1.00 94.88 250 MET A O 1
ATOM 1965 N N . VAL A 1 251 ? -18.730 -4.453 -0.932 1.00 93.56 251 VAL A N 1
ATOM 1966 C CA . VAL A 1 251 ? -19.055 -3.252 -0.148 1.00 93.56 251 VAL A CA 1
ATOM 1967 C C . VAL A 1 251 ? -20.546 -3.052 0.1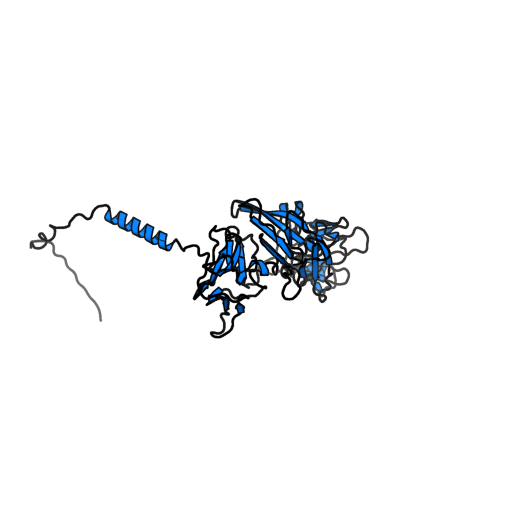05 1.00 93.56 251 VAL A C 1
ATOM 1969 O O . VAL A 1 251 ? -21.389 -3.275 -0.766 1.00 93.56 251 VAL A O 1
ATOM 1972 N N . THR A 1 252 ? -20.865 -2.518 1.283 1.00 91.44 252 THR A N 1
ATOM 1973 C CA . THR A 1 252 ? -22.200 -2.018 1.626 1.00 91.44 252 THR A CA 1
ATOM 1974 C C . THR A 1 252 ? -22.249 -0.513 1.379 1.00 91.44 252 THR A C 1
ATOM 1976 O O . THR A 1 252 ? -21.511 0.244 1.999 1.00 91.44 252 THR A O 1
ATOM 1979 N N . TYR A 1 253 ? -23.123 -0.064 0.477 1.00 87.38 253 TYR A N 1
ATOM 1980 C CA . TYR A 1 253 ? -23.333 1.360 0.185 1.00 87.38 253 TYR A CA 1
ATOM 1981 C C . TYR A 1 253 ? -24.455 1.939 1.047 1.00 87.38 253 TYR A C 1
ATOM 1983 O O . TYR A 1 253 ? -25.560 1.391 1.049 1.00 87.38 253 TYR A O 1
ATOM 1991 N N . LYS A 1 254 ? -24.192 3.060 1.727 1.00 80.62 254 LYS A N 1
ATOM 1992 C CA . LYS A 1 254 ? -25.204 3.814 2.476 1.00 80.62 254 LYS A CA 1
ATOM 1993 C C . LYS A 1 254 ? -25.729 4.979 1.638 1.00 80.62 254 LYS A C 1
ATOM 1995 O O . LYS A 1 254 ? -25.015 5.939 1.356 1.00 80.62 254 LYS A O 1
ATOM 2000 N N . GLU A 1 255 ? -27.002 4.899 1.263 1.00 74.06 255 GLU A N 1
ATOM 2001 C CA . GLU A 1 255 ? -27.707 5.991 0.586 1.00 74.06 255 GLU A CA 1
ATOM 2002 C C . GLU A 1 255 ? -27.821 7.226 1.497 1.00 74.06 255 GLU A C 1
ATOM 2004 O O . GLU A 1 255 ? -28.027 7.104 2.703 1.00 74.06 255 GLU A O 1
ATOM 2009 N N . GLY A 1 256 ? -27.653 8.418 0.917 1.00 68.38 256 GLY A N 1
ATOM 2010 C CA . GLY A 1 256 ? -27.741 9.706 1.618 1.00 68.38 256 GLY A CA 1
ATOM 2011 C C . GLY A 1 256 ? -26.470 10.175 2.342 1.00 68.38 256 GLY A C 1
ATOM 2012 O O . GLY A 1 256 ? -26.414 11.339 2.723 1.00 68.38 256 GLY A O 1
ATOM 2013 N N . VAL A 1 257 ? -25.455 9.317 2.504 1.00 67.31 257 VAL A N 1
ATOM 2014 C CA . VAL A 1 257 ? -24.170 9.652 3.171 1.00 67.31 257 VAL A CA 1
ATOM 2015 C C . VAL A 1 257 ? -22.968 9.500 2.219 1.00 67.31 257 VAL A C 1
ATOM 2017 O O . VAL A 1 257 ? -21.829 9.714 2.615 1.00 67.31 257 VAL A O 1
ATOM 2020 N N . ASP A 1 258 ? -23.209 9.119 0.958 1.00 74.12 258 ASP A N 1
ATOM 2021 C CA . ASP A 1 258 ? -22.193 8.926 -0.092 1.00 74.12 258 ASP A CA 1
ATOM 2022 C C . ASP A 1 258 ? -20.963 8.125 0.372 1.00 74.12 258 ASP A C 1
ATOM 2024 O O . ASP A 1 258 ? -19.815 8.467 0.077 1.00 74.12 258 ASP A O 1
ATOM 2028 N N . SER A 1 259 ? -21.212 7.048 1.120 1.00 80.94 259 SER A N 1
ATOM 2029 C CA . SER A 1 259 ? -20.175 6.211 1.717 1.00 80.94 259 SER A CA 1
ATOM 2030 C C . SER A 1 259 ? -20.361 4.729 1.407 1.00 80.94 259 SER A C 1
ATOM 2032 O O . SER A 1 259 ? -21.475 4.220 1.221 1.00 80.94 259 SER A O 1
ATOM 2034 N N . VAL A 1 260 ? -19.234 4.023 1.353 1.00 88.00 260 VAL A N 1
ATOM 2035 C CA . VAL A 1 260 ? -19.168 2.563 1.266 1.00 88.00 260 VAL A CA 1
ATOM 2036 C C . VAL A 1 260 ? -18.422 2.012 2.475 1.00 88.00 260 VAL A C 1
ATOM 2038 O O . VAL A 1 260 ? -17.391 2.546 2.877 1.00 88.00 260 VAL A O 1
ATOM 2041 N N . GLN A 1 261 ? -18.941 0.930 3.041 1.00 89.88 261 GLN A N 1
ATOM 2042 C CA . GLN A 1 261 ? -18.237 0.103 4.014 1.00 89.88 261 GLN A CA 1
ATOM 2043 C C . GLN A 1 261 ? -17.603 -1.073 3.289 1.00 89.88 261 GLN A C 1
ATOM 2045 O O . GLN A 1 261 ? -18.290 -1.723 2.496 1.00 89.88 261 GLN A O 1
ATOM 2050 N N . LEU A 1 262 ? -16.352 -1.404 3.595 1.00 93.25 262 LEU A N 1
ATOM 2051 C CA . LEU A 1 262 ? -15.800 -2.694 3.191 1.00 93.25 262 LEU A CA 1
ATOM 2052 C C . LEU A 1 262 ? -16.497 -3.798 4.003 1.00 93.25 262 LEU A C 1
ATOM 2054 O O . LEU A 1 262 ? -16.569 -3.709 5.227 1.00 93.25 262 LEU A O 1
ATOM 2058 N N . ASN A 1 263 ? -17.064 -4.812 3.350 1.00 94.69 263 ASN A N 1
ATOM 2059 C CA . ASN A 1 263 ? -17.832 -5.843 4.049 1.00 94.69 263 ASN A CA 1
ATOM 2060 C C . ASN A 1 263 ? -16.919 -6.716 4.922 1.00 94.69 263 ASN A C 1
ATOM 2062 O O . ASN A 1 263 ? -15.850 -7.132 4.484 1.00 94.69 263 ASN A O 1
ATOM 2066 N N . VAL A 1 264 ? -17.368 -7.038 6.140 1.00 92.56 264 VAL A N 1
ATOM 2067 C CA . VAL A 1 264 ? -16.683 -7.995 7.027 1.00 92.56 264 VAL A CA 1
ATOM 2068 C C . VAL A 1 264 ? -16.676 -9.393 6.376 1.00 92.56 264 VAL A C 1
ATOM 2070 O O . VAL A 1 264 ? -17.699 -9.781 5.793 1.00 92.56 264 VAL A O 1
ATOM 2073 N N . PRO A 1 265 ? -15.579 -10.174 6.463 1.00 90.31 265 PRO A N 1
ATOM 2074 C CA . PRO A 1 265 ? -15.497 -11.471 5.805 1.00 90.31 265 PRO A CA 1
ATOM 2075 C C . PRO A 1 265 ? -16.556 -12.445 6.328 1.00 90.31 265 PRO A C 1
ATOM 2077 O O . PRO A 1 265 ? -16.753 -12.600 7.531 1.00 90.31 265 PRO A O 1
ATOM 2080 N N . LYS A 1 266 ? -17.221 -13.166 5.417 1.00 86.44 266 LYS A N 1
ATOM 2081 C CA . LYS A 1 266 ? -18.210 -14.203 5.782 1.00 86.44 266 LYS A CA 1
ATOM 2082 C C . LYS A 1 266 ? -17.574 -15.429 6.446 1.00 86.44 266 LYS A C 1
ATOM 2084 O O . LYS A 1 266 ? -18.262 -16.189 7.121 1.00 86.44 266 LYS A O 1
ATOM 2089 N N . SER A 1 267 ? -16.283 -15.648 6.212 1.00 87.06 267 SER A N 1
ATOM 2090 C CA . SER A 1 267 ? -15.503 -16.724 6.818 1.00 87.06 267 SER A CA 1
ATOM 2091 C C . SER A 1 267 ? -14.782 -16.172 8.053 1.00 87.06 267 SER A C 1
ATOM 2093 O O . SER A 1 267 ? -13.958 -15.276 7.888 1.00 87.06 267 SER A O 1
ATOM 2095 N N . PRO A 1 268 ? -15.027 -16.697 9.269 1.00 77.94 268 PRO A N 1
ATOM 2096 C CA . PRO A 1 268 ? -14.602 -16.055 10.523 1.00 77.94 268 PRO A CA 1
ATOM 2097 C C . PRO A 1 268 ? -13.081 -15.972 10.737 1.00 77.94 268 PRO A C 1
ATOM 2099 O O . PRO A 1 268 ? -12.638 -15.236 11.609 1.00 77.94 268 PRO A O 1
ATOM 2102 N N . ASN A 1 269 ? -12.292 -16.694 9.936 1.00 83.81 269 ASN A N 1
ATOM 2103 C CA . ASN A 1 269 ? -10.825 -16.692 9.984 1.00 83.81 269 ASN A CA 1
ATOM 2104 C C . ASN A 1 269 ? -10.188 -16.071 8.725 1.00 83.81 269 ASN A C 1
ATOM 2106 O O . ASN A 1 269 ? -8.978 -16.184 8.538 1.00 83.81 269 ASN A O 1
ATOM 2110 N N . ALA A 1 270 ? -10.980 -15.498 7.812 1.00 90.50 270 ALA A N 1
ATOM 2111 C CA . ALA A 1 270 ? -10.432 -14.891 6.607 1.00 90.50 270 ALA A CA 1
ATOM 2112 C C . ALA A 1 270 ? -9.836 -13.517 6.930 1.00 90.50 270 ALA A C 1
ATOM 2114 O O . ALA A 1 270 ? -10.498 -12.648 7.493 1.00 90.50 270 ALA A O 1
ATOM 2115 N N . ILE A 1 271 ? -8.573 -13.343 6.552 1.00 92.62 271 ILE A N 1
ATOM 2116 C CA . ILE A 1 271 ? -7.827 -12.097 6.693 1.00 92.62 271 ILE A CA 1
ATOM 2117 C C . ILE A 1 271 ? -7.853 -11.423 5.322 1.00 92.62 271 ILE A C 1
ATOM 2119 O O . ILE A 1 271 ? -7.380 -11.999 4.341 1.00 92.62 271 ILE A O 1
ATOM 2123 N N . GLU A 1 272 ? -8.454 -10.240 5.246 1.00 94.25 272 GLU A N 1
ATOM 2124 C CA . GLU A 1 272 ? -8.781 -9.540 4.000 1.00 94.25 272 GLU A CA 1
ATOM 2125 C C . GLU A 1 272 ? -8.535 -8.042 4.156 1.00 94.25 272 GLU A C 1
ATOM 2127 O O . GLU A 1 272 ? -8.727 -7.523 5.247 1.00 94.25 272 GLU A O 1
ATOM 2132 N N . PHE A 1 273 ? -8.160 -7.333 3.092 1.00 94.25 273 PHE A N 1
ATOM 2133 C CA . PHE A 1 273 ? -8.113 -5.865 3.087 1.00 94.25 273 PHE A CA 1
ATOM 2134 C C . PHE A 1 273 ? -8.172 -5.295 1.666 1.00 94.25 273 PHE A C 1
ATOM 2136 O O . PHE A 1 273 ? -7.932 -6.000 0.685 1.00 94.25 273 PHE A O 1
ATOM 2143 N N . LEU A 1 274 ? -8.489 -4.006 1.550 1.00 94.62 274 LEU A N 1
ATOM 2144 C CA . LEU A 1 274 ? -8.390 -3.247 0.303 1.00 94.62 274 LEU A CA 1
ATOM 2145 C C . LEU A 1 274 ? -7.079 -2.444 0.301 1.00 94.62 274 LEU A C 1
ATOM 2147 O O . LEU A 1 274 ? -6.780 -1.791 1.297 1.00 94.62 274 LEU A O 1
ATOM 2151 N N . LYS A 1 275 ? -6.318 -2.473 -0.797 1.00 92.62 275 LYS A N 1
ATOM 2152 C CA . LYS A 1 275 ? -5.078 -1.703 -1.016 1.00 92.62 275 LYS A CA 1
ATOM 2153 C C . LYS A 1 275 ? -5.229 -0.801 -2.237 1.00 92.62 275 LYS A C 1
ATOM 2155 O O . LYS A 1 275 ? -5.751 -1.264 -3.249 1.00 92.62 275 LYS A O 1
ATOM 2160 N N . LEU A 1 276 ? -4.713 0.423 -2.178 1.00 91.25 276 LEU A N 1
ATOM 2161 C CA . LEU A 1 276 ? -4.403 1.266 -3.334 1.00 91.25 276 LEU A CA 1
ATOM 2162 C C . LEU A 1 276 ? -2.879 1.346 -3.511 1.00 91.25 276 LEU A C 1
ATOM 2164 O O . LEU A 1 276 ? -2.154 1.683 -2.577 1.00 91.25 276 LEU A O 1
ATOM 2168 N N . GLU A 1 277 ? -2.387 1.034 -4.706 1.00 88.56 277 GLU A N 1
ATOM 2169 C CA . GLU A 1 277 ? -0.950 0.986 -5.008 1.00 88.56 277 GLU A CA 1
ATOM 2170 C C . GLU A 1 277 ? -0.753 1.208 -6.513 1.00 88.56 277 GLU A C 1
ATOM 2172 O O . GLU A 1 277 ? -1.471 0.610 -7.314 1.00 88.56 277 GLU A O 1
ATOM 2177 N N . LEU A 1 278 ? 0.141 2.116 -6.916 1.00 87.75 278 LEU A N 1
ATOM 2178 C CA . LEU A 1 278 ? 0.391 2.501 -8.323 1.00 87.75 278 LEU A CA 1
ATOM 2179 C C . LEU A 1 278 ? -0.868 2.713 -9.207 1.00 87.75 278 LEU A C 1
ATOM 2181 O O . LEU A 1 278 ? -0.865 2.457 -10.412 1.00 87.75 278 LEU A O 1
ATOM 2185 N N . GLY A 1 279 ? -1.970 3.173 -8.607 1.00 89.19 279 GLY A N 1
ATOM 2186 C CA . GLY A 1 279 ? -3.262 3.396 -9.266 1.00 89.19 279 GLY A CA 1
ATOM 2187 C C . GLY A 1 279 ? -4.170 2.167 -9.347 1.00 89.19 279 GLY A C 1
ATOM 2188 O O . GLY A 1 279 ? -5.354 2.299 -9.645 1.00 89.19 279 GLY A O 1
ATOM 2189 N N . GLN A 1 280 ? -3.675 0.973 -9.031 1.00 92.81 280 GLN A N 1
ATOM 2190 C CA . GLN A 1 280 ? -4.519 -0.208 -8.931 1.00 92.81 280 GLN A CA 1
ATOM 2191 C C . GLN A 1 280 ? -5.092 -0.327 -7.515 1.00 92.81 280 GLN A C 1
ATOM 2193 O O . GLN A 1 280 ? -4.358 -0.429 -6.532 1.00 92.81 280 GLN A O 1
ATOM 2198 N N . VAL A 1 281 ? -6.421 -0.356 -7.402 1.00 94.44 281 VAL A N 1
ATOM 2199 C CA . VAL A 1 281 ? -7.095 -0.807 -6.183 1.00 94.44 281 VAL A CA 1
ATOM 2200 C C . VAL A 1 281 ? -7.247 -2.327 -6.231 1.00 94.44 281 VAL A C 1
ATOM 2202 O O . VAL A 1 281 ? -7.666 -2.884 -7.244 1.00 94.44 281 VAL A O 1
ATOM 2205 N N . SER A 1 282 ? -6.889 -3.017 -5.151 1.00 95.44 282 SER A N 1
ATOM 2206 C CA . SER A 1 282 ? -6.925 -4.481 -5.045 1.00 95.44 282 SER A CA 1
ATOM 2207 C C . SER A 1 282 ? -7.585 -4.908 -3.740 1.00 95.44 282 SER A C 1
ATOM 2209 O O . SER A 1 282 ? -7.227 -4.401 -2.681 1.00 95.44 282 SER A O 1
ATOM 2211 N N . PHE A 1 283 ? -8.521 -5.857 -3.796 1.00 96.25 283 PHE A N 1
ATOM 2212 C CA . PHE A 1 283 ? -9.051 -6.526 -2.607 1.00 96.25 283 PHE A CA 1
ATOM 2213 C C . PHE A 1 283 ? -8.327 -7.857 -2.425 1.00 96.25 283 PHE A C 1
ATOM 2215 O O . PHE A 1 283 ? -8.421 -8.738 -3.281 1.00 96.25 283 PHE A O 1
ATOM 2222 N N . LEU A 1 284 ? -7.572 -7.974 -1.339 1.00 95.06 284 LEU A N 1
ATOM 2223 C CA . LEU A 1 284 ? -6.609 -9.039 -1.083 1.00 95.06 284 LEU A CA 1
ATOM 2224 C C . LEU A 1 284 ? -7.105 -9.938 0.046 1.00 95.06 284 LEU A C 1
ATOM 2226 O O . LEU A 1 284 ? -7.635 -9.441 1.038 1.00 95.06 284 LEU A O 1
ATOM 2230 N N . ARG A 1 285 ? -6.890 -11.251 -0.079 1.00 94.25 285 ARG A N 1
ATOM 2231 C CA . ARG A 1 285 ? -7.097 -12.242 0.987 1.00 94.25 285 ARG A CA 1
ATOM 2232 C C . ARG A 1 285 ? -5.796 -12.985 1.273 1.00 94.25 285 ARG A C 1
ATOM 2234 O O . ARG A 1 285 ? -5.072 -13.335 0.344 1.00 94.25 285 ARG A O 1
ATOM 2241 N N . TRP A 1 286 ? -5.514 -13.250 2.545 1.00 93.12 286 TRP A N 1
ATOM 2242 C CA . TRP A 1 286 ? -4.381 -14.080 2.943 1.00 93.12 286 TRP A CA 1
ATOM 2243 C C . TRP A 1 286 ? -4.641 -15.547 2.597 1.00 93.12 286 TRP A C 1
ATOM 2245 O O . TRP A 1 286 ? -5.661 -16.117 2.990 1.00 93.12 286 TRP A O 1
ATOM 2255 N N . SER A 1 287 ? -3.700 -16.162 1.887 1.00 91.12 287 SER A N 1
ATOM 2256 C CA . SER A 1 287 ? -3.723 -17.570 1.506 1.00 91.12 287 SER A CA 1
ATOM 2257 C C . SER A 1 287 ? -2.490 -18.249 2.097 1.00 91.12 287 SER A C 1
ATOM 2259 O O . SER A 1 287 ? -1.380 -18.130 1.574 1.00 91.12 287 SER A O 1
ATOM 2261 N N . GLY A 1 288 ? -2.663 -18.891 3.256 1.00 87.88 288 GLY A N 1
ATOM 2262 C CA . GLY A 1 288 ? -1.556 -19.457 4.025 1.00 87.88 288 GLY A CA 1
ATOM 2263 C C . GLY A 1 288 ? -1.917 -19.879 5.446 1.00 87.88 288 GLY A C 1
ATOM 2264 O O . GLY A 1 288 ? -3.078 -19.844 5.852 1.00 87.88 288 GLY A O 1
ATOM 2265 N N . ASN A 1 289 ? -0.895 -20.263 6.211 1.00 82.19 289 ASN A N 1
ATOM 2266 C CA . ASN A 1 289 ? -0.988 -20.647 7.617 1.00 82.19 289 ASN A CA 1
ATOM 2267 C C . ASN A 1 289 ? 0.042 -19.862 8.446 1.00 82.19 289 ASN A C 1
ATOM 2269 O O . ASN A 1 289 ? 1.250 -19.985 8.229 1.00 82.19 289 ASN A O 1
ATOM 2273 N N . GLY A 1 290 ? -0.432 -19.037 9.384 1.00 81.50 290 GLY A N 1
ATOM 2274 C CA . GLY A 1 290 ? 0.414 -18.059 10.074 1.00 81.50 290 GLY A CA 1
ATOM 2275 C C . GLY A 1 290 ? 1.130 -17.153 9.068 1.00 81.50 290 GLY A C 1
ATOM 2276 O O . GLY A 1 290 ? 0.528 -16.733 8.082 1.00 81.50 290 GLY A O 1
ATOM 2277 N N . THR A 1 291 ? 2.425 -16.918 9.280 1.00 80.06 291 THR A N 1
ATOM 2278 C CA . THR A 1 291 ? 3.304 -16.135 8.392 1.00 80.06 291 THR A CA 1
ATOM 2279 C C . THR A 1 291 ? 3.655 -16.826 7.066 1.00 80.06 291 THR A C 1
ATOM 2281 O O . THR A 1 291 ? 4.189 -16.177 6.164 1.00 80.06 291 THR A O 1
ATOM 2284 N N . PHE A 1 292 ? 3.351 -18.120 6.906 1.00 84.62 292 PHE A N 1
ATOM 2285 C CA . PHE A 1 292 ? 3.642 -18.886 5.692 1.00 84.62 292 PHE A CA 1
ATOM 2286 C C . PHE A 1 292 ? 2.466 -18.821 4.715 1.00 84.62 292 PHE A C 1
ATOM 2288 O O . PHE A 1 292 ? 1.510 -19.590 4.818 1.00 84.62 292 PHE A O 1
ATOM 2295 N N . GLY A 1 293 ? 2.540 -17.900 3.757 1.00 87.25 293 GLY A N 1
ATOM 2296 C CA . GLY A 1 293 ? 1.498 -17.694 2.756 1.00 87.25 293 GLY A CA 1
ATOM 2297 C C . GLY A 1 293 ? 1.794 -16.534 1.819 1.00 87.25 293 GLY A C 1
ATOM 2298 O O . GLY A 1 293 ? 2.872 -15.937 1.866 1.00 87.25 293 GLY A O 1
ATOM 2299 N N . THR A 1 294 ? 0.812 -16.192 0.995 1.00 88.56 294 THR A N 1
ATOM 2300 C CA . THR A 1 294 ? 0.831 -14.991 0.157 1.00 88.56 294 THR A CA 1
ATOM 2301 C C . THR A 1 294 ? -0.523 -14.295 0.183 1.00 88.56 294 THR A C 1
ATOM 2303 O O . THR A 1 294 ? -1.549 -14.908 0.491 1.00 88.56 294 THR A O 1
ATOM 2306 N N . TRP A 1 295 ? -0.535 -13.011 -0.158 1.00 91.06 295 TRP A N 1
ATOM 2307 C CA . TRP A 1 295 ? -1.774 -12.342 -0.520 1.00 91.06 295 TRP A CA 1
ATOM 2308 C C . TRP A 1 295 ? -2.215 -12.815 -1.902 1.00 91.06 295 TRP A C 1
ATOM 2310 O O . TRP A 1 295 ? -1.398 -13.025 -2.795 1.00 91.06 295 TRP A O 1
ATOM 2320 N N 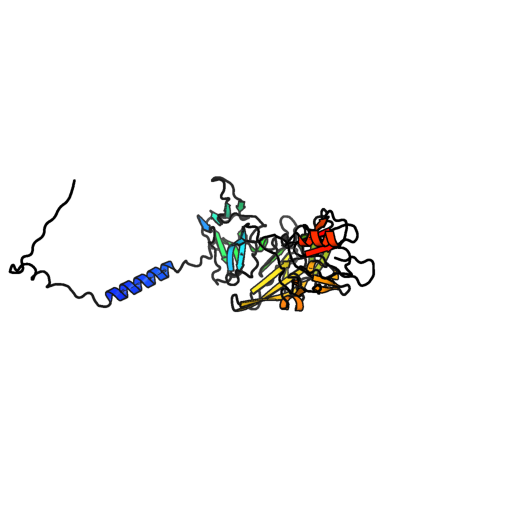. GLN A 1 296 ? -3.517 -13.025 -2.057 1.00 93.06 296 GLN A N 1
ATOM 2321 C CA . GLN A 1 296 ? -4.141 -13.340 -3.334 1.00 93.06 296 GLN A CA 1
ATOM 2322 C C . GLN A 1 296 ? -5.217 -12.287 -3.615 1.00 93.06 296 GLN A C 1
ATOM 2324 O O . GLN A 1 296 ? -6.103 -12.092 -2.771 1.00 93.06 296 GLN A O 1
ATOM 2329 N N . PRO A 1 297 ? -5.166 -11.580 -4.757 1.00 95.25 297 PRO A N 1
ATOM 2330 C CA . PRO A 1 297 ? -6.222 -10.654 -5.133 1.00 95.25 297 PRO A CA 1
ATOM 2331 C C . PRO A 1 297 ? -7.497 -11.438 -5.459 1.00 95.25 297 PRO A C 1
ATOM 2333 O O . PRO A 1 297 ? -7.532 -12.289 -6.343 1.00 95.25 297 PRO A O 1
ATOM 2336 N N . LEU A 1 298 ? -8.571 -11.128 -4.737 1.00 95.31 298 LEU A N 1
ATOM 2337 C CA . LEU A 1 298 ? -9.926 -11.581 -5.054 1.00 95.31 298 LEU A CA 1
ATOM 2338 C C . LEU A 1 298 ? -10.564 -10.714 -6.148 1.00 95.31 298 LEU A C 1
ATOM 2340 O O . LEU A 1 298 ? -11.510 -11.131 -6.813 1.00 95.31 298 LEU A O 1
ATOM 2344 N N . TRP A 1 299 ? -10.078 -9.479 -6.290 1.00 96.56 299 TRP A N 1
ATOM 2345 C CA . TRP A 1 299 ? -10.506 -8.502 -7.284 1.00 96.56 299 TRP A CA 1
ATOM 2346 C C . TRP A 1 299 ? -9.457 -7.393 -7.393 1.00 96.56 299 TRP A C 1
ATOM 2348 O O . TRP A 1 299 ? -8.848 -7.010 -6.392 1.00 96.56 299 TRP A O 1
ATOM 2358 N N . SER A 1 300 ? -9.250 -6.851 -8.589 1.00 96.44 300 SER A N 1
ATOM 2359 C CA . SER A 1 300 ? -8.378 -5.694 -8.817 1.00 96.44 300 SER A CA 1
ATOM 2360 C C . SER A 1 300 ? -8.934 -4.808 -9.927 1.00 96.44 300 SER A C 1
ATOM 2362 O O . SER A 1 300 ? -9.564 -5.293 -10.870 1.00 96.44 300 SER A O 1
ATOM 2364 N N . PHE A 1 301 ? -8.717 -3.501 -9.809 1.00 95.81 301 PHE A N 1
ATOM 2365 C CA . PHE A 1 301 ? -9.145 -2.510 -10.787 1.00 95.81 301 PHE A CA 1
ATOM 2366 C C . PHE A 1 301 ? -8.127 -1.359 -10.883 1.00 95.81 301 PHE A C 1
ATOM 2368 O O . PHE A 1 301 ? -7.716 -0.842 -9.849 1.00 95.81 301 PHE A O 1
ATOM 2375 N N . PRO A 1 302 ? -7.754 -0.906 -12.092 1.00 94.19 302 PRO A N 1
ATOM 2376 C CA . PRO A 1 302 ? -8.180 -1.435 -13.381 1.00 94.19 302 PRO A CA 1
ATOM 2377 C C . PRO A 1 302 ? -7.467 -2.760 -13.693 1.00 94.19 302 PRO A C 1
ATOM 2379 O O . PRO A 1 302 ? -6.345 -2.992 -13.258 1.00 94.19 302 PRO A O 1
ATOM 2382 N N . SER A 1 303 ? -8.121 -3.640 -14.452 1.00 91.12 303 SER A N 1
ATOM 2383 C CA . SER A 1 303 ? -7.535 -4.908 -14.923 1.00 91.12 303 SER A CA 1
ATOM 2384 C C . SER A 1 303 ? -6.797 -4.777 -16.264 1.00 91.12 303 SER A C 1
ATOM 2386 O O . SER A 1 303 ? -6.227 -5.748 -16.754 1.00 91.12 303 SER A O 1
ATOM 2388 N N . SER A 1 304 ? -6.818 -3.584 -16.866 1.00 93.06 304 SER A N 1
ATOM 2389 C CA . SER A 1 304 ? -6.129 -3.244 -18.111 1.00 93.06 304 SER A CA 1
ATOM 2390 C C . SER A 1 304 ? -5.307 -1.976 -17.920 1.00 93.06 304 SER A C 1
ATOM 2392 O O . SER A 1 304 ? -5.802 -0.972 -17.398 1.00 93.06 304 SER A O 1
ATOM 2394 N N . CYS A 1 305 ? -4.067 -2.011 -18.398 1.00 93.56 305 CYS A N 1
ATOM 2395 C CA . CYS A 1 305 ? -3.144 -0.884 -18.342 1.00 93.56 305 CYS A CA 1
ATOM 2396 C C . CYS A 1 305 ? -3.422 0.186 -19.409 1.00 93.56 305 CYS A C 1
ATOM 2398 O O . CYS A 1 305 ? -2.815 1.251 -19.367 1.00 93.56 305 CYS A O 1
ATOM 2400 N N . SER A 1 306 ? -4.390 -0.027 -20.314 1.00 91.44 306 SER A N 1
ATOM 2401 C CA . SER A 1 306 ? -4.842 1.012 -21.257 1.00 91.44 306 SER A CA 1
ATOM 2402 C C . SER A 1 306 ? -5.384 2.268 -20.561 1.00 91.44 306 SER A C 1
ATOM 2404 O O . SER A 1 306 ? -5.445 3.323 -21.183 1.00 91.44 306 SER A O 1
ATOM 2406 N N . LEU A 1 307 ? -5.806 2.161 -19.293 1.00 89.88 307 LEU A N 1
ATOM 2407 C CA . LEU A 1 307 ? -6.242 3.303 -18.479 1.00 89.88 307 LEU A CA 1
ATOM 2408 C C . LEU A 1 307 ? -5.076 4.028 -17.795 1.00 89.88 307 LEU A C 1
ATOM 2410 O O . LEU A 1 307 ? -5.151 5.236 -17.591 1.00 89.88 307 LEU A O 1
ATOM 2414 N N . SER A 1 308 ? -4.014 3.301 -17.441 1.00 88.69 308 SER A N 1
ATOM 2415 C CA . SER A 1 308 ? -2.731 3.855 -17.009 1.00 88.69 308 SER A CA 1
ATOM 2416 C C . SER A 1 308 ? -1.658 2.756 -17.020 1.00 88.69 308 SER A C 1
ATOM 2418 O O . SER A 1 308 ? -1.872 1.705 -16.406 1.00 88.69 308 SER A O 1
ATOM 2420 N N . PRO A 1 309 ? -0.492 2.973 -17.654 1.00 89.25 309 PRO A N 1
ATOM 2421 C CA . PRO A 1 309 ? 0.610 2.012 -17.645 1.00 89.25 309 PRO A CA 1
ATOM 2422 C C . PRO A 1 309 ? 1.318 1.921 -16.283 1.00 89.25 309 PRO A C 1
ATOM 2424 O O . PRO A 1 309 ? 2.047 0.960 -16.054 1.00 89.25 309 PRO A O 1
ATOM 2427 N N . PHE A 1 310 ? 1.077 2.862 -15.356 1.00 87.19 310 PHE A N 1
ATOM 2428 C CA . PHE A 1 310 ? 1.627 2.824 -13.993 1.00 87.19 310 PHE A CA 1
ATOM 2429 C C . PHE A 1 310 ? 1.306 1.531 -13.244 1.00 87.19 310 PHE A C 1
ATOM 2431 O O . PHE A 1 310 ? 2.160 1.036 -12.507 1.00 87.19 310 PHE A O 1
ATOM 2438 N N . ILE A 1 311 ? 0.124 0.947 -13.482 1.00 91.25 311 ILE A N 1
ATOM 2439 C CA . ILE A 1 311 ? -0.302 -0.268 -12.781 1.00 91.25 311 ILE A CA 1
ATOM 2440 C C . ILE A 1 311 ? 0.645 -1.445 -13.033 1.00 91.25 311 ILE A C 1
ATOM 2442 O O . ILE A 1 311 ? 0.724 -2.326 -12.188 1.00 91.25 311 ILE A O 1
ATOM 2446 N N . CYS A 1 312 ? 1.377 -1.456 -14.157 1.00 93.88 312 CYS A N 1
ATOM 2447 C CA . CYS A 1 312 ? 2.306 -2.531 -14.514 1.00 93.88 312 CYS A CA 1
ATOM 2448 C C . CYS A 1 312 ? 3.545 -2.615 -13.610 1.00 93.88 312 CYS A C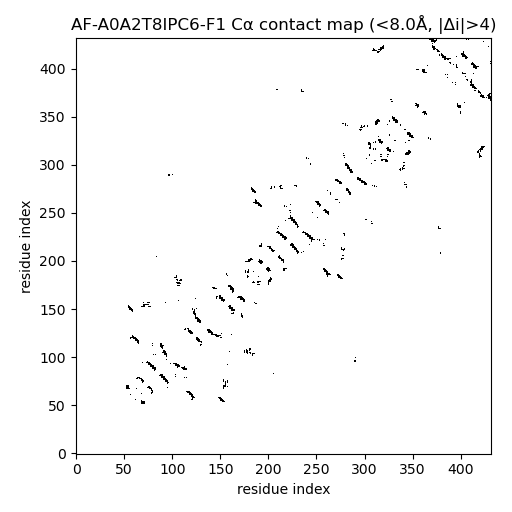 1
ATOM 2450 O O . CYS A 1 312 ? 4.335 -3.546 -13.759 1.00 93.88 312 CYS A O 1
ATOM 2452 N N . GLY A 1 313 ? 3.720 -1.667 -12.685 1.00 91.19 313 GLY A N 1
ATOM 2453 C CA . GLY A 1 313 ? 4.792 -1.695 -11.703 1.00 91.19 313 GLY A CA 1
ATOM 2454 C C . GLY A 1 313 ? 6.182 -1.440 -12.287 1.00 91.19 313 GLY A C 1
ATOM 2455 O O . GLY A 1 313 ? 6.354 -1.016 -13.430 1.00 91.19 313 GLY A O 1
ATOM 2456 N N . ALA A 1 314 ? 7.194 -1.679 -11.457 1.00 90.56 314 ALA A N 1
ATOM 2457 C CA . ALA A 1 314 ? 8.596 -1.526 -11.831 1.00 90.56 314 ALA A CA 1
ATOM 2458 C C . ALA A 1 314 ? 8.987 -2.496 -12.955 1.00 90.56 314 ALA A C 1
ATOM 2460 O O . ALA A 1 314 ? 8.678 -3.679 -12.863 1.00 90.56 314 ALA A O 1
ATOM 2461 N N . PHE A 1 315 ? 9.679 -2.030 -13.995 1.00 92.38 315 PHE A N 1
ATOM 2462 C CA . PHE A 1 315 ? 10.126 -2.836 -15.147 1.00 92.38 315 PHE A CA 1
ATOM 2463 C C . PHE A 1 315 ? 8.999 -3.604 -15.879 1.00 92.38 315 PHE A C 1
ATOM 2465 O O . PHE A 1 315 ? 9.263 -4.489 -16.699 1.00 92.38 315 PHE A O 1
ATOM 2472 N N . GLY A 1 316 ? 7.738 -3.264 -15.602 1.00 94.56 316 GLY A N 1
ATOM 2473 C CA . GLY A 1 316 ? 6.570 -3.724 -16.332 1.00 94.56 316 GLY A CA 1
ATOM 2474 C C . GLY A 1 316 ? 6.115 -2.655 -17.318 1.00 94.56 316 GLY A C 1
ATOM 2475 O O . GLY A 1 316 ? 6.127 -1.463 -17.016 1.00 94.56 316 GLY A O 1
ATOM 2476 N N . ALA A 1 317 ? 5.718 -3.084 -18.509 1.00 95.00 317 ALA A N 1
ATOM 2477 C CA . ALA A 1 317 ? 5.350 -2.215 -19.611 1.00 95.00 317 ALA A CA 1
ATOM 2478 C C . ALA A 1 317 ? 3.976 -2.579 -20.180 1.00 95.00 317 ALA A C 1
ATOM 2480 O O . ALA A 1 317 ? 3.643 -3.755 -20.365 1.00 95.00 317 ALA A O 1
ATOM 2481 N N . CYS A 1 318 ? 3.177 -1.556 -20.472 1.00 95.44 318 CYS A N 1
ATOM 2482 C CA . CYS A 1 318 ? 1.860 -1.724 -21.063 1.00 95.44 318 CYS A CA 1
ATOM 2483 C C . CYS A 1 318 ? 1.951 -1.976 -22.570 1.00 95.44 318 CYS A C 1
ATOM 2485 O O . CYS A 1 318 ? 2.650 -1.272 -23.293 1.00 95.44 318 CYS A O 1
ATOM 2487 N N . THR A 1 319 ? 1.218 -2.973 -23.053 1.00 94.81 319 THR A N 1
ATOM 2488 C CA . THR A 1 319 ? 1.064 -3.271 -24.486 1.00 94.81 319 THR A CA 1
ATOM 2489 C C . THR A 1 319 ? -0.119 -2.514 -25.093 1.00 94.81 319 THR A C 1
ATOM 2491 O O . THR A 1 319 ? -1.075 -2.215 -24.378 1.00 94.81 319 THR A O 1
ATOM 2494 N N . GLN A 1 320 ? -0.143 -2.304 -26.419 1.00 90.31 320 GLN A N 1
ATOM 2495 C CA . GLN A 1 320 ? -1.337 -1.769 -27.106 1.00 90.31 320 GLN A CA 1
ATOM 2496 C C . GLN A 1 320 ? -2.616 -2.579 -26.817 1.00 90.31 320 GLN A C 1
ATOM 2498 O O . GLN A 1 320 ? -3.707 -2.018 -26.758 1.00 90.31 320 GLN A O 1
ATOM 2503 N N . ALA A 1 321 ? -2.488 -3.885 -26.559 1.00 93.06 321 ALA A N 1
ATOM 2504 C CA . ALA A 1 321 ? -3.591 -4.759 -26.159 1.00 93.06 321 ALA A CA 1
ATOM 2505 C C . ALA A 1 321 ? -4.088 -4.547 -24.706 1.00 93.06 321 ALA A C 1
ATOM 2507 O O . ALA A 1 321 ? -4.931 -5.312 -24.236 1.00 93.06 321 ALA A O 1
ATOM 2508 N N . GLY A 1 322 ? -3.554 -3.566 -23.970 1.00 93.88 322 GLY A N 1
ATOM 2509 C CA . GLY A 1 322 ? -3.950 -3.241 -22.595 1.00 93.88 322 GLY A CA 1
ATOM 2510 C C . GLY A 1 322 ? -3.447 -4.211 -21.526 1.00 93.88 322 GLY A C 1
ATOM 2511 O O . GLY A 1 322 ? -3.932 -4.188 -20.396 1.00 93.88 322 GLY A O 1
ATOM 2512 N N . LYS A 1 323 ? -2.478 -5.069 -21.861 1.00 95.06 323 LYS A N 1
ATOM 2513 C CA . LYS A 1 323 ? -1.871 -6.037 -20.934 1.00 95.06 323 LYS A CA 1
ATOM 2514 C C . LYS A 1 323 ? -0.501 -5.564 -20.467 1.00 95.06 323 LYS A C 1
ATOM 2516 O O . LYS A 1 323 ? 0.288 -5.109 -21.297 1.00 95.06 323 LYS A O 1
ATOM 2521 N N . CYS A 1 324 ? -0.200 -5.751 -19.186 1.00 96.50 324 CYS A N 1
ATOM 2522 C CA . CYS A 1 324 ? 1.152 -5.603 -18.660 1.00 96.50 324 CYS A CA 1
ATOM 2523 C C . CYS A 1 324 ? 2.019 -6.803 -19.070 1.00 96.50 324 CYS A C 1
ATOM 2525 O O . CYS A 1 324 ? 1.604 -7.953 -18.914 1.00 96.50 324 CYS A O 1
ATOM 2527 N N . ARG A 1 325 ? 3.233 -6.541 -19.563 1.00 95.44 325 ARG A N 1
ATOM 2528 C CA . ARG A 1 325 ? 4.313 -7.533 -19.701 1.00 95.44 325 ARG A CA 1
ATOM 2529 C C . ARG A 1 325 ? 5.542 -7.057 -18.928 1.00 95.44 325 ARG A C 1
ATOM 2531 O O . ARG A 1 325 ? 5.719 -5.854 -18.776 1.00 95.44 325 ARG A O 1
ATOM 2538 N N . CYS A 1 326 ? 6.415 -7.962 -18.506 1.00 95.81 326 CYS A N 1
ATOM 2539 C CA . CYS A 1 326 ? 7.767 -7.559 -18.123 1.00 95.81 326 CYS A CA 1
ATOM 2540 C C . CYS A 1 326 ? 8.581 -7.184 -19.364 1.00 95.81 326 CYS A C 1
ATOM 2542 O O . CYS A 1 326 ? 8.343 -7.732 -20.443 1.00 95.81 326 CYS A O 1
ATOM 2544 N N . ILE A 1 327 ? 9.527 -6.258 -19.207 1.00 93.31 327 ILE A N 1
ATOM 2545 C CA . ILE A 1 327 ? 10.571 -6.026 -20.212 1.00 93.31 327 ILE A CA 1
ATOM 2546 C C . ILE A 1 327 ? 11.537 -7.218 -20.272 1.00 93.31 327 ILE A C 1
ATOM 2548 O O . ILE A 1 327 ? 11.619 -8.015 -19.330 1.00 93.31 327 ILE A O 1
ATOM 2552 N N . ASP A 1 328 ? 12.278 -7.333 -21.371 1.00 89.81 328 ASP A N 1
ATOM 2553 C CA . ASP A 1 328 ? 13.221 -8.430 -21.578 1.00 89.81 328 ASP A CA 1
ATOM 2554 C C . ASP A 1 328 ? 14.287 -8.480 -20.468 1.00 89.81 328 ASP A C 1
ATOM 2556 O O . ASP A 1 328 ? 14.744 -7.462 -19.951 1.00 89.81 328 ASP A O 1
ATOM 2560 N N . GLY A 1 329 ? 14.647 -9.695 -20.047 1.00 88.19 329 GLY A N 1
ATOM 2561 C CA . GLY A 1 329 ? 15.522 -9.922 -18.891 1.00 88.19 329 GLY A CA 1
ATOM 2562 C C . GLY A 1 329 ? 14.837 -9.806 -17.519 1.00 88.19 329 GLY A C 1
ATOM 2563 O O . GLY A 1 329 ? 15.464 -10.138 -16.512 1.00 88.19 329 GLY A O 1
ATOM 2564 N N . CYS A 1 330 ? 13.559 -9.413 -17.455 1.00 93.44 330 CYS A N 1
ATOM 2565 C CA . CYS A 1 330 ? 12.772 -9.355 -16.220 1.00 93.44 330 CYS A CA 1
ATOM 2566 C C . CYS A 1 330 ? 11.643 -10.403 -16.180 1.00 93.44 330 CYS A C 1
ATOM 2568 O O . CYS A 1 330 ? 11.173 -10.893 -17.204 1.00 93.44 330 CYS A O 1
ATOM 2570 N N . LYS A 1 331 ? 11.176 -10.734 -14.971 1.00 95.69 331 LYS A N 1
ATOM 2571 C CA . LYS A 1 331 ? 10.015 -11.608 -14.706 1.00 95.69 331 LYS A CA 1
ATOM 2572 C C . LYS A 1 331 ? 9.125 -11.008 -13.606 1.00 95.69 331 LYS A C 1
ATOM 2574 O O . LYS A 1 331 ? 9.649 -10.210 -12.828 1.00 95.69 331 LYS A O 1
ATOM 2579 N N . PRO A 1 332 ? 7.834 -11.377 -13.482 1.00 96.19 332 PRO A N 1
ATOM 2580 C CA . PRO A 1 332 ? 6.971 -10.843 -12.428 1.00 96.19 332 PRO A CA 1
ATOM 2581 C C . PRO A 1 332 ? 7.575 -11.065 -11.039 1.00 96.19 332 PRO A C 1
ATOM 2583 O O . PRO A 1 332 ? 8.080 -12.152 -10.748 1.00 96.19 332 PRO A O 1
ATOM 2586 N N . THR A 1 333 ? 7.534 -10.042 -10.184 1.00 94.25 333 THR A N 1
ATOM 2587 C CA . THR A 1 333 ? 8.046 -10.124 -8.805 1.00 94.25 333 THR A CA 1
ATOM 2588 C C . THR A 1 333 ? 7.230 -11.121 -7.979 1.00 94.25 333 THR A C 1
ATOM 2590 O O . THR A 1 333 ? 7.800 -11.924 -7.243 1.00 94.25 333 THR A O 1
ATOM 2593 N N . LEU A 1 334 ? 5.904 -11.108 -8.156 1.00 92.00 334 LEU A N 1
ATOM 2594 C CA . LEU A 1 334 ? 4.951 -12.051 -7.572 1.00 92.00 334 LEU A CA 1
ATOM 2595 C C . LEU A 1 334 ? 4.067 -12.613 -8.695 1.00 92.00 334 LEU A C 1
ATOM 2597 O O . LEU A 1 334 ? 3.091 -11.984 -9.095 1.00 92.00 334 LEU A O 1
ATOM 2601 N N . ALA A 1 335 ? 4.430 -13.783 -9.229 1.00 93.12 335 ALA A N 1
ATOM 2602 C CA . ALA A 1 335 ? 3.708 -14.404 -10.345 1.00 93.12 335 ALA A CA 1
ATOM 2603 C C . ALA A 1 335 ? 2.233 -14.693 -10.004 1.00 93.12 335 ALA A C 1
ATOM 2605 O O . ALA A 1 335 ? 1.355 -14.363 -10.794 1.00 93.12 335 ALA A O 1
ATOM 2606 N N . ASP A 1 336 ? 1.960 -15.200 -8.798 1.00 90.88 336 ASP A N 1
ATOM 2607 C CA . ASP A 1 336 ? 0.601 -15.525 -8.342 1.00 90.88 336 ASP A CA 1
ATOM 2608 C C . ASP A 1 336 ? -0.327 -14.294 -8.286 1.00 90.88 336 ASP A C 1
ATOM 2610 O O . ASP A 1 336 ? -1.519 -14.408 -8.563 1.00 90.88 336 ASP A O 1
ATOM 2614 N N . GLU A 1 337 ? 0.194 -13.107 -7.942 1.00 92.38 337 GLU A N 1
ATOM 2615 C CA . GLU A 1 337 ? -0.589 -11.860 -7.982 1.00 92.38 337 GLU A CA 1
ATOM 2616 C C . GLU A 1 337 ? -0.796 -11.385 -9.430 1.00 92.38 337 GLU A C 1
ATOM 2618 O O . GLU A 1 337 ? -1.907 -10.998 -9.805 1.00 92.38 337 GLU A O 1
ATOM 2623 N N . TRP A 1 338 ? 0.252 -11.489 -10.255 1.00 92.75 338 TRP A N 1
ATOM 2624 C CA . TRP A 1 338 ? 0.260 -11.075 -11.660 1.00 92.75 338 TRP A CA 1
ATOM 2625 C C . TRP A 1 338 ? -0.745 -11.859 -12.511 1.00 92.75 338 TRP A C 1
ATOM 2627 O O . TRP A 1 338 ? -1.531 -11.265 -13.252 1.00 92.75 338 TRP A O 1
ATOM 2637 N N . ASP A 1 339 ? -0.777 -13.185 -12.362 1.00 92.50 339 ASP A N 1
ATOM 2638 C CA . ASP A 1 339 ? -1.694 -14.077 -13.083 1.00 92.50 339 ASP A CA 1
ATOM 2639 C C . ASP A 1 339 ? -3.163 -13.872 -12.669 1.00 92.50 339 ASP A C 1
ATOM 2641 O O . ASP A 1 339 ? -4.080 -14.125 -13.455 1.00 92.50 339 ASP A O 1
ATOM 2645 N N . LEU A 1 340 ? -3.398 -13.351 -11.459 1.00 94.19 340 LEU A N 1
ATOM 2646 C CA . LEU A 1 340 ? -4.718 -12.966 -10.953 1.00 94.19 340 LEU A CA 1
ATOM 2647 C C . LEU A 1 340 ? -5.079 -11.491 -11.243 1.00 94.19 340 LEU A C 1
ATOM 2649 O O . LEU A 1 340 ? -6.128 -11.010 -10.810 1.00 94.19 340 LEU A O 1
ATOM 2653 N N . GLY A 1 341 ? -4.257 -10.779 -12.021 1.00 92.38 341 GLY A N 1
ATOM 2654 C CA . GLY A 1 341 ? -4.551 -9.437 -12.528 1.00 92.38 341 GLY A CA 1
ATOM 2655 C C . GLY A 1 341 ? -4.111 -8.278 -11.631 1.00 92.38 341 GLY A C 1
ATOM 2656 O O . GLY A 1 341 ? -4.544 -7.146 -11.865 1.00 92.38 341 GLY A O 1
ATOM 2657 N N . ARG A 1 342 ? -3.262 -8.533 -10.628 1.00 94.56 342 ARG A N 1
ATOM 2658 C CA . ARG A 1 342 ? -2.626 -7.502 -9.801 1.00 94.56 342 ARG A CA 1
ATOM 2659 C C . ARG A 1 342 ? -1.169 -7.324 -10.218 1.00 94.56 342 ARG A C 1
ATOM 2661 O O . ARG A 1 342 ? -0.359 -8.233 -10.082 1.00 94.56 342 ARG A O 1
ATOM 2668 N N . PHE A 1 343 ? -0.838 -6.146 -10.735 1.00 94.44 343 PHE A N 1
ATOM 2669 C CA . PHE A 1 343 ? 0.433 -5.912 -11.438 1.00 94.44 343 PHE A CA 1
ATOM 2670 C C . PHE A 1 343 ? 1.402 -4.989 -10.676 1.00 94.44 343 PHE A C 1
ATOM 2672 O O . PHE A 1 343 ? 2.544 -4.799 -11.091 1.00 94.44 343 PHE A O 1
ATOM 2679 N N . THR A 1 344 ? 0.974 -4.436 -9.539 1.00 91.06 344 THR A N 1
ATOM 2680 C CA . THR A 1 344 ? 1.658 -3.341 -8.827 1.00 91.06 344 THR A CA 1
ATOM 2681 C C . THR A 1 344 ? 3.039 -3.711 -8.286 1.00 91.06 344 THR A C 1
ATOM 2683 O O . THR A 1 344 ? 3.946 -2.879 -8.303 1.00 91.06 344 THR A O 1
ATOM 2686 N N . SER A 1 345 ? 3.258 -4.974 -7.902 1.00 91.00 345 SER A N 1
ATOM 2687 C CA . SER A 1 345 ? 4.582 -5.492 -7.512 1.00 91.00 345 SER A CA 1
ATOM 2688 C C . SER A 1 345 ? 5.615 -5.466 -8.646 1.00 91.00 345 SER A C 1
ATOM 2690 O O . SER A 1 345 ? 6.807 -5.684 -8.403 1.00 91.00 345 SER A O 1
ATOM 2692 N N . GLY A 1 346 ? 5.176 -5.212 -9.881 1.00 93.75 346 GLY A N 1
ATOM 2693 C CA . GLY A 1 346 ? 6.032 -5.098 -11.045 1.00 93.75 346 GLY A CA 1
ATOM 2694 C C . GLY A 1 346 ? 6.766 -6.388 -11.383 1.00 93.75 346 GLY A C 1
ATOM 2695 O O . GLY A 1 346 ? 6.380 -7.506 -11.025 1.00 93.75 346 GLY A O 1
ATOM 2696 N N . CYS A 1 347 ? 7.880 -6.187 -12.058 1.00 94.94 347 CYS A N 1
ATOM 2697 C CA . CYS A 1 347 ? 8.835 -7.190 -12.455 1.00 94.94 347 CYS A CA 1
ATOM 2698 C C . CYS A 1 347 ? 10.174 -6.968 -11.739 1.00 94.94 347 CYS A C 1
ATOM 2700 O O . CYS A 1 347 ? 10.497 -5.881 -11.260 1.00 94.94 347 CYS A O 1
ATOM 2702 N N . SER A 1 348 ? 10.979 -8.020 -11.701 1.00 91.88 348 SER A N 1
ATOM 2703 C CA . SER A 1 348 ? 12.336 -8.028 -11.165 1.00 91.88 348 SER A CA 1
ATOM 2704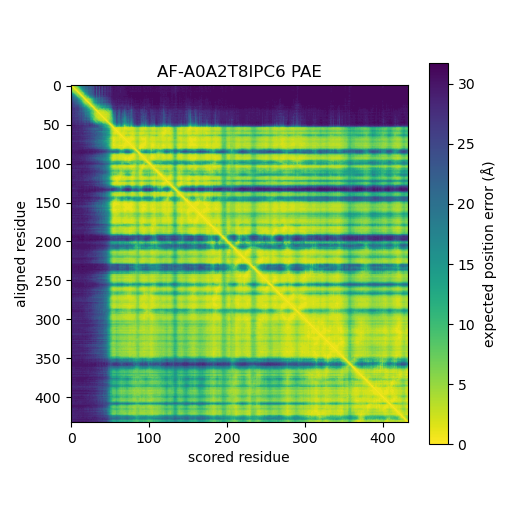 C C . SER A 1 348 ? 13.289 -8.627 -12.194 1.00 91.88 348 SER A C 1
ATOM 2706 O O . SER A 1 348 ? 12.905 -9.517 -12.961 1.00 91.88 348 SER A O 1
ATOM 2708 N N . SER A 1 349 ? 14.532 -8.138 -12.222 1.00 88.44 349 SER A N 1
ATOM 2709 C CA . SER A 1 349 ? 15.577 -8.707 -13.077 1.00 88.44 349 SER A CA 1
ATOM 2710 C C . SER A 1 349 ? 15.786 -10.187 -12.751 1.00 88.44 349 SER A C 1
ATOM 2712 O O . SER A 1 349 ? 15.846 -10.584 -11.585 1.00 88.44 349 SER A O 1
ATOM 2714 N N . ILE A 1 350 ? 15.937 -11.011 -13.787 1.00 83.50 350 ILE A N 1
ATOM 2715 C CA . ILE A 1 350 ? 16.267 -12.436 -13.655 1.00 83.50 350 ILE A CA 1
ATOM 2716 C C . ILE A 1 350 ? 17.694 -12.618 -13.101 1.00 83.50 350 ILE A C 1
ATOM 2718 O O . ILE A 1 350 ? 17.988 -13.635 -12.468 1.00 83.50 350 ILE A O 1
ATOM 2722 N N . HIS A 1 351 ? 18.567 -11.624 -13.292 1.00 76.94 351 HIS A N 1
ATOM 2723 C CA . HIS A 1 351 ? 19.949 -11.623 -12.818 1.00 76.94 351 HIS A CA 1
ATOM 2724 C C . HIS A 1 351 ? 20.191 -10.486 -11.808 1.00 76.94 351 HIS A C 1
ATOM 2726 O O . HIS A 1 351 ? 19.850 -9.338 -12.104 1.00 76.94 351 HIS A O 1
ATOM 2732 N N . PRO A 1 352 ? 20.791 -10.759 -10.632 1.00 72.19 352 PRO A N 1
ATOM 2733 C CA . PRO A 1 352 ? 21.197 -9.707 -9.703 1.00 72.19 352 PRO A CA 1
ATOM 2734 C C . PRO A 1 352 ? 22.182 -8.736 -10.364 1.00 72.19 352 PRO A C 1
ATOM 2736 O O . PRO A 1 352 ? 23.142 -9.182 -10.996 1.00 72.19 352 PRO A O 1
ATOM 2739 N N . MET A 1 353 ? 21.947 -7.434 -10.192 1.00 70.38 353 MET A N 1
ATOM 2740 C CA . MET A 1 353 ? 22.831 -6.375 -10.690 1.00 70.38 353 MET A CA 1
ATOM 2741 C C . MET A 1 353 ? 24.187 -6.432 -9.975 1.00 70.38 353 MET A C 1
ATOM 2743 O O . MET A 1 353 ? 24.246 -6.598 -8.753 1.00 70.38 353 MET A O 1
ATOM 2747 N N . LYS A 1 354 ? 25.281 -6.318 -10.729 1.00 73.31 354 LYS A N 1
ATOM 2748 C CA . LYS A 1 354 ? 26.654 -6.488 -10.233 1.00 73.31 354 LYS A CA 1
ATOM 2749 C C . LYS A 1 354 ? 27.328 -5.146 -9.977 1.00 73.31 354 LYS A C 1
ATOM 2751 O O . LYS A 1 354 ? 28.163 -4.695 -10.763 1.00 73.31 354 LYS A O 1
ATOM 2756 N N . CYS A 1 355 ? 27.006 -4.557 -8.831 1.00 72.88 355 CYS A N 1
ATOM 2757 C CA . CYS A 1 355 ? 27.764 -3.442 -8.276 1.00 72.88 355 CYS A CA 1
ATOM 2758 C C . CYS A 1 355 ? 29.083 -3.928 -7.656 1.00 72.88 355 CYS A C 1
ATOM 2760 O O . CYS A 1 355 ? 29.066 -4.819 -6.804 1.00 72.88 355 CYS A O 1
ATOM 2762 N N . ASP A 1 356 ? 30.209 -3.321 -8.035 1.00 66.06 356 ASP A N 1
ATOM 2763 C CA . ASP A 1 356 ? 31.453 -3.446 -7.275 1.00 66.06 356 ASP A CA 1
ATOM 2764 C C . ASP A 1 356 ? 31.398 -2.518 -6.052 1.00 66.06 356 ASP A C 1
ATOM 2766 O O . ASP A 1 356 ? 31.419 -1.289 -6.176 1.00 66.06 356 ASP A O 1
ATOM 2770 N N . ALA A 1 357 ? 31.319 -3.119 -4.864 1.00 60.19 357 ALA A N 1
ATOM 2771 C CA . ALA A 1 357 ? 31.170 -2.409 -3.598 1.00 60.19 357 ALA A CA 1
ATOM 2772 C C . ALA A 1 357 ? 32.376 -1.520 -3.239 1.00 60.19 357 ALA A C 1
ATOM 2774 O O . ALA A 1 357 ? 32.213 -0.594 -2.447 1.00 60.19 357 ALA A O 1
ATOM 2775 N N . GLU A 1 358 ? 33.562 -1.773 -3.805 1.00 60.94 358 GLU A N 1
ATOM 2776 C CA . GLU A 1 358 ? 34.753 -0.957 -3.531 1.00 60.94 358 GLU A CA 1
ATOM 2777 C C . GLU A 1 358 ? 34.813 0.307 -4.402 1.00 60.94 358 GLU A C 1
ATOM 2779 O O . GLU A 1 358 ? 35.349 1.324 -3.964 1.00 60.94 358 GLU A O 1
ATOM 2784 N N . ASN A 1 359 ? 34.233 0.273 -5.609 1.00 58.44 359 ASN A N 1
ATOM 2785 C CA . ASN A 1 359 ? 34.404 1.334 -6.608 1.00 58.44 359 ASN A CA 1
ATOM 2786 C C . ASN A 1 359 ? 33.100 2.042 -7.033 1.00 58.44 359 ASN A C 1
ATOM 2788 O O . ASN A 1 359 ? 33.172 3.108 -7.635 1.00 58.44 359 ASN A O 1
ATOM 2792 N N . SER A 1 360 ? 31.912 1.513 -6.710 1.00 67.50 360 SER A N 1
ATOM 2793 C CA . SER A 1 360 ? 30.590 2.046 -7.125 1.00 67.50 360 SER A CA 1
ATOM 2794 C C . SER A 1 360 ? 30.294 2.037 -8.639 1.00 67.50 360 SER A C 1
ATOM 2796 O O . SER A 1 360 ? 29.284 2.600 -9.074 1.00 67.50 360 SER A O 1
ATOM 2798 N N . PHE A 1 361 ? 31.120 1.347 -9.429 1.00 69.12 361 PHE A N 1
ATOM 2799 C CA . PHE A 1 361 ? 30.858 1.037 -10.838 1.00 69.12 361 PHE A CA 1
ATOM 2800 C C . PHE A 1 361 ? 30.136 -0.310 -10.955 1.00 69.12 361 PHE A C 1
ATOM 2802 O O . PHE A 1 361 ? 30.343 -1.218 -10.145 1.00 69.12 361 PHE A O 1
ATOM 2809 N N . THR A 1 362 ? 29.319 -0.464 -11.996 1.00 69.94 362 THR A N 1
ATOM 2810 C CA . THR A 1 362 ? 28.716 -1.753 -12.364 1.00 69.94 362 THR A CA 1
ATOM 2811 C C . THR A 1 362 ? 29.392 -2.358 -13.600 1.00 69.94 362 THR A C 1
ATOM 2813 O O . THR A 1 362 ? 29.904 -1.654 -14.470 1.00 69.94 362 THR A O 1
ATOM 2816 N N . THR A 1 363 ? 29.396 -3.693 -13.672 1.00 73.50 363 THR A N 1
ATOM 2817 C CA . THR A 1 363 ? 29.822 -4.473 -14.853 1.00 73.50 363 THR A CA 1
ATOM 2818 C C . THR A 1 363 ? 28.639 -5.077 -15.622 1.00 73.50 363 THR A C 1
ATOM 2820 O O . THR A 1 363 ? 28.822 -5.974 -16.447 1.00 73.50 363 THR A O 1
ATOM 2823 N N . ASP A 1 364 ? 27.422 -4.605 -15.340 1.00 80.38 364 ASP A N 1
ATOM 2824 C CA . ASP A 1 364 ? 26.191 -5.096 -15.952 1.00 80.38 364 ASP A CA 1
ATOM 2825 C C . ASP A 1 364 ? 26.128 -4.826 -17.465 1.00 80.38 364 ASP A C 1
ATOM 2827 O O . ASP A 1 364 ? 26.723 -3.897 -18.017 1.00 80.38 364 ASP A O 1
ATOM 2831 N N . THR A 1 365 ? 25.368 -5.670 -18.159 1.00 84.31 365 THR A N 1
ATOM 2832 C CA . THR A 1 365 ? 25.113 -5.562 -19.597 1.00 84.31 365 THR A CA 1
ATOM 2833 C C . THR A 1 365 ? 23.700 -5.056 -19.843 1.00 84.31 365 THR A C 1
ATOM 2835 O O . THR A 1 365 ? 22.744 -5.670 -19.372 1.00 84.31 365 THR A O 1
ATOM 2838 N N . PHE A 1 366 ? 23.559 -3.999 -20.639 1.00 88.25 366 PHE A N 1
ATOM 2839 C CA . PHE A 1 366 ? 22.254 -3.504 -21.078 1.00 88.25 366 PHE A CA 1
ATOM 2840 C C . PHE A 1 366 ? 21.681 -4.351 -22.218 1.00 88.25 366 PHE A C 1
ATOM 2842 O O . PHE A 1 366 ? 22.416 -4.810 -23.097 1.00 88.25 366 PHE A O 1
ATOM 2849 N N . VAL A 1 367 ? 20.360 -4.505 -22.206 1.00 88.81 367 VAL A N 1
ATOM 2850 C CA . VAL A 1 367 ? 19.551 -5.018 -23.316 1.00 88.81 367 VAL A CA 1
ATOM 2851 C C . VAL A 1 367 ? 18.844 -3.814 -23.931 1.00 88.81 367 VAL A C 1
ATOM 2853 O O . VAL A 1 367 ? 18.288 -3.011 -23.189 1.00 88.81 367 VAL A O 1
ATOM 2856 N N . LEU A 1 368 ? 18.878 -3.682 -25.259 1.00 90.88 368 LEU A N 1
ATOM 2857 C CA . LEU A 1 368 ? 18.148 -2.629 -25.969 1.00 90.88 368 LEU A CA 1
ATOM 2858 C C . LEU A 1 368 ? 16.644 -2.807 -25.735 1.00 90.88 368 LEU A C 1
ATOM 2860 O O . LEU A 1 368 ? 16.097 -3.848 -26.102 1.00 90.88 368 LEU A O 1
ATOM 2864 N N . LEU A 1 369 ? 15.983 -1.790 -25.185 1.00 90.88 369 LEU A N 1
ATOM 2865 C CA . LEU A 1 369 ? 14.531 -1.753 -25.064 1.00 90.88 369 LEU A CA 1
ATOM 2866 C C . LEU A 1 369 ? 13.976 -0.764 -26.090 1.00 90.88 369 LEU A C 1
ATOM 2868 O O . LEU A 1 369 ? 14.055 0.453 -25.920 1.00 90.88 369 LEU A O 1
ATOM 2872 N N . ASP A 1 370 ? 13.433 -1.303 -27.179 1.00 88.69 370 ASP A N 1
ATOM 2873 C CA . ASP A 1 370 ? 12.885 -0.542 -28.298 1.00 88.69 370 ASP A CA 1
ATOM 2874 C C . ASP A 1 370 ? 11.347 -0.446 -28.257 1.00 88.69 370 ASP A C 1
ATOM 2876 O O . ASP A 1 370 ? 10.691 -0.851 -27.293 1.00 88.69 370 ASP A O 1
ATOM 2880 N N . ASN A 1 371 ? 10.763 0.144 -29.307 1.00 89.94 371 ASN A N 1
ATOM 2881 C CA . ASN A 1 371 ? 9.314 0.279 -29.497 1.00 89.94 371 ASN A CA 1
ATOM 2882 C C . ASN A 1 371 ? 8.575 0.975 -28.330 1.00 89.94 371 ASN A C 1
ATOM 2884 O O . ASN A 1 371 ? 7.367 0.797 -28.153 1.00 89.94 371 ASN A O 1
ATOM 2888 N N . LEU A 1 372 ? 9.272 1.801 -27.539 1.00 91.00 372 LEU A N 1
ATOM 2889 C CA . LEU A 1 372 ? 8.670 2.527 -26.424 1.00 91.00 372 LEU A CA 1
ATOM 2890 C C . LEU A 1 372 ? 7.834 3.713 -26.917 1.00 91.00 372 LEU A C 1
ATOM 2892 O O . LEU A 1 372 ? 8.255 4.490 -27.779 1.00 91.00 372 LEU A O 1
ATOM 2896 N N . GLN A 1 373 ? 6.658 3.892 -26.321 1.00 89.25 373 GLN A N 1
ATOM 2897 C CA . GLN A 1 373 ? 5.805 5.055 -26.535 1.00 89.25 373 GLN A CA 1
ATOM 2898 C C . GLN A 1 373 ? 6.292 6.224 -25.664 1.00 89.25 373 GLN A C 1
ATOM 2900 O O . GLN A 1 373 ? 5.732 6.518 -24.610 1.00 89.25 373 GLN A O 1
ATOM 2905 N N . GLY A 1 374 ? 7.357 6.883 -26.121 1.00 85.56 374 GLY A N 1
ATOM 2906 C CA . GLY A 1 374 ? 8.074 7.903 -25.353 1.00 85.56 374 GLY A CA 1
ATOM 2907 C C . GLY A 1 374 ? 9.128 7.302 -24.419 1.00 85.56 374 GLY A C 1
ATOM 2908 O O . GLY A 1 374 ? 9.472 6.128 -24.521 1.00 85.56 374 GLY A O 1
ATOM 2909 N N . LEU A 1 375 ? 9.670 8.124 -23.522 1.00 85.06 375 LEU A N 1
ATOM 2910 C CA . LEU A 1 375 ? 10.716 7.721 -22.578 1.00 85.06 375 LEU A CA 1
ATOM 2911 C C . LEU A 1 375 ? 10.141 7.442 -21.174 1.00 85.06 375 LEU A C 1
ATOM 2913 O O . LEU A 1 375 ? 9.118 8.032 -20.817 1.00 85.06 375 LEU A O 1
ATOM 2917 N N . PRO A 1 376 ? 10.795 6.594 -20.353 1.00 82.94 376 PRO A N 1
ATOM 2918 C CA . PRO A 1 376 ? 10.376 6.358 -18.972 1.00 82.94 376 PRO A CA 1
ATOM 2919 C C . PRO A 1 376 ? 10.413 7.649 -18.149 1.00 82.94 376 PRO A C 1
ATOM 2921 O O . PRO A 1 376 ? 11.271 8.510 -18.370 1.00 82.94 376 PRO A O 1
ATOM 2924 N N . VAL A 1 377 ? 9.550 7.756 -17.137 1.00 74.00 377 VAL A N 1
ATOM 2925 C CA . VAL A 1 377 ? 9.576 8.883 -16.191 1.00 74.00 377 VAL A CA 1
ATOM 2926 C C . VAL A 1 377 ? 10.085 8.405 -14.833 1.00 74.00 377 VAL A C 1
ATOM 2928 O O . VAL A 1 377 ? 9.657 7.364 -14.340 1.00 74.00 377 VAL A O 1
ATOM 2931 N N . SER A 1 378 ? 11.024 9.152 -14.252 1.00 77.25 378 SER A N 1
ATOM 2932 C CA . SER A 1 378 ? 11.605 8.913 -12.927 1.00 77.25 378 SER A CA 1
ATOM 2933 C C . SER A 1 378 ? 12.127 10.227 -12.353 1.00 77.25 378 SER A C 1
ATOM 2935 O O . SER A 1 378 ? 12.665 11.043 -13.102 1.00 77.25 378 SER A O 1
ATOM 2937 N N . GLU A 1 379 ? 12.005 10.420 -11.037 1.00 73.12 379 GLU A N 1
ATOM 2938 C CA . GLU A 1 379 ? 12.633 11.543 -10.322 1.00 73.12 379 GLU A CA 1
ATOM 2939 C C . GLU A 1 379 ? 14.172 11.515 -10.426 1.00 73.12 379 GLU A C 1
ATOM 2941 O O . GLU A 1 379 ? 14.815 12.560 -10.392 1.00 73.12 379 GLU A O 1
ATOM 2946 N N . TYR A 1 380 ? 14.756 10.328 -10.643 1.00 82.19 380 TYR A N 1
ATOM 2947 C CA . TYR A 1 380 ? 16.196 10.117 -10.832 1.00 82.19 380 TYR A CA 1
ATOM 2948 C C . TYR A 1 380 ? 16.603 10.008 -12.312 1.00 82.19 380 TYR A C 1
ATOM 2950 O O . TYR A 1 380 ? 17.670 9.478 -12.632 1.00 82.19 380 TYR A O 1
ATOM 2958 N N . ALA A 1 381 ? 15.752 10.467 -13.235 1.00 86.69 381 ALA A N 1
ATOM 2959 C CA . ALA A 1 381 ? 16.124 10.625 -14.635 1.00 86.69 381 ALA A CA 1
ATOM 2960 C C . ALA A 1 381 ? 16.878 11.949 -14.820 1.00 86.69 381 ALA A C 1
ATOM 2962 O O . ALA A 1 381 ? 16.349 13.013 -14.499 1.00 86.69 381 ALA A O 1
ATOM 2963 N N . ARG A 1 382 ? 18.095 11.903 -15.366 1.00 89.31 382 ARG A N 1
ATOM 2964 C CA . ARG A 1 382 ? 18.951 13.088 -15.534 1.00 89.31 382 ARG A CA 1
ATOM 2965 C C . ARG A 1 382 ? 19.720 13.054 -16.845 1.00 89.31 382 ARG A C 1
ATOM 2967 O O . ARG A 1 382 ? 20.139 11.991 -17.299 1.00 89.31 382 ARG A O 1
ATOM 2974 N N . ASP A 1 383 ? 19.890 14.229 -17.436 1.00 91.44 383 ASP A N 1
ATOM 2975 C CA . ASP A 1 383 ? 20.736 14.415 -18.609 1.00 91.44 383 ASP A CA 1
ATOM 2976 C C . ASP A 1 383 ? 22.213 14.461 -18.173 1.00 91.44 383 ASP A C 1
ATOM 2978 O O . ASP A 1 383 ? 22.542 14.998 -17.111 1.00 91.44 383 ASP A O 1
ATOM 2982 N N . GLU A 1 384 ? 23.098 13.876 -18.978 1.00 92.06 384 GLU A N 1
ATOM 2983 C CA . GLU A 1 384 ? 24.536 13.756 -18.705 1.00 92.06 384 GLU A CA 1
ATOM 2984 C C . GLU A 1 384 ? 25.370 14.362 -19.847 1.00 92.06 384 GLU A C 1
ATOM 2986 O O . GLU A 1 384 ? 24.975 14.297 -21.017 1.00 92.06 384 GLU A O 1
ATOM 2991 N N . PRO A 1 385 ? 26.557 14.926 -19.558 1.00 89.06 385 PRO A N 1
ATOM 2992 C CA . PRO A 1 385 ? 27.457 15.430 -20.583 1.00 89.06 385 PRO A CA 1
ATOM 2993 C C . PRO A 1 385 ? 28.214 14.269 -21.248 1.00 89.06 385 PRO A C 1
ATOM 2995 O O . PRO A 1 385 ? 29.286 13.871 -20.797 1.00 89.06 385 PRO A O 1
ATOM 2998 N N . ALA A 1 386 ? 27.670 13.745 -22.346 1.00 91.81 386 ALA A N 1
ATOM 2999 C CA . ALA A 1 386 ? 28.336 12.764 -23.204 1.00 91.81 386 ALA A CA 1
ATOM 3000 C C . ALA A 1 386 ? 28.165 13.119 -24.689 1.00 91.81 386 ALA A C 1
ATOM 3002 O O . ALA A 1 386 ? 27.143 13.675 -25.092 1.00 91.81 386 ALA A O 1
ATOM 3003 N N . THR A 1 387 ? 29.177 12.794 -25.493 1.00 91.69 387 THR A N 1
ATOM 3004 C CA . THR A 1 387 ? 29.266 13.100 -26.932 1.00 91.69 387 THR A CA 1
ATOM 3005 C C . THR A 1 387 ? 29.074 11.874 -27.833 1.00 91.69 387 THR A C 1
ATOM 3007 O O . THR A 1 387 ? 28.964 12.010 -29.054 1.00 91.69 387 THR A O 1
ATOM 3010 N N . SER A 1 388 ? 28.945 10.684 -27.238 1.00 94.75 388 SER A N 1
ATOM 3011 C CA . SER A 1 388 ? 28.637 9.420 -27.915 1.00 94.75 388 SER A CA 1
ATOM 3012 C C . SER A 1 388 ? 27.721 8.515 -27.076 1.00 94.75 388 SER A C 1
ATOM 3014 O O . SER A 1 388 ? 27.567 8.698 -25.865 1.00 94.75 388 SER A O 1
ATOM 3016 N N . SER A 1 389 ? 27.135 7.499 -27.720 1.00 93.50 389 SER A N 1
ATOM 3017 C CA . SER A 1 389 ? 26.342 6.455 -27.050 1.00 93.50 389 SER A CA 1
ATOM 3018 C C . SER A 1 389 ? 27.202 5.647 -26.073 1.00 93.50 389 SER A C 1
ATOM 3020 O O . SER A 1 389 ? 26.767 5.296 -24.979 1.00 93.50 389 SER A O 1
ATOM 3022 N N . GLU A 1 390 ? 28.460 5.411 -26.440 1.00 94.38 390 GLU A N 1
ATOM 3023 C CA . GLU A 1 390 ? 29.469 4.704 -25.657 1.00 94.38 390 GLU A CA 1
ATOM 3024 C C . GLU A 1 390 ? 29.874 5.488 -24.398 1.00 94.38 390 GLU A C 1
ATOM 3026 O O . GLU A 1 390 ? 29.993 4.904 -23.317 1.00 94.38 390 GLU A O 1
ATOM 3031 N N . GLU A 1 391 ? 30.031 6.811 -24.504 1.00 95.00 391 GLU A N 1
ATOM 3032 C CA . GLU A 1 391 ? 30.225 7.694 -23.345 1.00 95.00 391 GLU A CA 1
ATOM 3033 C C . GLU A 1 391 ? 28.981 7.727 -22.453 1.00 95.00 391 GLU A C 1
ATOM 3035 O O . GLU A 1 391 ? 29.108 7.628 -21.235 1.00 95.00 391 GLU A O 1
ATOM 3040 N N . CYS A 1 392 ? 27.779 7.779 -23.037 1.00 95.25 392 CYS A N 1
ATOM 3041 C CA . CYS A 1 392 ? 26.525 7.760 -22.282 1.00 95.25 392 CYS A CA 1
ATOM 3042 C C . CYS A 1 392 ? 26.331 6.449 -21.499 1.00 95.25 392 CYS A C 1
ATOM 3044 O O . CYS A 1 392 ? 25.996 6.450 -20.312 1.00 95.25 392 CYS A O 1
ATOM 3046 N N . LYS A 1 393 ? 26.646 5.317 -22.137 1.00 93.94 393 LYS A N 1
ATOM 3047 C CA . LYS A 1 393 ? 26.709 3.999 -21.502 1.00 93.94 393 LYS A CA 1
ATOM 3048 C C . LYS A 1 393 ? 27.725 3.974 -20.362 1.00 93.94 393 LYS A C 1
ATOM 3050 O O . LYS A 1 393 ? 27.427 3.454 -19.292 1.00 93.94 393 LYS A O 1
ATOM 3055 N N . SER A 1 394 ? 28.915 4.535 -20.579 1.00 92.31 394 SER A N 1
ATOM 3056 C CA . SER A 1 394 ? 29.973 4.593 -19.561 1.00 92.31 394 SER A CA 1
ATOM 3057 C C . SER A 1 394 ? 29.579 5.474 -18.369 1.00 92.31 394 SER A C 1
ATOM 3059 O O . SER A 1 394 ? 29.853 5.100 -17.230 1.00 92.31 394 SER A O 1
ATOM 3061 N N . ALA A 1 395 ? 28.869 6.584 -18.603 1.00 92.44 395 ALA A N 1
ATOM 3062 C CA . ALA A 1 395 ? 28.285 7.412 -17.547 1.00 92.44 395 ALA A CA 1
ATOM 3063 C C . ALA A 1 395 ? 27.257 6.622 -16.716 1.00 92.44 395 ALA A C 1
ATOM 3065 O O . ALA A 1 395 ? 27.325 6.631 -15.488 1.00 92.44 395 ALA A O 1
ATOM 3066 N N . CYS A 1 396 ? 26.376 5.849 -17.361 1.00 92.19 396 CYS A N 1
ATOM 3067 C CA . CYS A 1 396 ? 25.453 4.956 -16.656 1.00 92.19 396 CYS A CA 1
ATOM 3068 C C . CYS A 1 396 ? 26.192 3.880 -15.835 1.00 92.19 396 CYS A C 1
ATOM 3070 O O . CYS A 1 396 ? 25.938 3.741 -14.640 1.00 92.19 396 CYS A O 1
ATOM 3072 N N . LEU A 1 397 ? 27.183 3.190 -16.417 1.00 90.81 397 LEU A N 1
ATOM 3073 C CA . LEU A 1 397 ? 27.997 2.185 -15.710 1.00 90.81 397 LEU A CA 1
ATOM 3074 C C . LEU A 1 397 ? 28.801 2.761 -14.529 1.00 90.81 397 LEU A C 1
ATOM 3076 O O . LEU A 1 397 ? 29.189 2.007 -13.636 1.00 90.81 397 LEU A O 1
ATOM 3080 N N . SER A 1 398 ? 29.025 4.081 -14.491 1.00 88.94 398 SER A N 1
ATOM 3081 C CA . SER A 1 398 ? 29.678 4.763 -13.364 1.00 88.94 398 SER A CA 1
ATOM 3082 C C . SER A 1 398 ? 28.808 4.926 -12.114 1.00 88.94 398 SER A C 1
ATOM 3084 O O . SER A 1 398 ? 29.268 5.450 -11.102 1.00 88.94 398 SER A O 1
ATOM 3086 N N . SER A 1 399 ? 27.559 4.456 -12.158 1.00 86.31 399 SER A N 1
ATOM 3087 C CA . SER A 1 399 ? 26.653 4.452 -11.018 1.00 86.31 399 SER A CA 1
ATOM 3088 C C . SER A 1 399 ? 25.956 3.102 -10.879 1.00 86.31 399 SER A C 1
ATOM 3090 O O . SER A 1 399 ? 25.125 2.742 -11.708 1.00 86.31 399 SER A O 1
ATOM 3092 N N . CYS A 1 400 ? 26.201 2.391 -9.775 1.00 84.69 400 CYS A N 1
ATOM 3093 C CA . CYS A 1 400 ? 25.479 1.155 -9.438 1.00 84.69 400 CYS A CA 1
ATOM 3094 C C . CYS A 1 400 ? 23.948 1.290 -9.337 1.00 84.69 400 CYS A C 1
ATOM 3096 O O . CYS A 1 400 ? 23.253 0.278 -9.288 1.00 84.69 400 CYS A O 1
ATOM 3098 N N . TYR A 1 401 ? 23.416 2.514 -9.275 1.00 85.88 401 TYR A N 1
ATOM 3099 C CA . TYR A 1 401 ? 21.976 2.764 -9.282 1.00 85.88 401 TYR A CA 1
ATOM 3100 C C . TYR A 1 401 ? 21.415 2.976 -10.691 1.00 85.88 401 TYR A C 1
ATOM 3102 O O . TYR A 1 401 ? 20.197 2.998 -10.832 1.00 85.88 401 TYR A O 1
ATOM 3110 N N . CYS A 1 402 ? 22.247 3.146 -11.725 1.00 90.00 402 CYS A N 1
ATOM 3111 C CA . CYS A 1 402 ? 21.775 3.335 -13.094 1.00 90.00 402 CYS A CA 1
ATOM 3112 C C . CYS A 1 402 ? 21.201 2.038 -13.678 1.00 90.00 402 CYS A C 1
ATOM 3114 O O . CYS A 1 402 ? 21.789 0.967 -13.534 1.00 90.00 402 CYS A O 1
ATOM 3116 N N . THR A 1 403 ? 20.056 2.137 -14.352 1.00 89.88 403 THR A N 1
ATOM 3117 C CA . THR A 1 403 ? 19.318 0.984 -14.893 1.00 89.88 403 THR A CA 1
ATOM 3118 C C . THR A 1 403 ? 18.986 1.092 -16.377 1.00 89.88 403 THR A C 1
ATOM 3120 O O . THR A 1 403 ? 18.757 0.061 -17.004 1.00 89.88 403 THR A O 1
ATOM 3123 N N . ALA A 1 404 ? 19.007 2.293 -16.962 1.00 92.44 404 ALA A N 1
ATOM 3124 C CA . ALA A 1 404 ? 18.879 2.499 -18.406 1.00 92.44 404 ALA A CA 1
ATOM 3125 C C . ALA A 1 404 ? 19.539 3.811 -18.855 1.00 92.44 404 ALA A C 1
ATOM 3127 O O . ALA A 1 404 ? 19.735 4.725 -18.048 1.00 92.44 404 ALA A O 1
ATOM 3128 N N . TYR A 1 405 ? 19.835 3.928 -20.151 1.00 93.94 405 TYR A N 1
ATOM 3129 C CA . TYR A 1 405 ? 20.357 5.152 -20.758 1.00 93.94 405 TYR A CA 1
ATOM 3130 C C . TYR A 1 405 ? 19.835 5.330 -22.190 1.00 93.94 405 TYR A C 1
ATOM 3132 O O . TYR A 1 405 ? 19.448 4.376 -22.844 1.00 93.94 405 TYR A O 1
ATOM 3140 N N . SER A 1 406 ? 19.836 6.553 -22.712 1.00 94.12 406 SER A N 1
ATOM 3141 C CA . SER A 1 406 ? 19.471 6.838 -24.103 1.00 94.12 406 SER A CA 1
ATOM 3142 C C . SER A 1 406 ? 20.396 7.900 -24.675 1.00 94.12 406 SER A C 1
ATOM 3144 O O . SER A 1 406 ? 20.794 8.818 -23.961 1.00 94.12 406 SER A O 1
ATOM 3146 N N . TYR A 1 407 ? 20.717 7.783 -25.966 1.00 92.25 407 TYR A N 1
ATOM 3147 C CA . TYR A 1 407 ? 21.546 8.746 -26.700 1.00 92.25 407 TYR A CA 1
ATOM 3148 C C . TYR A 1 407 ? 20.859 9.288 -27.971 1.00 92.25 407 TYR A C 1
ATOM 3150 O O . TYR A 1 407 ? 21.510 9.724 -28.916 1.00 92.25 407 TYR A O 1
ATOM 3158 N N . ASN A 1 408 ? 19.523 9.257 -28.029 1.00 84.31 408 ASN A N 1
ATOM 3159 C CA . ASN A 1 408 ? 18.780 9.672 -29.228 1.00 84.31 408 ASN A CA 1
ATOM 3160 C C . ASN A 1 408 ? 18.751 11.199 -29.443 1.00 84.31 408 ASN A C 1
ATOM 3162 O O . ASN A 1 408 ? 18.722 11.658 -30.583 1.00 84.31 408 ASN A O 1
ATOM 3166 N N . SER A 1 409 ? 18.755 11.996 -28.370 1.00 83.69 409 SER A N 1
ATOM 3167 C CA . SER A 1 409 ? 18.644 13.466 -28.427 1.00 83.69 409 SER A CA 1
ATOM 3168 C C . SER A 1 409 ? 19.580 14.162 -27.429 1.00 83.69 409 SER A C 1
ATOM 3170 O O . SER A 1 409 ? 19.215 15.169 -26.826 1.00 83.69 409 SER A O 1
ATOM 3172 N N . GLY A 1 410 ? 20.765 13.583 -27.224 1.00 89.75 410 GLY A N 1
ATOM 3173 C CA . GLY A 1 410 ? 21.627 13.836 -26.066 1.00 89.75 410 GLY A CA 1
ATOM 3174 C C . GLY A 1 410 ? 21.604 12.652 -25.096 1.00 89.75 410 GLY A C 1
ATOM 3175 O O . GLY A 1 410 ? 20.754 11.768 -25.220 1.00 89.75 410 GLY A O 1
ATOM 3176 N N . CYS A 1 411 ? 22.558 12.615 -24.164 1.00 94.56 411 CYS A N 1
ATOM 3177 C CA . CYS A 1 411 ? 22.641 11.540 -23.184 1.00 94.56 411 CYS A CA 1
ATOM 3178 C C . CYS A 1 411 ? 21.694 11.771 -22.012 1.00 94.56 411 CYS A C 1
ATOM 3180 O O . CYS A 1 411 ? 21.781 12.791 -21.329 1.00 94.56 411 CYS A O 1
ATOM 3182 N N . LYS A 1 412 ? 20.849 10.778 -21.747 1.00 94.06 412 LYS A N 1
ATOM 3183 C CA . LYS A 1 412 ? 19.974 10.728 -20.581 1.00 94.06 412 LYS A CA 1
ATOM 3184 C C . LYS A 1 412 ? 20.110 9.381 -19.895 1.00 94.06 412 LYS A C 1
ATOM 3186 O O . LYS A 1 412 ? 20.112 8.357 -20.572 1.00 94.06 412 LYS A O 1
ATOM 3191 N N . ILE A 1 413 ? 20.202 9.384 -18.570 1.00 93.19 413 ILE A N 1
ATOM 3192 C CA . ILE A 1 413 ? 20.264 8.172 -17.750 1.00 93.19 413 ILE A CA 1
ATOM 3193 C C . ILE A 1 413 ? 19.077 8.102 -16.790 1.00 93.19 413 ILE A C 1
ATOM 3195 O O . ILE A 1 413 ? 18.556 9.130 -16.350 1.00 93.19 413 ILE A O 1
ATOM 3199 N N . TRP A 1 414 ? 18.674 6.882 -16.443 1.00 91.75 414 TRP A N 1
ATOM 3200 C CA . TRP A 1 414 ? 17.673 6.583 -15.421 1.00 91.75 414 TRP A CA 1
ATOM 3201 C C . TRP A 1 414 ? 18.311 5.759 -14.313 1.00 91.75 414 TRP A C 1
ATOM 3203 O O . TRP A 1 414 ? 19.051 4.814 -14.586 1.00 91.75 414 TRP A O 1
ATOM 3213 N N . GLN A 1 415 ? 17.993 6.101 -13.067 1.00 88.44 415 GLN A N 1
ATOM 3214 C CA . GLN A 1 415 ? 18.401 5.333 -11.897 1.00 88.44 415 GLN A CA 1
ATOM 3215 C C . GLN A 1 415 ? 17.201 4.657 -11.222 1.00 88.44 415 GLN A C 1
ATOM 3217 O O . GLN A 1 415 ? 16.056 5.099 -11.349 1.00 88.44 415 GLN A O 1
ATOM 3222 N N . PHE A 1 416 ? 17.492 3.592 -10.475 1.00 86.50 416 PHE A N 1
ATOM 3223 C CA . PHE A 1 416 ? 16.544 2.739 -9.763 1.00 86.50 416 PHE A CA 1
ATOM 3224 C C . PHE A 1 416 ? 15.489 2.119 -10.698 1.00 86.50 416 PHE A C 1
ATOM 3226 O O . PHE A 1 416 ? 15.799 1.668 -11.799 1.00 86.50 416 PHE A O 1
ATOM 3233 N N . LYS A 1 417 ? 14.244 1.988 -10.241 1.00 86.75 417 LYS A N 1
ATOM 3234 C CA . LYS A 1 417 ? 13.188 1.266 -10.957 1.00 86.75 417 LYS A CA 1
ATOM 3235 C C . LYS A 1 417 ? 12.624 2.106 -12.106 1.00 86.75 417 LYS A C 1
ATOM 3237 O O . LYS A 1 417 ? 12.337 3.287 -11.934 1.00 86.75 417 LYS A O 1
ATOM 3242 N N . LEU A 1 418 ? 12.408 1.477 -13.261 1.00 88.12 418 LEU A N 1
ATOM 3243 C CA . LEU A 1 418 ? 11.684 2.092 -14.377 1.00 88.12 418 LEU A CA 1
ATOM 3244 C C . LEU A 1 418 ? 10.177 1.898 -14.190 1.00 88.12 418 LEU A C 1
ATOM 3246 O O . LEU A 1 418 ? 9.731 0.772 -13.989 1.00 88.12 418 LEU A O 1
ATOM 3250 N N . HIS A 1 419 ? 9.398 2.971 -14.304 1.00 87.19 419 HIS A N 1
ATOM 3251 C CA . HIS A 1 419 ? 7.934 2.955 -14.225 1.00 87.19 419 HIS A CA 1
ATOM 3252 C C . HIS A 1 419 ? 7.324 3.639 -15.462 1.00 87.19 419 HIS A C 1
ATOM 3254 O O . HIS A 1 419 ? 8.040 4.234 -16.271 1.00 87.19 419 HIS A O 1
ATOM 3260 N N . ASN A 1 420 ? 5.993 3.569 -15.605 1.00 86.75 420 ASN A N 1
ATOM 3261 C CA . ASN A 1 420 ? 5.234 4.240 -16.674 1.00 86.75 420 ASN A CA 1
ATOM 3262 C C . ASN A 1 420 ? 5.606 3.787 -18.106 1.00 86.75 420 ASN A C 1
ATOM 3264 O O . ASN A 1 420 ? 5.427 4.533 -19.068 1.00 86.75 420 ASN A O 1
ATOM 3268 N N . LEU A 1 421 ? 6.134 2.570 -18.270 1.00 91.25 421 LEU A N 1
ATOM 3269 C CA . LEU A 1 421 ? 6.551 2.057 -19.575 1.00 91.25 421 LEU A CA 1
ATOM 3270 C C . LEU A 1 421 ? 5.331 1.679 -20.430 1.00 91.25 421 LEU A C 1
ATOM 3272 O O . LEU A 1 421 ? 4.426 0.979 -19.977 1.00 91.25 421 LEU A O 1
ATOM 3276 N N . SER A 1 422 ? 5.327 2.104 -21.690 1.00 92.62 422 SER A N 1
ATOM 3277 C CA . SER A 1 422 ? 4.316 1.740 -22.691 1.00 92.62 422 SER A CA 1
ATOM 3278 C C . SER A 1 422 ? 4.996 1.369 -23.999 1.00 92.62 422 SER A C 1
ATOM 3280 O O . SER A 1 422 ? 6.019 1.951 -24.352 1.00 92.62 422 SER A O 1
ATOM 3282 N N . LEU A 1 423 ? 4.429 0.401 -24.709 1.00 92.56 423 LEU A N 1
ATOM 3283 C CA . LEU A 1 423 ? 4.969 -0.178 -25.934 1.00 92.56 423 LEU A CA 1
ATOM 3284 C C . LEU A 1 423 ? 3.990 0.070 -27.080 1.00 92.56 423 LEU A C 1
ATOM 3286 O O . LEU A 1 423 ? 2.784 -0.150 -26.929 1.00 92.56 423 LEU A O 1
ATOM 3290 N N . ALA A 1 424 ? 4.510 0.512 -28.218 1.00 87.19 424 ALA A N 1
ATOM 3291 C CA . ALA A 1 424 ? 3.729 0.848 -29.397 1.00 87.19 424 ALA A CA 1
ATOM 3292 C C . ALA A 1 424 ? 4.046 -0.087 -30.570 1.00 87.19 424 ALA A C 1
ATOM 3294 O O . ALA A 1 424 ? 5.192 -0.465 -30.784 1.00 87.19 424 ALA A O 1
ATOM 3295 N N . ASP A 1 425 ? 3.021 -0.375 -31.374 1.00 84.06 425 ASP A N 1
ATOM 3296 C CA . ASP A 1 425 ? 3.119 -1.232 -32.563 1.00 84.06 425 ASP A CA 1
ATOM 3297 C C . ASP A 1 425 ? 3.120 -0.397 -33.870 1.00 84.06 425 ASP A C 1
ATOM 3299 O O . ASP A 1 425 ? 3.022 -0.933 -34.975 1.00 84.06 425 ASP A O 1
ATOM 3303 N N . SER A 1 426 ? 3.179 0.941 -33.779 1.00 78.06 426 SER A N 1
ATOM 3304 C CA . SER A 1 426 ? 3.373 1.849 -34.926 1.00 78.06 426 SER A CA 1
ATOM 3305 C C . SER A 1 426 ? 4.188 3.102 -34.549 1.00 78.06 426 SER A C 1
ATOM 3307 O O . SER A 1 426 ? 3.965 3.632 -33.458 1.00 78.06 426 SER A O 1
ATOM 3309 N N . PRO A 1 427 ? 5.099 3.603 -35.419 1.00 79.38 427 PRO A N 1
ATOM 3310 C CA . PRO A 1 427 ? 5.948 4.765 -35.121 1.00 79.38 427 PRO A CA 1
ATOM 3311 C C . PRO A 1 427 ? 5.153 6.061 -34.855 1.00 79.38 427 PRO A C 1
ATOM 3313 O O . PRO A 1 427 ? 4.035 6.197 -35.360 1.00 79.38 427 PRO A O 1
ATOM 3316 N N . PRO A 1 428 ? 5.736 7.069 -34.172 1.00 76.94 428 PRO A N 1
ATOM 3317 C CA . PRO A 1 428 ? 7.122 7.144 -33.696 1.00 76.94 428 PRO A CA 1
ATOM 3318 C C . PRO A 1 428 ? 7.370 6.362 -32.398 1.00 76.94 428 PRO A C 1
ATOM 3320 O O . PRO A 1 428 ? 6.509 6.297 -31.524 1.00 76.94 428 PRO A O 1
ATOM 3323 N N . TYR A 1 429 ? 8.587 5.834 -32.258 1.00 82.62 429 TYR A N 1
ATOM 3324 C CA . TYR A 1 429 ? 9.050 5.114 -31.071 1.00 82.62 429 TYR A CA 1
ATOM 3325 C C . TYR A 1 429 ? 10.256 5.799 -30.432 1.00 82.62 429 TYR A C 1
ATOM 3327 O O . TYR A 1 429 ? 10.968 6.565 -31.078 1.00 82.62 429 TYR A O 1
ATOM 3335 N N . SER A 1 430 ? 10.514 5.461 -29.174 1.00 86.69 430 SER A N 1
ATOM 3336 C CA . SER A 1 430 ? 11.763 5.725 -28.458 1.00 86.69 430 SER A CA 1
ATOM 3337 C C . SER A 1 430 ? 12.469 4.411 -28.099 1.00 86.69 430 SER A C 1
ATOM 3339 O O . SER A 1 430 ? 11.879 3.332 -28.191 1.00 86.69 430 SER A O 1
ATOM 3341 N N . SER A 1 431 ? 13.730 4.516 -27.684 1.00 88.62 431 SER A N 1
ATOM 3342 C CA . SER A 1 431 ? 14.542 3.395 -27.203 1.00 88.62 431 SER A CA 1
ATOM 3343 C C . SER A 1 431 ? 15.458 3.818 -26.052 1.00 88.62 431 SER A C 1
ATOM 3345 O O . SER A 1 431 ? 15.902 4.978 -26.007 1.00 88.62 431 SER A O 1
ATOM 3347 N N . ILE A 1 432 ? 15.746 2.866 -25.160 1.00 88.94 432 ILE A N 1
ATOM 3348 C CA . ILE A 1 432 ? 16.682 2.960 -24.022 1.00 88.94 432 ILE A CA 1
ATOM 3349 C C . ILE A 1 432 ? 17.508 1.667 -23.865 1.00 88.94 432 ILE A C 1
ATOM 3351 O O . ILE A 1 432 ? 17.289 0.742 -24.682 1.00 88.94 432 ILE A O 1
#

Nearest PDB structures (foldseek):
  5gyy-assembly1_A  TM=4.824E-01  e=1.327E-20  Brassica rapa
  4azo-assembly1_A-2  TM=3.298E-01  e=7.051E-01  Mus musculus
  4a1y-assembly4_D  TM=3.144E-01  e=6.686E-01  Homo sapiens
  7v2g-assembly1_A  TM=2.798E-01  e=7.051E-01  Homo sapiens
  3ebw-assembly1_A  TM=3.219E-01  e=6.942E+00  Periplaneta americana

InterPro domains:
  IPR001480 Bulb-type lectin domain [PF01453] (136-201)
  IPR001480 Bulb-type lectin domain [PS50927] (54-175)
  IPR001480 Bulb-type lectin domain [SM00108] (60-179)
  IPR003609 PAN/Apple domain [PF08276] (362-420)
  IPR003609 PAN/Apple domain [PS50948] (355-432)
  IPR036426 Bulb-type lectin domain superfamily [G3DSA:2.90.10.10] (49-176)
  IPR036426 Bulb-type lectin domain superfamily [SSF51110] (133-181)

Foldseek 3Di:
DDDDDDDDDDDDDDDDDDPPPPPDDDDDDPPCVVVVVVVVVVVVVVVVVCPDQAQWAAAPDKDAQPDWHAAPVRQKIWDWDDQFPPQFTATFMWGRLAVVATHGQHLAADDGAHSGWMFHHHQFKTWTAHPPDPDDRTPDIFPFGGHSQWMFGQHPQRKTFTAGPVDRVGTRGISLAASLQEFKHFAQRKAFADDPPAGSWHKDCHQAPPWIKTKHQDPVDQQKIKIWIDHPVVQVDDIFIDMDHDDPVQWDGDPPGSMIGGHDDPDPPWGWMWGAALRKIFIWIWDADRNGTHIATPDIPPLFCVRPQSQQAFQWAHEPVRAIDHDPQWDQPDVRRNVNRRRHSHIDGPDDWAQDPVQQFTPDDDDKDKQWPDDFTHPQKDFDDDDDPVRLVRVQRNHSQWDDWDPPPHIITHGHTTGRTYGDPDDDMDMD

Solvent-accessible surface area (backbone atoms only — not comparable to full-atom values): 23815 Å² total; per-residue (Å²): 131,85,87,82,85,88,88,85,89,84,85,81,89,86,88,82,96,74,81,82,72,87,78,78,82,76,79,81,75,60,89,57,55,68,54,51,53,49,49,52,50,50,52,50,50,48,59,68,69,52,71,73,73,42,29,62,37,49,62,77,35,67,42,41,38,90,43,61,37,25,12,82,79,55,53,29,30,36,37,60,39,76,74,75,81,74,86,33,21,27,59,25,33,33,47,52,64,34,69,96,78,47,68,65,31,21,49,42,73,94,54,82,36,60,70,72,38,36,48,31,28,48,63,41,39,43,37,28,46,51,93,85,52,102,69,87,51,66,75,46,64,54,66,67,73,50,42,88,59,28,35,38,37,35,38,80,72,63,42,39,31,35,23,33,64,91,47,70,88,47,66,46,35,57,22,36,72,26,14,16,39,31,34,29,37,51,43,64,25,37,40,27,36,58,86,90,86,55,48,19,50,26,32,30,66,71,95,44,66,66,31,33,25,39,36,40,55,30,85,93,38,90,52,19,27,35,35,38,32,36,34,44,70,93,72,73,42,74,70,36,77,51,76,54,61,61,56,73,90,51,35,49,64,45,86,96,59,52,28,35,29,35,46,62,65,93,50,95,83,64,51,55,36,40,38,45,44,61,56,28,38,34,37,32,33,65,51,65,60,78,71,54,59,45,71,39,55,81,43,48,39,64,72,41,26,76,71,43,26,40,27,19,12,34,45,8,26,15,37,83,89,19,43,64,40,52,42,92,69,36,39,61,61,47,54,77,30,42,78,59,45,45,36,50,75,12,24,38,64,77,60,84,81,49,57,40,88,90,77,43,33,35,78,69,83,87,71,82,45,64,45,17,60,55,76,70,59,53,77,57,49,46,77,51,101,42,94,46,60,69,48,30,50,50,57,34,35,59,32,58,50,43,69,47,42,31,58,90,88,54,20,36,35,32,36,61,72,48,29,56,28,36,40,46,96,64,84,81,63,30,61,56

Mean predicted aligned error: 12.14 Å